Protein AF-A0AA36IXD2-F1 (afdb_monomer)

Radius of gyration: 31.6 Å; Cα contacts (8 Å, |Δi|>4): 764; chains: 1; bounding box: 90×102×98 Å

InterPro domains:
  IPR024983 CHAT domain [PF12770] (221-370)
  IPR027417 P-loop containing nucleoside triphosphate hydrolase [G3DSA:3.40.50.300] (402-506)
  IPR027417 P-loop containing nucleoside triphosphate hydrolase [SSF52540] (410-547)

pLDDT: mean 74.98, std 22.35, range [24.31, 97.75]

Structure (mmCIF, N/CA/C/O backbone):
data_AF-A0AA36IXD2-F1
#
_entry.id   AF-A0AA36IXD2-F1
#
loop_
_atom_site.group_PDB
_atom_site.id
_atom_site.type_symbol
_atom_site.label_atom_id
_atom_site.label_alt_id
_atom_site.label_comp_id
_atom_site.label_asym_id
_atom_site.label_entity_id
_atom_site.label_seq_id
_atom_site.pdbx_PDB_ins_code
_atom_site.Cartn_x
_atom_site.Cartn_y
_atom_site.Cartn_z
_atom_site.occupancy
_atom_site.B_iso_or_equiv
_atom_site.auth_seq_id
_atom_site.auth_comp_id
_atom_site.auth_asym_id
_atom_site.auth_atom_id
_atom_site.pdbx_PDB_model_num
ATOM 1 N N . MET A 1 1 ? -2.899 -55.875 -25.813 1.00 36.25 1 MET A N 1
ATOM 2 C CA . MET A 1 1 ? -3.224 -55.884 -24.371 1.00 36.25 1 MET A CA 1
ATOM 3 C C . MET A 1 1 ? -4.465 -55.033 -24.202 1.00 36.25 1 MET A C 1
ATOM 5 O O . MET A 1 1 ? -4.397 -53.828 -24.404 1.00 36.25 1 MET A O 1
ATOM 9 N N . GLU A 1 2 ? -5.605 -55.695 -24.032 1.00 32.06 2 GLU A N 1
ATOM 10 C CA . GLU A 1 2 ? -6.946 -55.115 -24.143 1.00 32.06 2 GLU A CA 1
ATOM 11 C C . GLU A 1 2 ? -7.338 -54.325 -22.887 1.00 32.06 2 GLU A C 1
ATOM 13 O O . GLU A 1 2 ? -7.226 -54.825 -21.771 1.00 32.06 2 GLU A O 1
ATOM 18 N N . TYR A 1 3 ? -7.830 -53.101 -23.094 1.00 37.22 3 TYR A N 1
ATOM 19 C CA . TYR A 1 3 ? -8.563 -52.299 -22.114 1.00 37.22 3 TYR A CA 1
ATOM 20 C C . TYR A 1 3 ? -10.015 -52.144 -22.596 1.00 37.22 3 TYR A C 1
ATOM 22 O O . TYR A 1 3 ? -10.258 -51.945 -23.786 1.00 37.22 3 TYR A O 1
ATOM 30 N N . GLY A 1 4 ? -10.960 -52.285 -21.661 1.00 32.59 4 GLY A N 1
ATOM 31 C CA . GLY A 1 4 ? -12.409 -52.379 -21.885 1.00 32.59 4 GLY A CA 1
ATOM 32 C C . GLY A 1 4 ? -13.127 -51.094 -22.347 1.00 32.59 4 GLY A C 1
ATOM 33 O O . GLY A 1 4 ? -12.505 -50.046 -22.516 1.00 32.59 4 GLY A O 1
ATOM 34 N N . PRO A 1 5 ? -14.455 -51.172 -22.582 1.00 44.56 5 PRO A N 1
ATOM 35 C CA . PRO A 1 5 ? -15.155 -50.259 -23.481 1.00 44.56 5 PRO A CA 1
ATOM 36 C C . PRO A 1 5 ? -15.707 -48.988 -22.818 1.00 44.56 5 PRO A C 1
ATOM 38 O O . PRO A 1 5 ? -16.236 -48.997 -21.707 1.00 44.56 5 PRO A O 1
ATOM 41 N N . LEU A 1 6 ? -15.645 -47.897 -23.589 1.00 36.53 6 LEU A N 1
ATOM 42 C CA . LEU A 1 6 ? -16.199 -46.570 -23.312 1.00 36.53 6 LEU A CA 1
ATOM 43 C C . LEU A 1 6 ? -17.704 -46.495 -23.624 1.00 36.53 6 LEU A C 1
ATOM 45 O O . LEU A 1 6 ? -18.149 -46.786 -24.736 1.00 36.53 6 LEU A O 1
ATOM 49 N N . VAL A 1 7 ? -18.476 -46.022 -22.644 1.00 35.44 7 VAL A N 1
ATOM 50 C CA . VAL A 1 7 ? -19.915 -45.730 -22.724 1.00 35.44 7 VAL A CA 1
ATOM 51 C C . VAL A 1 7 ? -20.133 -44.318 -23.289 1.00 35.44 7 VAL A C 1
ATOM 53 O O . VAL A 1 7 ? -19.580 -43.348 -22.776 1.00 35.44 7 VAL A O 1
ATOM 56 N N . ARG A 1 8 ? -20.970 -44.182 -24.329 1.00 34.19 8 ARG A N 1
ATOM 57 C CA . ARG A 1 8 ? -21.438 -42.890 -24.879 1.00 34.19 8 ARG A CA 1
ATOM 58 C C . ARG A 1 8 ? -22.770 -42.464 -24.241 1.00 34.19 8 ARG A C 1
ATOM 60 O O . ARG A 1 8 ? -23.653 -43.317 -24.130 1.00 34.19 8 ARG A O 1
ATOM 67 N N . PRO A 1 9 ? -23.007 -41.170 -23.950 1.00 33.62 9 PRO A N 1
ATOM 68 C CA . PRO A 1 9 ? -24.345 -40.669 -23.677 1.00 33.62 9 PRO A CA 1
ATOM 69 C C . PRO A 1 9 ? -25.034 -40.076 -24.916 1.00 33.62 9 PRO A C 1
ATOM 71 O O . PRO A 1 9 ? -24.415 -39.604 -25.869 1.00 33.62 9 PRO A O 1
ATOM 74 N N . LYS A 1 10 ? -26.362 -40.170 -24.852 1.00 29.61 10 LYS A N 1
ATOM 75 C CA . LYS A 1 10 ? -27.381 -39.997 -25.891 1.00 29.61 10 LYS A CA 1
ATOM 76 C C . LYS A 1 10 ? -27.657 -38.530 -26.241 1.00 29.61 10 LYS A C 1
ATOM 78 O O . LYS A 1 10 ? -27.748 -37.678 -25.361 1.00 29.61 10 LYS A O 1
ATOM 83 N N . SER A 1 11 ? -27.895 -38.281 -27.527 1.00 26.94 11 SER A N 1
ATOM 84 C CA . SER A 1 11 ? -28.436 -37.039 -28.076 1.00 26.94 11 SER A CA 1
ATOM 85 C C . SER A 1 11 ? -29.949 -36.940 -27.845 1.00 26.94 11 SER A C 1
ATOM 87 O O . SER A 1 11 ? -30.694 -37.892 -28.074 1.00 26.94 11 SER A O 1
ATOM 89 N N . TRP A 1 12 ? -30.408 -35.766 -27.411 1.00 27.48 12 TRP A N 1
ATOM 90 C CA . TRP A 1 12 ? -31.823 -35.401 -27.348 1.00 27.48 12 TRP A CA 1
ATOM 91 C C . TRP A 1 12 ? -32.150 -34.490 -28.531 1.00 27.48 12 TRP A C 1
ATOM 93 O O . TRP A 1 12 ? -31.476 -33.488 -28.756 1.00 27.48 12 TRP A O 1
ATOM 103 N N . THR A 1 13 ? -33.184 -34.843 -29.292 1.00 27.09 13 THR A N 1
ATOM 104 C CA . THR A 1 13 ? -33.752 -34.019 -30.365 1.00 27.09 13 THR A CA 1
ATOM 105 C C . THR A 1 13 ? -35.155 -33.589 -29.952 1.00 27.09 13 THR A C 1
ATOM 107 O O . THR A 1 13 ? -35.978 -34.425 -29.587 1.00 27.09 13 THR A O 1
ATOM 110 N N . PHE A 1 14 ? -35.439 -32.288 -30.014 1.00 25.61 14 PHE A N 1
ATOM 111 C CA . PHE A 1 14 ? -36.791 -31.752 -29.870 1.00 25.61 14 PHE A CA 1
ATOM 112 C C . PHE A 1 14 ? -37.275 -31.234 -31.227 1.00 25.61 14 PHE A C 1
ATOM 114 O O . PHE A 1 14 ? -36.654 -30.367 -31.840 1.00 25.61 14 PHE A O 1
ATOM 121 N N . ARG A 1 15 ? -38.390 -31.804 -31.697 1.00 24.61 15 ARG A N 1
ATOM 122 C CA . ARG A 1 15 ? -39.194 -31.317 -32.824 1.00 24.61 15 ARG A CA 1
ATOM 123 C C . ARG A 1 15 ? -40.158 -30.245 -32.324 1.00 24.61 15 ARG A C 1
ATOM 125 O O . ARG A 1 15 ? -40.891 -30.505 -31.378 1.00 24.61 15 ARG A O 1
ATOM 132 N N . CYS A 1 16 ? -40.282 -29.148 -33.065 1.00 24.31 16 CYS A N 1
ATOM 133 C CA . CYS A 1 16 ? -41.502 -28.342 -33.099 1.00 24.31 16 CYS A CA 1
ATOM 134 C C . CYS A 1 16 ? -41.946 -28.179 -34.557 1.00 24.31 16 CYS A C 1
ATOM 136 O O . CYS A 1 16 ? -41.153 -27.790 -35.413 1.00 24.31 16 CYS A O 1
ATOM 138 N N . ARG A 1 17 ? -43.212 -28.505 -34.838 1.00 27.31 17 ARG A N 1
ATOM 139 C CA . ARG A 1 17 ? -43.919 -28.142 -36.077 1.00 27.31 17 ARG A CA 1
ATOM 140 C C . ARG A 1 17 ? -44.805 -26.910 -35.820 1.00 27.31 17 ARG A C 1
ATOM 142 O O . ARG A 1 17 ? -45.169 -26.676 -34.670 1.00 27.31 17 ARG A O 1
ATOM 149 N N . PRO A 1 18 ? -45.139 -26.137 -36.867 1.00 32.78 18 PRO A N 1
ATOM 150 C CA . PRO A 1 18 ? -45.742 -24.815 -36.743 1.00 32.78 18 PRO A CA 1
ATOM 151 C C . PRO A 1 18 ? -47.276 -24.871 -36.725 1.00 32.78 18 PRO A C 1
ATOM 153 O O . PRO A 1 18 ? -47.877 -25.804 -37.255 1.00 32.78 18 PRO A O 1
ATOM 156 N N . SER A 1 19 ? -47.898 -23.824 -36.182 1.00 25.06 19 SER A N 1
ATOM 157 C CA . SER A 1 19 ? -49.325 -23.535 -36.349 1.00 25.06 19 SER A CA 1
ATOM 158 C C . SER A 1 19 ? -49.485 -22.125 -36.911 1.00 25.06 19 SER A C 1
ATOM 160 O O . SER A 1 19 ? -48.997 -21.160 -36.326 1.00 25.06 19 SER A O 1
ATOM 162 N N . VAL A 1 20 ? -50.157 -22.038 -38.058 1.00 32.25 20 VAL A N 1
ATOM 163 C CA . VAL A 1 20 ? -50.549 -20.820 -38.776 1.00 32.25 20 VAL A CA 1
ATOM 164 C C . VAL A 1 20 ? -52.065 -20.665 -38.648 1.00 32.25 20 VAL A C 1
ATOM 166 O O . VAL A 1 20 ? -52.774 -21.632 -38.920 1.00 32.25 20 VAL A O 1
ATOM 169 N N . ARG A 1 21 ? -52.509 -19.464 -38.244 1.00 29.17 21 ARG A N 1
ATOM 170 C CA . ARG A 1 21 ? -53.826 -18.774 -38.364 1.00 29.17 21 ARG A CA 1
ATOM 171 C C . ARG A 1 21 ? -53.816 -17.682 -37.273 1.00 29.17 21 ARG A C 1
ATOM 173 O O . ARG A 1 21 ? -53.347 -17.958 -36.179 1.00 29.17 21 ARG A O 1
ATOM 180 N N . ASP A 1 22 ? -54.203 -16.423 -37.441 1.00 27.98 22 ASP A N 1
ATOM 181 C CA . ASP A 1 22 ? -54.971 -15.716 -38.460 1.00 27.98 22 ASP A CA 1
ATOM 182 C C . ASP A 1 22 ? -54.483 -14.260 -38.561 1.00 27.98 22 ASP A C 1
ATOM 184 O O . ASP A 1 22 ? -54.043 -13.652 -37.582 1.00 27.98 22 ASP A O 1
ATOM 188 N N . VAL A 1 23 ? -54.593 -13.700 -39.766 1.00 36.12 23 VAL A N 1
ATOM 189 C CA . VAL A 1 23 ? -54.377 -12.288 -40.088 1.00 36.12 23 VAL A CA 1
ATOM 190 C C . VAL A 1 23 ? -55.741 -11.604 -40.120 1.00 36.12 23 VAL A C 1
ATOM 192 O O . VAL A 1 23 ? -56.478 -11.772 -41.083 1.00 36.12 23 VAL A O 1
ATOM 195 N N . SER A 1 24 ? -56.061 -10.793 -39.111 1.00 31.97 24 SER A N 1
ATOM 196 C CA . SER A 1 24 ? -56.989 -9.661 -39.263 1.00 31.97 24 SER A CA 1
ATOM 197 C C . SER A 1 24 ? -56.967 -8.765 -38.024 1.00 31.97 24 SER A C 1
ATOM 199 O O . SER A 1 24 ? -57.309 -9.208 -36.931 1.00 31.97 24 SER A O 1
ATOM 201 N N . GLY A 1 25 ? -56.618 -7.488 -38.210 1.00 38.00 25 GLY A N 1
ATOM 202 C CA . GLY A 1 25 ? -56.894 -6.425 -37.238 1.00 38.00 25 GLY A CA 1
ATOM 203 C C . GLY A 1 25 ? -55.660 -5.754 -36.637 1.00 38.00 25 GLY A C 1
ATOM 204 O O . GLY A 1 25 ? -55.347 -5.960 -35.470 1.00 38.00 25 GLY A O 1
ATOM 205 N N . PHE A 1 26 ? -54.986 -4.883 -37.397 1.00 30.36 26 PHE A N 1
ATOM 206 C CA . PHE A 1 26 ? -53.980 -3.983 -36.822 1.00 30.36 26 PHE A CA 1
ATOM 207 C C . PHE A 1 26 ? -54.012 -2.585 -37.452 1.00 30.36 26 PHE A C 1
ATOM 209 O O . PHE A 1 26 ? -53.162 -2.210 -38.248 1.00 30.36 26 PHE A O 1
ATOM 216 N N . LEU A 1 27 ? -54.975 -1.770 -37.020 1.00 35.66 27 LEU A N 1
ATOM 217 C CA . LEU A 1 27 ? -54.872 -0.308 -37.053 1.00 35.66 27 LEU A CA 1
ATOM 218 C C . LEU A 1 27 ? -55.320 0.235 -35.692 1.00 35.66 27 LEU A C 1
ATOM 220 O O . LEU A 1 27 ? -56.423 0.742 -35.517 1.00 35.66 27 LEU A O 1
ATOM 224 N N . THR A 1 28 ? -54.460 0.098 -34.680 1.00 51.34 28 THR A N 1
ATOM 225 C CA . THR A 1 28 ? -54.651 0.774 -33.391 1.00 51.34 28 THR A CA 1
ATOM 226 C C . THR A 1 28 ? -53.960 2.140 -33.405 1.00 51.34 28 THR A C 1
ATOM 228 O O . THR A 1 28 ? -52.841 2.284 -33.902 1.00 51.34 28 THR A O 1
ATOM 231 N N . ARG A 1 29 ? -54.599 3.151 -32.787 1.00 34.94 29 ARG A N 1
ATOM 232 C CA . ARG A 1 29 ? -54.101 4.542 -32.620 1.00 34.94 29 ARG A CA 1
ATOM 233 C C . ARG A 1 29 ? -52.650 4.645 -32.115 1.00 34.94 29 ARG A C 1
ATOM 235 O O . ARG A 1 29 ? -51.994 5.667 -32.303 1.00 34.94 29 ARG A O 1
ATOM 242 N N . ARG A 1 30 ? -52.136 3.586 -31.483 1.00 40.66 30 ARG A N 1
ATOM 243 C CA . ARG A 1 30 ? -50.767 3.485 -30.963 1.00 40.66 30 ARG A CA 1
ATOM 244 C C . ARG A 1 30 ? -49.713 3.346 -32.069 1.00 40.66 30 ARG A C 1
ATOM 246 O O . ARG A 1 30 ? -48.634 3.915 -31.930 1.00 40.66 30 ARG A O 1
ATOM 253 N N . ASN A 1 31 ? -50.038 2.671 -33.173 1.00 39.69 31 ASN A N 1
ATOM 254 C CA . ASN A 1 31 ? -49.144 2.568 -34.329 1.00 39.69 31 ASN A CA 1
ATOM 255 C C . ASN A 1 31 ? -49.155 3.850 -35.161 1.00 39.69 31 ASN A C 1
ATOM 257 O O . ASN A 1 31 ? -48.101 4.269 -35.619 1.00 39.69 31 ASN A O 1
ATOM 261 N N . LEU A 1 32 ? -50.290 4.555 -35.230 1.00 39.59 32 LEU A N 1
ATOM 262 C CA . LEU A 1 32 ? -50.362 5.853 -35.904 1.00 39.59 32 LEU A CA 1
ATOM 263 C C . LEU A 1 32 ? -49.489 6.913 -35.208 1.00 39.59 32 LEU A C 1
ATOM 265 O O . LEU A 1 32 ? -48.789 7.654 -35.882 1.00 39.59 32 LEU A O 1
ATOM 269 N N . ARG A 1 33 ? -49.436 6.936 -33.865 1.00 43.56 33 ARG A N 1
ATOM 270 C CA . ARG A 1 33 ? -48.518 7.822 -33.115 1.00 43.56 33 ARG A CA 1
ATOM 271 C C . ARG A 1 33 ? -47.043 7.457 -33.290 1.00 43.56 33 ARG A C 1
ATOM 273 O O . ARG A 1 33 ? -46.202 8.348 -33.293 1.00 43.56 33 ARG A O 1
ATOM 280 N N . ARG A 1 34 ? -46.721 6.169 -33.450 1.00 44.94 34 ARG A N 1
ATOM 281 C CA . ARG A 1 34 ? -45.346 5.718 -33.719 1.00 44.94 34 ARG A CA 1
ATOM 282 C C . ARG A 1 34 ? -44.913 6.041 -35.145 1.00 44.94 34 ARG A C 1
ATOM 284 O O . ARG A 1 34 ? -43.808 6.531 -35.322 1.00 44.94 34 ARG A O 1
ATOM 291 N N . CYS A 1 35 ? -45.791 5.851 -36.127 1.00 42.09 35 CYS A N 1
ATOM 292 C CA . CYS A 1 35 ? -45.540 6.242 -37.511 1.00 42.09 35 CYS A CA 1
ATOM 293 C C . CYS A 1 35 ? -45.444 7.764 -37.654 1.00 42.09 35 CYS A C 1
ATOM 295 O O . CYS A 1 35 ? -44.525 8.231 -38.308 1.00 42.09 35 CYS A O 1
ATOM 297 N N . LEU A 1 36 ? -46.305 8.539 -36.982 1.00 43.12 36 LEU A N 1
ATOM 298 C CA . LEU A 1 36 ? -46.237 10.006 -36.985 1.00 43.12 36 LEU A CA 1
ATOM 299 C C . LEU A 1 36 ? -44.967 10.520 -36.287 1.00 43.12 36 LEU A C 1
ATOM 301 O O . LEU A 1 36 ? -44.333 11.445 -36.778 1.00 43.12 36 LEU A O 1
ATOM 305 N N . GLY A 1 37 ? -44.554 9.880 -35.187 1.00 50.34 37 GLY A N 1
ATOM 306 C CA . GLY A 1 37 ? -43.290 10.176 -34.511 1.00 50.34 37 GLY A CA 1
ATOM 307 C C . GLY A 1 37 ? -42.071 9.879 -35.385 1.00 50.34 37 GLY A C 1
ATOM 308 O O . GLY A 1 37 ? -41.185 10.717 -35.479 1.00 50.34 37 GLY A O 1
ATOM 309 N N . LEU A 1 38 ? -42.058 8.738 -36.084 1.00 49.78 38 LEU A N 1
ATOM 310 C CA . LEU A 1 38 ? -41.020 8.395 -37.064 1.00 49.78 38 LEU A CA 1
ATOM 311 C C . LEU A 1 38 ? -41.017 9.353 -38.261 1.00 49.78 38 LEU A C 1
ATOM 313 O O . LEU A 1 38 ? -39.948 9.728 -38.721 1.00 49.78 38 LEU A O 1
ATOM 317 N N . PHE A 1 39 ? -42.184 9.793 -38.732 1.00 42.34 39 PHE A N 1
ATOM 318 C CA . PHE A 1 39 ? -42.299 10.708 -39.868 1.00 42.34 39 PHE A CA 1
ATOM 319 C C . PHE A 1 39 ? -41.821 12.126 -39.521 1.00 42.34 39 PHE A C 1
ATOM 321 O O . PHE A 1 39 ? -41.100 12.743 -40.300 1.00 42.34 39 PHE A O 1
ATOM 328 N N . ILE A 1 40 ? -42.148 12.619 -38.321 1.00 49.62 40 ILE A N 1
ATOM 329 C CA . ILE A 1 40 ? -41.637 13.897 -37.803 1.00 49.62 40 ILE A CA 1
ATOM 330 C C . ILE A 1 40 ? -40.126 13.808 -37.570 1.00 49.62 40 ILE A C 1
ATOM 332 O O . ILE A 1 40 ? -39.409 14.738 -37.932 1.00 49.62 40 ILE A O 1
ATOM 336 N N . LEU A 1 41 ? -39.626 12.679 -37.047 1.00 54.22 41 LEU A N 1
ATOM 337 C CA . LEU A 1 41 ? -38.187 12.451 -36.914 1.00 54.22 41 LEU A CA 1
ATOM 338 C C . LEU A 1 41 ? -37.509 12.506 -38.286 1.00 54.22 41 LEU A C 1
ATOM 340 O O . LEU A 1 41 ? -36.548 13.242 -38.449 1.00 54.22 41 LEU A O 1
ATOM 344 N N . VAL A 1 42 ? -38.040 11.803 -39.291 1.00 52.72 42 VAL A N 1
ATOM 345 C CA . VAL A 1 42 ? -37.479 11.797 -40.649 1.00 52.72 42 VAL A CA 1
ATOM 346 C C . VAL A 1 42 ? -37.481 13.203 -41.252 1.00 52.72 42 VAL A C 1
ATOM 348 O O . VAL A 1 42 ? -36.459 13.607 -41.786 1.00 52.72 42 VAL A O 1
ATOM 351 N N . ILE A 1 43 ? -38.542 14.003 -41.107 1.00 47.97 43 ILE A N 1
ATOM 352 C CA . ILE A 1 43 ? -38.580 15.385 -41.632 1.00 47.97 43 ILE A CA 1
ATOM 353 C C . ILE A 1 43 ? -37.556 16.294 -40.933 1.00 47.97 43 ILE A C 1
ATOM 355 O O . ILE A 1 43 ? -36.857 17.061 -41.599 1.00 47.97 43 ILE A O 1
ATOM 359 N N . VAL A 1 44 ? -37.431 16.193 -39.606 1.00 51.75 44 VAL A N 1
ATOM 360 C CA . VAL A 1 44 ? -36.445 16.964 -38.830 1.00 51.75 44 VAL A CA 1
ATOM 361 C C . VAL A 1 44 ? -35.020 16.540 -39.198 1.00 51.75 44 VAL A C 1
ATOM 363 O O . VAL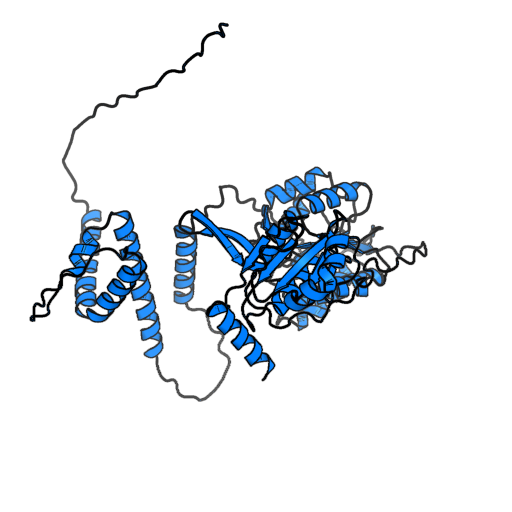 A 1 44 ? -34.178 17.397 -39.453 1.00 51.75 44 VAL A O 1
ATOM 366 N N . PHE A 1 45 ? -34.766 15.238 -39.341 1.00 53.03 45 PHE A N 1
ATOM 367 C CA . PHE A 1 45 ? -33.471 14.706 -39.766 1.00 53.03 45 PHE A CA 1
ATOM 368 C C . PHE A 1 45 ? -33.136 15.054 -41.218 1.00 53.03 45 PHE A C 1
ATOM 370 O O . PHE A 1 45 ? -31.991 15.382 -41.493 1.00 53.03 45 PHE A O 1
ATOM 377 N N . THR A 1 46 ? -34.112 15.068 -42.131 1.00 45.34 46 THR A N 1
ATOM 378 C CA . THR A 1 46 ? -33.877 15.457 -43.534 1.00 45.34 46 THR A CA 1
ATOM 379 C C . THR A 1 46 ? -33.512 16.941 -43.624 1.00 45.34 46 THR A C 1
ATOM 381 O O . THR A 1 46 ? -32.651 17.307 -44.415 1.00 45.34 46 THR A O 1
ATOM 384 N N . ARG A 1 47 ? -34.085 17.802 -42.767 1.00 41.53 47 ARG A N 1
ATOM 385 C CA . ARG A 1 47 ? -33.690 19.219 -42.680 1.00 41.53 47 ARG A CA 1
ATOM 386 C C . ARG A 1 47 ? -32.322 19.431 -42.029 1.00 41.53 47 ARG A C 1
ATOM 388 O O . ARG A 1 47 ? -31.562 20.249 -42.529 1.00 41.53 47 ARG A O 1
ATOM 395 N N . ILE A 1 48 ? -31.994 18.704 -40.960 1.00 48.59 48 ILE A N 1
ATOM 396 C CA . ILE A 1 48 ? -30.683 18.806 -40.290 1.00 48.59 48 ILE A CA 1
ATOM 397 C C . ILE A 1 48 ? -29.564 18.249 -41.187 1.00 48.59 48 ILE A C 1
ATOM 399 O O . ILE A 1 48 ? -28.510 18.869 -41.311 1.00 48.59 48 ILE A O 1
ATOM 403 N N . ALA A 1 49 ? -29.815 17.137 -41.884 1.00 47.75 49 ALA A N 1
ATOM 404 C CA . ALA A 1 49 ? -28.892 16.546 -42.853 1.00 47.75 49 ALA A CA 1
ATOM 405 C C . ALA A 1 49 ? -28.618 17.474 -44.048 1.00 47.75 49 ALA A C 1
ATOM 407 O O . ALA A 1 49 ? -27.485 17.545 -44.518 1.00 47.75 49 ALA A O 1
ATOM 408 N N . HIS A 1 50 ? -29.627 18.226 -44.502 1.00 43.50 50 HIS A N 1
ATOM 409 C CA . HIS A 1 50 ? -29.479 19.194 -45.592 1.00 43.50 50 HIS A CA 1
ATOM 410 C C . HIS A 1 50 ? -28.749 20.484 -45.162 1.00 43.50 50 HIS A C 1
ATOM 412 O O . HIS A 1 50 ? -28.195 21.182 -46.008 1.00 43.50 50 HIS A O 1
ATOM 418 N N . LEU A 1 51 ? -28.736 20.802 -43.861 1.00 45.06 51 LEU A N 1
ATOM 419 C CA . LEU A 1 51 ? -28.055 21.976 -43.296 1.00 45.06 51 LEU A CA 1
ATOM 420 C C . LEU A 1 51 ? -26.582 21.715 -42.938 1.00 45.06 51 LEU A C 1
ATOM 422 O O . LEU A 1 51 ? -25.789 22.651 -42.955 1.00 45.06 51 LEU A O 1
ATOM 426 N N . HIS A 1 52 ? -26.193 20.467 -42.657 1.00 53.78 52 HIS A N 1
ATOM 427 C CA . HIS A 1 52 ? -24.846 20.130 -42.166 1.00 53.78 52 HIS A CA 1
ATOM 428 C C . HIS A 1 52 ? -24.191 18.973 -42.930 1.00 53.78 52 HIS A C 1
ATOM 430 O O . HIS A 1 52 ? -23.613 18.053 -42.346 1.00 53.78 52 HIS A O 1
ATOM 436 N N . GLN A 1 53 ? -24.254 19.033 -44.258 1.00 45.25 53 GLN A N 1
ATOM 437 C CA . GLN A 1 53 ? -23.707 18.003 -45.145 1.00 45.25 53 GLN A CA 1
ATOM 438 C C . GLN A 1 53 ? -22.179 17.834 -44.994 1.00 45.25 53 GLN A C 1
ATOM 440 O O . GLN A 1 53 ? -21.665 16.721 -45.071 1.00 45.25 53 GLN A O 1
ATOM 445 N N . THR A 1 54 ? -21.449 18.907 -44.678 1.00 48.53 54 THR A N 1
ATOM 446 C CA . THR A 1 54 ? -19.985 18.897 -44.491 1.00 48.53 54 THR A CA 1
ATOM 447 C C . THR A 1 54 ? -19.537 18.288 -43.160 1.00 48.53 54 THR A C 1
ATOM 449 O O . THR A 1 54 ? -18.590 17.502 -43.137 1.00 48.53 54 THR A O 1
ATOM 452 N N . ALA A 1 55 ? -20.232 18.576 -42.054 1.00 52.16 55 ALA A N 1
ATOM 453 C CA . ALA A 1 55 ? -19.901 18.019 -40.737 1.00 52.16 55 ALA A CA 1
ATOM 454 C C . ALA A 1 55 ? -20.188 16.508 -40.658 1.00 52.16 55 ALA A C 1
ATOM 456 O O . ALA A 1 55 ? -19.433 15.754 -40.041 1.00 52.16 55 ALA A O 1
ATOM 457 N N . TYR A 1 56 ? -21.242 16.054 -41.343 1.00 48.75 56 TYR A N 1
ATOM 458 C CA . TYR A 1 56 ? -21.580 14.634 -41.442 1.00 48.75 56 TYR A CA 1
ATOM 459 C C . TYR A 1 56 ? -20.543 13.840 -42.241 1.00 48.75 56 TYR A C 1
ATOM 461 O O . TYR A 1 56 ? -20.122 12.772 -41.795 1.00 48.75 56 TYR A O 1
ATOM 469 N N . CYS A 1 57 ? -20.092 14.370 -43.384 1.00 50.72 57 CYS A N 1
ATOM 470 C CA . CYS A 1 57 ? -19.035 13.740 -44.176 1.00 50.72 57 CYS A CA 1
ATOM 471 C C . CYS A 1 57 ? -17.723 13.626 -43.384 1.00 50.72 57 CYS A C 1
ATOM 473 O O . CYS A 1 57 ? -17.097 12.569 -43.404 1.00 50.72 57 CYS A O 1
ATOM 475 N N . ALA A 1 58 ? -17.349 14.657 -42.616 1.00 52.12 58 ALA A N 1
ATOM 476 C CA . ALA A 1 58 ? -16.146 14.629 -41.783 1.00 52.12 58 ALA A CA 1
ATOM 477 C C . ALA A 1 58 ? -16.232 13.589 -40.646 1.00 52.12 58 ALA A C 1
ATOM 479 O O . ALA A 1 58 ? -15.295 12.817 -40.430 1.00 52.12 58 ALA A O 1
ATOM 480 N N . ALA A 1 59 ? -17.370 13.507 -39.947 1.00 51.94 59 ALA A N 1
ATOM 481 C CA . ALA A 1 59 ? -17.577 12.514 -38.890 1.00 51.94 59 ALA A CA 1
ATOM 482 C C . ALA A 1 59 ? -17.613 11.073 -39.435 1.00 51.94 59 ALA A C 1
ATOM 484 O O . ALA A 1 59 ? -17.055 10.164 -38.818 1.00 51.94 59 ALA A O 1
ATOM 485 N N . PHE A 1 60 ? -18.219 10.864 -40.609 1.00 49.66 60 PHE A N 1
ATOM 486 C CA . PHE A 1 60 ? -18.271 9.559 -41.269 1.00 49.66 60 PHE A CA 1
ATOM 487 C C . PHE A 1 60 ? -16.895 9.103 -41.770 1.00 49.66 60 PHE A C 1
ATOM 489 O O . PHE A 1 60 ? -16.528 7.950 -41.552 1.00 49.66 60 PHE A O 1
ATOM 496 N N . GLN A 1 61 ? -16.097 9.998 -42.364 1.00 55.69 61 GLN A N 1
ATOM 497 C CA . GLN A 1 61 ? -14.726 9.675 -42.775 1.00 55.69 61 GLN A CA 1
ATOM 498 C C . GLN A 1 61 ? -13.817 9.376 -41.578 1.00 55.69 61 GLN A C 1
ATOM 500 O O . GLN A 1 61 ? -13.046 8.420 -41.627 1.00 55.69 61 GLN A O 1
ATOM 505 N N . THR A 1 62 ? -13.964 10.115 -40.474 1.00 53.28 62 THR A N 1
ATOM 506 C CA . THR A 1 62 ? -13.207 9.857 -39.236 1.00 53.28 62 THR A CA 1
ATOM 507 C C . THR A 1 62 ? -13.553 8.486 -38.645 1.00 53.28 62 THR A C 1
ATOM 509 O O . THR A 1 62 ? -12.666 7.735 -38.246 1.00 53.28 62 THR A O 1
ATOM 512 N N . TRP A 1 63 ? -14.836 8.113 -38.647 1.00 58.31 63 TRP A N 1
ATOM 513 C CA . TRP A 1 63 ? -15.270 6.784 -38.215 1.00 58.31 63 TRP A CA 1
ATOM 514 C C . TRP A 1 63 ? -14.782 5.673 -39.163 1.00 58.31 63 TRP A C 1
ATOM 516 O O . TRP A 1 63 ? -14.297 4.641 -38.701 1.00 58.31 63 TRP A O 1
ATOM 526 N N . ARG A 1 64 ? -14.840 5.887 -40.485 1.00 50.84 64 ARG A N 1
ATOM 527 C CA . ARG A 1 64 ? -14.354 4.928 -41.496 1.00 50.84 64 ARG A CA 1
ATOM 528 C C . ARG A 1 64 ? -12.850 4.669 -41.347 1.00 50.84 64 ARG A C 1
ATOM 530 O O . ARG A 1 64 ? -12.448 3.511 -41.332 1.00 50.84 64 ARG A O 1
ATOM 537 N N . ALA A 1 65 ? -12.053 5.719 -41.145 1.00 55.56 65 ALA A N 1
ATOM 538 C CA . ALA A 1 65 ? -10.605 5.628 -40.935 1.00 55.56 65 ALA A CA 1
ATOM 539 C C . ALA A 1 65 ? -10.221 4.883 -39.645 1.00 55.56 65 ALA A C 1
ATOM 541 O O . ALA A 1 65 ? -9.152 4.285 -39.564 1.00 55.56 65 ALA A O 1
ATOM 542 N N . GLN A 1 66 ? -11.087 4.910 -38.631 1.00 49.56 66 GLN A N 1
ATOM 543 C CA . GLN A 1 66 ? -10.796 4.329 -37.324 1.00 49.56 66 GLN A CA 1
ATOM 544 C C . GLN A 1 66 ? -11.243 2.861 -37.193 1.00 49.56 66 GLN A C 1
ATOM 546 O O . GLN A 1 66 ? -10.758 2.161 -36.305 1.00 49.56 66 GLN A O 1
ATOM 551 N N . TYR A 1 67 ? -12.151 2.379 -38.057 1.00 48.69 67 TYR A N 1
ATOM 552 C CA . TYR A 1 67 ? -12.809 1.074 -37.876 1.00 48.69 67 TYR A CA 1
ATOM 553 C C . TYR A 1 67 ? -12.914 0.179 -39.129 1.00 48.69 67 TYR A C 1
ATOM 555 O O . TYR A 1 67 ? -13.461 -0.923 -39.017 1.00 48.69 67 TYR A O 1
ATOM 563 N N . ALA A 1 68 ? -12.406 0.586 -40.300 1.00 43.66 68 ALA A N 1
ATOM 564 C CA . ALA A 1 68 ? -12.329 -0.268 -41.495 1.00 43.66 68 ALA A CA 1
ATOM 565 C C . ALA A 1 68 ? -10.870 -0.640 -41.835 1.00 43.66 68 ALA A C 1
ATOM 567 O O . ALA A 1 68 ? -9.977 0.195 -41.739 1.00 43.66 68 ALA A O 1
ATOM 568 N N . PHE A 1 69 ? -10.633 -1.910 -42.195 1.00 40.22 69 PHE A N 1
ATOM 569 C CA . PHE A 1 69 ? -9.312 -2.462 -42.541 1.00 40.22 69 PHE A CA 1
ATOM 570 C C . PHE A 1 69 ? -8.692 -1.750 -43.767 1.00 40.22 69 PHE A C 1
ATOM 572 O O . PHE A 1 69 ? -9.441 -1.443 -44.693 1.00 40.22 69 PHE A O 1
ATOM 579 N N . PRO A 1 70 ? -7.361 -1.521 -43.811 1.00 40.09 70 PRO A N 1
ATOM 580 C CA . PRO A 1 70 ? -6.715 -0.672 -44.821 1.00 40.09 70 PRO A CA 1
ATOM 581 C C . PRO A 1 70 ? -6.410 -1.351 -46.171 1.00 40.09 70 PRO A C 1
ATOM 583 O O . PRO A 1 70 ? -5.848 -0.702 -47.045 1.00 40.09 70 PRO A O 1
ATOM 586 N N . ASP A 1 71 ? -6.784 -2.615 -46.382 1.00 38.66 71 ASP A N 1
ATOM 587 C CA . ASP A 1 71 ? -6.392 -3.355 -47.589 1.00 38.66 71 ASP A CA 1
ATOM 588 C C . ASP A 1 71 ? -7.533 -3.427 -48.613 1.00 38.66 71 ASP A C 1
ATOM 590 O O . ASP A 1 71 ? -8.246 -4.427 -48.695 1.00 38.66 71 ASP A O 1
ATOM 594 N N . LEU A 1 72 ? -7.709 -2.360 -49.392 1.00 31.80 72 LEU A N 1
ATOM 595 C CA . LEU A 1 72 ? -8.352 -2.377 -50.711 1.00 31.80 72 LEU A CA 1
ATOM 596 C C . LEU A 1 72 ? -7.694 -1.272 -51.547 1.00 31.80 72 LEU A C 1
ATOM 598 O O . LEU A 1 72 ? -7.798 -0.097 -51.205 1.00 31.80 72 LEU A O 1
ATOM 602 N N . GLU A 1 73 ? -6.972 -1.678 -52.593 1.00 36.41 73 GLU A N 1
ATOM 603 C CA . GLU A 1 73 ? -6.262 -0.800 -53.527 1.00 36.41 73 GLU A CA 1
ATOM 604 C C . GLU A 1 73 ? -7.211 0.233 -54.162 1.00 36.41 73 GLU A C 1
ATOM 606 O O . GLU A 1 73 ? -8.305 -0.101 -54.625 1.00 36.41 73 GLU A O 1
ATOM 611 N N . GLU A 1 74 ? -6.781 1.496 -54.158 1.00 35.19 74 GLU A N 1
ATOM 612 C CA . GLU A 1 74 ? -7.431 2.608 -54.851 1.00 35.19 74 GLU A CA 1
ATOM 613 C C . GLU A 1 74 ? -7.137 2.529 -56.357 1.00 35.19 74 GLU A C 1
ATOM 615 O O . GLU A 1 74 ? -6.042 2.875 -56.790 1.00 35.19 74 GLU A O 1
ATOM 620 N N . ASP A 1 75 ? -8.131 2.141 -57.158 1.00 31.41 75 ASP A N 1
ATOM 621 C CA . ASP A 1 75 ? -8.219 2.546 -58.566 1.00 31.41 75 ASP A CA 1
ATOM 622 C C . ASP A 1 75 ? -9.198 3.725 -58.648 1.00 31.41 75 ASP A C 1
ATOM 624 O O . ASP A 1 75 ? -10.421 3.565 -58.576 1.00 31.41 75 ASP A O 1
ATOM 628 N N . THR A 1 76 ? -8.662 4.940 -58.755 1.00 35.59 76 THR A N 1
ATOM 629 C CA . THR A 1 76 ? -9.436 6.171 -58.934 1.00 35.59 76 THR A CA 1
ATOM 630 C C . THR A 1 76 ? -9.584 6.494 -60.422 1.00 35.59 76 THR A C 1
ATOM 632 O O . THR A 1 76 ? -8.643 6.907 -61.094 1.00 35.59 76 THR A O 1
ATOM 635 N N . CYS A 1 77 ? -10.803 6.344 -60.945 1.00 30.09 77 CYS A N 1
ATOM 636 C CA . CYS A 1 77 ? -11.268 7.145 -62.076 1.00 30.09 77 CYS A CA 1
ATOM 637 C C . CYS A 1 77 ? -11.896 8.422 -61.504 1.00 30.09 77 CYS A C 1
ATOM 639 O O . CYS A 1 77 ? -12.854 8.352 -60.735 1.00 30.09 77 CYS A O 1
ATOM 641 N N . GLU A 1 78 ? -11.323 9.574 -61.844 1.00 34.38 78 GLU A N 1
ATOM 642 C CA . GLU A 1 78 ? -11.867 10.890 -61.510 1.00 34.38 78 GLU A CA 1
ATOM 643 C C . GLU A 1 78 ? -13.144 11.151 -62.323 1.00 34.38 78 GLU A C 1
ATOM 645 O O . GLU A 1 78 ? -13.123 11.075 -63.552 1.00 34.38 78 GLU A O 1
ATOM 650 N N . ASP A 1 79 ? -14.237 11.492 -61.638 1.00 36.22 79 ASP A N 1
ATOM 651 C CA . ASP A 1 79 ? -15.456 12.033 -62.246 1.00 36.22 79 ASP A CA 1
ATOM 652 C C . ASP A 1 79 ? -15.603 13.504 -61.790 1.00 36.22 79 ASP A C 1
ATOM 654 O O . ASP A 1 79 ? -15.552 13.753 -60.578 1.00 36.22 79 ASP A O 1
ATOM 658 N N . PRO A 1 80 ? -15.735 14.507 -62.687 1.00 41.75 80 PRO A N 1
ATOM 659 C CA . PRO A 1 80 ? -15.597 15.918 -62.303 1.00 41.75 80 PRO A CA 1
ATOM 660 C C . PRO A 1 80 ? -16.864 16.561 -61.723 1.00 41.75 80 PRO A C 1
ATOM 662 O O . PRO A 1 80 ? -16.787 17.671 -61.197 1.00 41.75 80 PRO A O 1
ATOM 665 N N . ASP A 1 81 ? -18.021 15.904 -61.781 1.00 43.00 81 ASP A N 1
ATOM 666 C CA . ASP A 1 81 ? -19.285 16.505 -61.343 1.00 43.00 81 ASP A CA 1
ATOM 667 C C . ASP A 1 81 ? -19.678 16.011 -59.945 1.00 43.00 81 ASP A C 1
ATOM 669 O O . ASP A 1 81 ? -20.475 15.094 -59.737 1.00 43.00 81 ASP A O 1
ATOM 673 N N . GLY A 1 82 ? -19.073 16.654 -58.945 1.00 49.62 82 GLY A N 1
ATOM 674 C CA . GLY A 1 82 ? -19.264 16.370 -57.529 1.00 49.62 82 GLY A CA 1
ATOM 675 C C . GLY A 1 82 ? -20.710 16.521 -57.055 1.00 49.62 82 GLY A C 1
ATOM 676 O O . GLY A 1 82 ? -21.138 17.609 -56.687 1.00 49.62 82 GLY A O 1
ATOM 677 N N . THR A 1 83 ? -21.425 15.400 -56.947 1.00 46.19 83 THR A N 1
ATOM 678 C CA . THR A 1 83 ? -22.531 15.196 -55.993 1.00 46.19 83 THR A CA 1
ATOM 679 C C . THR A 1 83 ? -22.656 13.709 -55.624 1.00 46.19 83 THR A C 1
ATOM 681 O O . THR A 1 83 ? -23.542 13.002 -56.092 1.00 46.19 83 THR A O 1
ATOM 684 N N . SER A 1 84 ? -21.782 13.205 -54.743 1.00 39.59 84 SER A N 1
ATOM 685 C CA . SER A 1 84 ? -21.965 11.864 -54.160 1.00 39.59 84 SER A CA 1
ATOM 686 C C . SER A 1 84 ? -22.969 11.923 -53.003 1.00 39.59 84 SER A C 1
ATOM 688 O O . SER A 1 84 ? -22.716 12.534 -51.963 1.00 39.59 84 SER A O 1
ATOM 690 N N . SER A 1 85 ? -24.126 11.286 -53.192 1.00 41.75 85 SER A N 1
ATOM 691 C CA . SER A 1 85 ? -25.151 11.070 -52.158 1.00 41.75 85 SER A CA 1
ATOM 692 C C . SER A 1 85 ? -25.071 9.669 -51.517 1.00 41.75 85 SER A C 1
ATOM 694 O O . SER A 1 85 ? -25.927 9.301 -50.710 1.00 41.75 85 SER A O 1
ATOM 696 N N . ASP A 1 86 ? -24.010 8.904 -51.803 1.00 47.41 86 ASP A N 1
ATOM 697 C CA . ASP A 1 86 ? -23.951 7.458 -51.531 1.00 47.41 86 ASP A CA 1
ATOM 698 C C . ASP A 1 86 ? -23.585 7.065 -50.091 1.00 47.41 86 ASP A C 1
ATOM 700 O O . ASP A 1 86 ? -23.874 5.945 -49.661 1.00 47.41 86 ASP A O 1
ATOM 704 N N . GLY A 1 87 ? -23.047 7.982 -49.280 1.00 54.94 87 GLY A N 1
ATOM 705 C CA . GLY A 1 87 ? -22.682 7.682 -47.885 1.00 54.94 87 GLY A CA 1
ATOM 706 C C . GLY A 1 87 ? -23.869 7.252 -47.003 1.00 54.94 87 GLY A C 1
ATOM 707 O O . GLY A 1 87 ? -23.707 6.486 -46.051 1.00 54.94 87 GLY A O 1
ATOM 708 N N . TYR A 1 88 ? -25.088 7.688 -47.340 1.00 46.44 88 TYR A N 1
ATOM 709 C CA . TYR A 1 88 ? -26.304 7.315 -46.607 1.00 46.44 88 TYR A CA 1
ATOM 710 C C . TYR A 1 88 ? -26.764 5.877 -46.895 1.00 46.44 88 TYR A C 1
ATOM 712 O O . TYR A 1 88 ? -27.342 5.230 -46.015 1.00 46.44 88 TYR A O 1
ATOM 720 N N . LEU A 1 89 ? -26.495 5.360 -48.098 1.00 48.62 89 LEU A N 1
ATOM 721 C CA . LEU A 1 89 ? -26.882 4.006 -48.503 1.00 48.62 89 LEU A CA 1
ATOM 722 C C . LEU A 1 89 ? -25.951 2.943 -47.898 1.00 48.62 89 LEU A C 1
ATOM 724 O O . LEU A 1 89 ? -26.437 1.894 -47.473 1.00 48.62 89 LEU A O 1
ATOM 728 N N . GLU A 1 90 ? -24.654 3.232 -47.732 1.00 54.44 90 GLU A N 1
ATOM 729 C CA . GLU A 1 90 ? -23.709 2.312 -47.074 1.00 54.44 90 GLU A CA 1
ATOM 730 C C . GLU A 1 90 ? -24.038 2.086 -45.584 1.00 54.44 90 GLU A C 1
ATOM 732 O O . GLU A 1 90 ? -24.010 0.952 -45.096 1.00 54.44 90 GLU A O 1
ATOM 737 N N . ALA A 1 91 ? -24.443 3.129 -44.848 1.00 52.47 91 ALA A N 1
ATOM 738 C CA . ALA A 1 91 ? -24.824 3.003 -43.434 1.00 52.47 91 ALA A CA 1
ATOM 739 C C . ALA A 1 91 ? -26.095 2.148 -43.231 1.00 52.47 91 ALA A C 1
ATOM 741 O O . ALA A 1 91 ? -26.230 1.428 -42.233 1.00 52.47 91 ALA A O 1
ATOM 742 N N . LEU A 1 92 ? -27.011 2.164 -44.207 1.00 50.19 92 LEU A N 1
ATOM 743 C CA . LEU A 1 92 ? -28.214 1.326 -44.241 1.00 50.19 92 LEU A CA 1
ATOM 744 C C . LEU A 1 92 ? -27.930 -0.141 -44.592 1.00 50.19 92 LEU A C 1
ATOM 746 O O . LEU A 1 92 ? -28.841 -0.959 -44.470 1.00 50.19 92 LEU A O 1
ATOM 750 N N . MET A 1 93 ? -26.698 -0.501 -44.957 1.00 57.34 93 MET A N 1
ATOM 751 C CA . MET A 1 93 ? -26.286 -1.882 -45.244 1.00 57.34 93 MET A CA 1
ATOM 752 C C . MET A 1 93 ? -25.560 -2.555 -44.066 1.00 57.34 93 MET A C 1
ATOM 754 O O . MET A 1 93 ? -25.352 -3.767 -44.082 1.00 57.34 93 MET A O 1
ATOM 758 N N . LEU A 1 94 ? -25.264 -1.824 -42.981 1.00 64.94 94 LEU A N 1
ATOM 759 C CA . LEU A 1 94 ? -24.637 -2.386 -41.775 1.00 64.94 94 LEU A CA 1
ATOM 760 C C . LEU A 1 94 ? -25.516 -3.473 -41.112 1.00 64.94 94 LEU A C 1
ATOM 762 O O . LEU A 1 94 ? -26.742 -3.423 -41.208 1.00 64.94 94 LEU A O 1
ATOM 766 N N . PRO A 1 95 ? -24.951 -4.447 -40.377 1.00 67.00 95 PRO A N 1
ATOM 767 C CA . PRO A 1 95 ? -25.742 -5.372 -39.565 1.00 67.00 95 PRO A CA 1
ATOM 768 C C . PRO A 1 95 ? -26.616 -4.624 -38.534 1.00 67.00 95 PRO A C 1
ATOM 770 O O . PRO A 1 95 ? -26.178 -3.593 -38.016 1.00 67.00 95 PRO A O 1
ATOM 773 N N . PRO A 1 96 ? -27.807 -5.132 -38.149 1.00 61.31 96 PRO A N 1
ATOM 774 C CA . PRO A 1 96 ? -28.772 -4.397 -37.315 1.00 61.31 96 PRO A CA 1
ATOM 775 C C . PRO A 1 96 ? -28.216 -3.843 -35.995 1.00 61.31 96 PRO A C 1
ATOM 777 O O . PRO A 1 96 ? -28.626 -2.771 -35.560 1.00 61.31 96 PRO A O 1
ATOM 780 N N . ARG A 1 97 ? -27.259 -4.545 -35.368 1.00 55.62 97 ARG A N 1
ATOM 781 C CA . ARG A 1 97 ? -26.575 -4.063 -34.155 1.00 55.62 97 ARG A CA 1
ATOM 782 C C . ARG A 1 97 ? -25.684 -2.851 -34.438 1.00 55.62 97 ARG A C 1
ATOM 784 O O . ARG A 1 97 ? -25.833 -1.835 -33.774 1.00 55.62 97 ARG A O 1
ATOM 791 N N . LYS A 1 98 ? -24.868 -2.911 -35.495 1.00 60.31 98 LYS A N 1
ATOM 792 C CA . LYS A 1 98 ? -23.969 -1.816 -35.884 1.00 60.31 98 LYS A CA 1
ATOM 793 C C . LYS A 1 98 ? -24.722 -0.568 -36.363 1.00 60.31 98 LYS A C 1
ATOM 795 O O . LYS A 1 98 ? -24.231 0.536 -36.168 1.00 60.31 98 LYS A O 1
ATOM 800 N N . ARG A 1 99 ? -25.935 -0.717 -36.920 1.00 72.00 99 ARG A N 1
ATOM 801 C CA . ARG A 1 99 ? -26.810 0.431 -37.245 1.00 72.00 99 ARG A CA 1
ATOM 802 C C . ARG A 1 99 ? -27.236 1.205 -36.003 1.00 72.00 99 ARG A C 1
ATOM 804 O O . ARG A 1 99 ? -27.275 2.429 -36.043 1.00 72.00 99 ARG A O 1
ATOM 811 N N . MET A 1 100 ? -27.559 0.503 -34.916 1.00 65.94 100 MET A N 1
ATOM 812 C CA . MET A 1 100 ? -27.942 1.155 -33.661 1.00 65.94 100 MET A CA 1
ATOM 813 C C . MET A 1 100 ? -26.748 1.845 -33.010 1.00 65.94 100 MET A C 1
ATOM 815 O O . MET A 1 100 ? -26.894 2.976 -32.561 1.00 65.94 100 MET A O 1
ATOM 819 N N . ASP A 1 101 ? -25.572 1.218 -33.027 1.00 59.53 101 ASP A N 1
ATOM 820 C CA . ASP A 1 101 ? -24.351 1.827 -32.489 1.00 59.53 101 ASP A CA 1
ATOM 821 C C . ASP A 1 101 ? -23.970 3.097 -33.271 1.00 59.53 101 ASP A C 1
ATOM 823 O O . ASP A 1 101 ? -23.689 4.135 -32.673 1.00 59.53 101 ASP A O 1
ATOM 827 N N . PHE A 1 102 ? -24.069 3.058 -34.606 1.00 71.94 102 PHE A N 1
ATOM 828 C CA . PHE A 1 102 ? -23.855 4.223 -35.468 1.00 71.94 102 PHE A CA 1
ATOM 829 C C . PHE A 1 102 ? -24.883 5.337 -35.212 1.00 71.94 102 PHE A C 1
ATOM 831 O O . PHE A 1 102 ? -24.516 6.502 -35.072 1.00 71.94 102 PHE A O 1
ATOM 838 N N . LEU A 1 103 ? -26.170 4.993 -35.079 1.00 73.00 103 LEU A N 1
ATOM 839 C CA . LEU A 1 103 ? -27.229 5.964 -34.787 1.00 73.00 103 LEU A CA 1
ATOM 840 C C . LEU A 1 103 ? -27.020 6.644 -33.422 1.00 73.00 103 LEU A C 1
ATOM 842 O O . LEU A 1 103 ? -27.213 7.851 -33.296 1.00 73.00 103 LEU A O 1
ATOM 846 N N . ILE A 1 104 ? -26.608 5.884 -32.404 1.00 70.44 104 ILE A N 1
ATOM 847 C CA . ILE A 1 104 ? -26.338 6.405 -31.057 1.00 70.44 104 ILE A CA 1
ATOM 848 C C . ILE A 1 104 ? -25.121 7.331 -31.070 1.00 70.44 104 ILE A C 1
ATOM 850 O O . ILE A 1 104 ? -25.187 8.412 -30.485 1.00 70.44 104 ILE A O 1
ATOM 854 N N . PHE A 1 105 ? -24.046 6.948 -31.766 1.00 72.75 105 PHE A N 1
ATOM 855 C CA . PHE A 1 105 ? -22.863 7.791 -31.943 1.00 72.75 105 PHE A CA 1
ATOM 856 C C . PHE A 1 105 ? -23.233 9.140 -32.570 1.00 72.75 105 PHE A C 1
ATOM 858 O O . PHE A 1 105 ? -22.940 10.187 -32.002 1.00 72.75 105 PHE A O 1
ATOM 865 N N . VAL A 1 106 ? -23.983 9.117 -33.672 1.00 77.50 106 VAL A N 1
ATOM 866 C CA . VAL A 1 106 ? -24.454 10.317 -34.374 1.00 77.50 106 VAL A CA 1
ATOM 867 C C . VAL A 1 106 ? -25.315 11.217 -33.479 1.00 77.50 106 VAL A C 1
ATOM 869 O O . VAL A 1 106 ? -25.108 12.430 -33.449 1.00 77.50 106 VAL A O 1
ATOM 872 N N . ILE A 1 107 ? -26.252 10.645 -32.712 1.00 79.00 107 ILE A N 1
ATOM 873 C CA . ILE A 1 107 ? -27.094 11.411 -31.776 1.00 79.00 107 ILE A CA 1
ATOM 874 C C . ILE A 1 107 ? -26.232 12.067 -30.692 1.00 79.00 107 ILE A C 1
ATOM 876 O O . ILE A 1 107 ? -26.470 13.220 -30.332 1.00 79.00 107 ILE A O 1
ATOM 880 N N . MET A 1 108 ? -25.224 11.363 -30.176 1.00 70.19 108 MET A N 1
ATOM 881 C CA . MET A 1 108 ? -24.353 11.883 -29.124 1.00 70.19 108 MET A CA 1
ATOM 882 C C . MET A 1 108 ? -23.411 12.970 -29.622 1.00 70.19 108 MET A C 1
ATOM 884 O O . MET A 1 108 ? -23.324 14.016 -28.983 1.00 70.19 108 MET A O 1
ATOM 888 N N . SER A 1 109 ? -22.791 12.781 -30.784 1.00 73.19 109 SER A N 1
ATOM 889 C CA . SER A 1 109 ? -21.961 13.802 -31.424 1.00 73.19 109 SER A CA 1
ATOM 890 C C . SER A 1 109 ? -22.773 15.051 -31.764 1.00 73.19 109 SER A C 1
ATOM 892 O O . SER A 1 109 ? -22.344 16.154 -31.439 1.00 73.19 109 SER A O 1
ATOM 894 N N . GLY A 1 110 ? -23.980 14.894 -32.321 1.00 81.25 110 GLY A N 1
ATOM 895 C CA . GLY A 1 110 ? -24.880 16.019 -32.593 1.00 81.25 110 GLY A CA 1
ATOM 896 C C . GLY A 1 110 ? -25.311 16.760 -31.322 1.00 81.25 110 GLY A C 1
ATOM 897 O O . GLY A 1 110 ? -25.325 17.987 -31.301 1.00 81.25 110 GLY A O 1
ATOM 898 N N . SER A 1 111 ? -25.589 16.030 -30.237 1.00 73.00 111 SER A N 1
ATOM 899 C CA . SER A 1 111 ? -25.958 16.628 -28.943 1.00 73.00 111 SER A CA 1
ATOM 900 C C . SER A 1 111 ? -24.793 17.395 -28.305 1.00 73.00 111 SER A C 1
ATOM 902 O O . SER A 1 111 ? -25.003 18.450 -27.715 1.00 73.00 111 SER A O 1
ATOM 904 N N . LEU A 1 112 ? -23.563 16.887 -28.434 1.00 60.72 112 LEU A N 1
ATOM 905 C CA . LEU A 1 112 ? -22.346 17.546 -27.950 1.00 60.72 112 LEU A CA 1
ATOM 906 C C . LEU A 1 112 ? -22.025 18.815 -28.745 1.00 60.72 112 LEU A C 1
ATOM 908 O O . LEU A 1 112 ? -21.750 19.843 -28.136 1.00 60.72 112 LEU A O 1
ATOM 912 N N . ILE A 1 113 ? -22.107 18.762 -30.079 1.00 69.00 113 ILE A N 1
ATOM 913 C CA . ILE A 1 113 ? -21.884 19.932 -30.944 1.00 69.00 113 ILE A CA 1
ATOM 914 C C . ILE A 1 113 ? -22.916 21.021 -30.634 1.00 69.00 113 ILE A C 1
ATOM 916 O O . ILE A 1 113 ? -22.544 22.169 -30.412 1.00 69.00 113 ILE A O 1
ATOM 920 N N . TYR A 1 114 ? -24.193 20.646 -30.507 1.00 69.25 114 TYR A N 1
ATOM 921 C CA . TYR A 1 114 ? -25.262 21.573 -30.132 1.00 69.25 114 TYR A CA 1
ATOM 922 C C . TYR A 1 114 ? -25.016 22.242 -28.771 1.00 69.25 114 TYR A C 1
ATOM 924 O O . TYR A 1 114 ? -25.245 23.438 -28.621 1.00 69.25 114 TYR A O 1
ATOM 932 N N . LEU A 1 115 ? -24.518 21.498 -27.777 1.00 60.84 115 LEU A N 1
ATOM 933 C CA . LEU A 1 115 ? -24.197 22.051 -26.456 1.00 60.84 115 LEU A CA 1
ATOM 934 C C . LEU A 1 115 ? -23.008 23.022 -26.489 1.00 60.84 115 LEU A C 1
ATOM 936 O O . LEU A 1 115 ? -23.023 24.012 -25.759 1.00 60.84 115 LEU A O 1
ATOM 940 N N . VAL A 1 116 ? -22.002 22.756 -27.327 1.00 61.50 116 VAL A N 1
ATOM 941 C CA . VAL A 1 116 ? -20.829 23.629 -27.489 1.00 61.50 116 VAL A CA 1
ATOM 942 C C . VAL A 1 116 ? -21.210 24.926 -28.210 1.00 61.50 116 VAL A C 1
ATOM 944 O O . VAL A 1 116 ? -20.885 26.005 -27.721 1.00 61.50 116 VAL A O 1
ATOM 947 N N . GLU A 1 117 ? -21.973 24.856 -29.305 1.00 57.25 117 GLU A N 1
ATOM 948 C CA . GLU A 1 117 ? -22.420 26.054 -30.038 1.00 57.25 117 GLU A CA 1
ATOM 949 C C . GLU A 1 117 ? -23.458 26.885 -29.259 1.00 57.25 117 GLU A C 1
ATOM 951 O O . GLU A 1 117 ? -23.505 28.114 -29.374 1.00 57.25 117 GLU A O 1
ATOM 956 N N . TRP A 1 118 ? -24.275 26.249 -28.411 1.00 57.38 118 TRP A N 1
ATOM 957 C CA . TRP A 1 118 ? -25.218 26.969 -27.549 1.00 57.38 118 TRP A CA 1
ATOM 958 C C . TRP A 1 118 ? -24.503 27.773 -26.453 1.00 57.38 118 TRP A C 1
ATOM 960 O O . TRP A 1 118 ? -24.940 28.874 -26.113 1.00 57.38 118 TRP A O 1
ATOM 970 N N . GLN A 1 119 ? -23.386 27.272 -25.911 1.00 48.84 119 GLN A N 1
ATOM 971 C CA . GLN A 1 119 ? -22.592 28.028 -24.934 1.00 48.84 119 GLN A CA 1
ATOM 972 C C . GLN A 1 119 ? -21.959 29.289 -25.537 1.00 48.84 119 GLN A C 1
ATOM 974 O O . GLN A 1 119 ? -21.840 30.292 -24.834 1.00 48.84 119 GLN A O 1
ATOM 979 N N . ASP A 1 120 ? -21.632 29.278 -26.830 1.00 45.50 120 ASP A N 1
ATOM 980 C CA . ASP A 1 120 ? -21.046 30.436 -27.518 1.00 45.50 120 ASP A CA 1
ATOM 981 C C . ASP A 1 120 ? -22.074 31.523 -27.881 1.00 45.50 120 ASP A C 1
ATOM 983 O O . ASP A 1 120 ? -21.720 32.683 -28.103 1.00 45.50 120 ASP A O 1
ATOM 987 N N . THR A 1 121 ? -23.369 31.191 -27.902 1.00 42.41 121 THR A N 1
ATOM 988 C CA . THR A 1 121 ? -24.436 32.131 -28.292 1.00 42.41 121 THR A CA 1
ATOM 989 C C . THR A 1 121 ? -25.153 32.798 -27.111 1.00 42.41 121 THR A C 1
ATOM 991 O O . THR A 1 121 ? -25.915 33.750 -27.312 1.00 42.41 121 THR A O 1
ATOM 994 N N . SER A 1 122 ? -24.882 32.405 -25.859 1.00 38.28 122 SER A N 1
ATOM 995 C CA . SER A 1 122 ? -25.519 33.018 -24.686 1.00 38.28 122 SER A CA 1
ATOM 996 C C . SER A 1 122 ? -24.779 34.258 -24.148 1.00 38.28 122 SER A C 1
ATOM 998 O O . SER A 1 122 ? -23.863 34.157 -23.342 1.00 38.28 122 SER A O 1
ATOM 1000 N N . VAL A 1 123 ? -25.259 35.432 -24.580 1.00 39.38 123 VAL A N 1
ATOM 1001 C CA . VAL A 1 123 ? -25.363 36.732 -23.868 1.00 39.38 123 VAL A CA 1
ATOM 1002 C C . VAL A 1 123 ? -24.114 37.278 -23.141 1.00 39.38 123 VAL A C 1
ATOM 1004 O O . VAL A 1 123 ? -23.771 36.888 -22.027 1.00 39.38 123 VAL A O 1
ATOM 1007 N N . LYS A 1 124 ? -23.540 38.356 -23.701 1.00 41.59 124 LYS A N 1
ATOM 1008 C CA . LYS A 1 124 ? -22.651 39.297 -22.993 1.00 41.59 124 LYS A CA 1
ATOM 1009 C C . LYS A 1 124 ? -23.423 40.020 -21.877 1.00 41.59 124 LYS A C 1
ATOM 1011 O O . LYS A 1 124 ? -24.228 40.902 -22.164 1.00 41.59 124 LYS A O 1
ATOM 1016 N N . VAL A 1 125 ? -23.153 39.688 -20.615 1.00 38.94 125 VAL A N 1
ATOM 1017 C CA . VAL A 1 125 ? -23.643 40.445 -19.445 1.00 38.94 125 VAL A CA 1
ATOM 1018 C C . VAL A 1 125 ? -22.627 41.544 -19.078 1.00 38.94 125 VAL A C 1
ATOM 1020 O O . VAL A 1 125 ? -21.426 41.257 -19.047 1.00 38.94 125 VAL A O 1
ATOM 1023 N N . PRO A 1 126 ? -23.041 42.801 -18.803 1.00 36.47 126 PRO A N 1
ATOM 1024 C CA . PRO A 1 126 ? -22.118 43.866 -18.416 1.00 36.47 126 PRO A CA 1
ATOM 1025 C C . PRO A 1 126 ? -21.538 43.625 -17.019 1.00 36.47 126 PRO A C 1
ATOM 1027 O O . PRO A 1 126 ? -22.251 43.280 -16.078 1.00 36.47 126 PRO A O 1
ATOM 1030 N N . LYS A 1 127 ? -20.232 43.864 -16.874 1.00 39.84 127 LYS A N 1
ATOM 1031 C CA . LYS A 1 127 ? -19.520 43.807 -15.595 1.00 39.84 127 LYS A CA 1
ATOM 1032 C C . LYS A 1 127 ? -19.888 45.009 -14.719 1.00 39.84 127 LYS A C 1
ATOM 1034 O O . LYS A 1 127 ? -19.246 46.049 -14.820 1.00 39.84 127 LYS A O 1
ATOM 1039 N N . SER A 1 128 ? -20.853 44.852 -13.818 1.00 37.84 128 SER A N 1
ATOM 1040 C CA . SER A 1 128 ? -20.906 45.645 -12.582 1.00 37.84 128 SER A CA 1
ATOM 1041 C C . SER A 1 128 ? -21.798 44.989 -11.527 1.00 37.84 128 SER A C 1
ATOM 1043 O O . SER A 1 128 ? -22.944 44.656 -11.809 1.00 37.84 128 SER A O 1
ATOM 1045 N N . SER A 1 129 ? -21.269 44.915 -10.304 1.00 35.34 129 SER A N 1
ATOM 1046 C CA . SER A 1 129 ? -21.848 44.406 -9.048 1.00 35.34 129 SER A CA 1
ATOM 1047 C C . SER A 1 129 ? -21.789 42.885 -8.836 1.00 35.34 129 SER A C 1
ATOM 1049 O O . SER A 1 129 ? -22.574 42.104 -9.358 1.00 35.34 129 SER A O 1
ATOM 1051 N N . ALA A 1 130 ? -20.811 42.482 -8.022 1.00 38.72 130 ALA A N 1
ATOM 1052 C CA . ALA A 1 130 ? -20.723 41.165 -7.416 1.00 38.72 130 ALA A CA 1
ATOM 1053 C C . ALA A 1 130 ? -21.531 41.178 -6.112 1.00 38.72 130 ALA A C 1
ATOM 1055 O O . ALA A 1 130 ? -21.162 41.857 -5.157 1.00 38.72 130 ALA A O 1
ATOM 1056 N N . THR A 1 131 ? -22.626 40.427 -6.078 1.00 34.94 131 THR A N 1
ATOM 1057 C CA . THR A 1 131 ? -23.214 39.909 -4.837 1.00 34.94 131 THR A CA 1
ATOM 1058 C C . THR A 1 131 ? -23.580 38.447 -5.055 1.00 34.94 131 THR A C 1
ATOM 1060 O O . THR A 1 131 ? -23.937 38.045 -6.161 1.00 34.94 131 THR A O 1
ATOM 1063 N N . ALA A 1 132 ? -23.361 37.656 -4.006 1.00 42.31 132 ALA A N 1
ATOM 1064 C CA . ALA A 1 132 ? -23.421 36.203 -3.994 1.00 42.31 132 ALA A CA 1
ATOM 1065 C C . ALA A 1 132 ? -24.748 35.665 -4.549 1.00 42.31 132 ALA A C 1
ATOM 1067 O O . ALA A 1 132 ? -25.823 36.049 -4.095 1.00 42.31 132 ALA A O 1
ATOM 1068 N N . LEU A 1 133 ? -24.643 34.749 -5.510 1.00 32.00 133 LEU A N 1
ATOM 1069 C CA . LEU A 1 133 ? -25.750 33.975 -6.054 1.00 32.00 133 LEU A CA 1
ATOM 1070 C C . LEU A 1 133 ? -25.365 32.502 -5.944 1.00 32.00 133 LEU A C 1
ATOM 1072 O O . LEU A 1 133 ? -24.444 32.036 -6.618 1.00 32.00 133 LEU A O 1
ATOM 1076 N N . GLU A 1 134 ? -26.054 31.796 -5.051 1.00 36.59 134 GLU A N 1
ATOM 1077 C CA . GLU A 1 134 ? -26.076 30.339 -4.999 1.00 36.59 134 GLU A CA 1
ATOM 1078 C C . GLU A 1 134 ? -26.553 29.825 -6.364 1.00 36.59 134 GLU A C 1
ATOM 1080 O O . GLU A 1 134 ? -27.678 30.076 -6.796 1.00 36.59 134 GLU A O 1
ATOM 1085 N N . LEU A 1 135 ? -25.656 29.162 -7.092 1.00 36.88 135 LEU A N 1
ATOM 1086 C CA . LEU A 1 135 ? -25.959 28.553 -8.381 1.00 36.88 135 LEU A CA 1
ATOM 1087 C C . LEU A 1 135 ? -26.787 27.287 -8.143 1.00 36.88 135 LEU A C 1
ATOM 1089 O O . LEU A 1 135 ? -26.240 26.201 -7.951 1.00 36.88 135 LEU A O 1
ATOM 1093 N N . GLU A 1 136 ? -28.112 27.433 -8.172 1.00 39.91 136 GLU A N 1
ATOM 1094 C CA . GLU A 1 136 ? -29.022 26.302 -8.340 1.00 39.91 136 GLU A CA 1
ATOM 1095 C C . GLU A 1 136 ? -28.638 25.532 -9.609 1.00 39.91 136 GLU A C 1
ATOM 1097 O O . GLU A 1 136 ? -28.654 26.039 -10.736 1.00 39.91 136 GLU A O 1
ATOM 1102 N N . GLU A 1 137 ? -28.254 24.276 -9.410 1.00 41.34 137 GLU A N 1
ATOM 1103 C CA . GLU A 1 137 ? -27.912 23.354 -10.479 1.00 41.34 137 GLU A CA 1
ATOM 1104 C C . GLU A 1 137 ? -29.153 23.108 -11.354 1.00 41.34 137 GLU A C 1
ATOM 1106 O O . GLU A 1 137 ? -30.099 22.439 -10.933 1.00 41.34 137 GLU A O 1
ATOM 1111 N N . ARG A 1 138 ? -29.161 23.659 -12.578 1.00 54.22 138 ARG A N 1
ATOM 1112 C CA . ARG A 1 138 ? -30.286 23.519 -13.518 1.00 54.22 138 ARG A CA 1
ATOM 1113 C C . ARG A 1 138 ? -30.590 22.045 -13.805 1.00 54.22 138 ARG A C 1
ATOM 1115 O O . ARG A 1 138 ? -29.682 21.237 -14.011 1.00 54.22 138 ARG A O 1
ATOM 1122 N N . GLU A 1 139 ? -31.879 21.712 -13.888 1.00 47.19 139 GLU A N 1
ATOM 1123 C CA . GLU A 1 139 ? -32.385 20.349 -14.128 1.00 47.19 139 GLU A CA 1
ATOM 1124 C C . GLU A 1 139 ? -31.783 19.678 -15.376 1.00 47.19 139 GLU A C 1
ATOM 1126 O O . GLU A 1 139 ? -31.596 18.461 -15.410 1.00 47.19 139 GLU A O 1
ATOM 1131 N N . GLU A 1 140 ? -31.400 20.472 -16.373 1.00 47.47 140 GLU A N 1
ATOM 1132 C CA . GLU A 1 140 ? -30.772 20.020 -17.615 1.00 47.47 140 GLU A CA 1
ATOM 1133 C C . GLU A 1 140 ? -29.383 19.399 -17.374 1.00 47.47 140 GLU A C 1
ATOM 1135 O O . GLU A 1 140 ? -29.083 18.330 -17.910 1.00 47.47 140 GLU A O 1
ATOM 1140 N N . SER A 1 141 ? -28.572 19.969 -16.474 1.00 52.34 141 SER A N 1
ATOM 1141 C CA . SER A 1 141 ? -27.280 19.387 -16.069 1.00 52.34 141 SER A CA 1
ATOM 1142 C C . SER A 1 141 ? -27.456 18.061 -15.323 1.00 52.34 141 SER A C 1
ATOM 1144 O O . SER A 1 141 ? -26.659 17.133 -15.502 1.00 52.34 141 SER A O 1
ATOM 1146 N N . ARG A 1 142 ? -28.533 17.913 -14.535 1.00 52.53 142 ARG A N 1
ATOM 1147 C CA . ARG A 1 142 ? -28.884 16.622 -13.913 1.00 52.53 142 ARG A CA 1
ATOM 1148 C C . ARG A 1 142 ? -29.321 15.597 -14.949 1.00 52.53 142 ARG A C 1
ATOM 1150 O O . ARG A 1 142 ? -28.926 14.437 -14.843 1.00 52.53 142 ARG A O 1
ATOM 1157 N N . ALA A 1 143 ? -30.105 15.999 -15.949 1.00 52.53 143 ALA A N 1
ATOM 1158 C CA . ALA A 1 143 ? -30.549 15.110 -17.019 1.00 52.53 143 ALA A CA 1
ATOM 1159 C C . ALA A 1 143 ? -29.364 14.578 -17.842 1.00 52.53 143 ALA A C 1
ATOM 1161 O O . ALA A 1 143 ? -29.310 13.379 -18.121 1.00 52.53 143 ALA A O 1
ATOM 11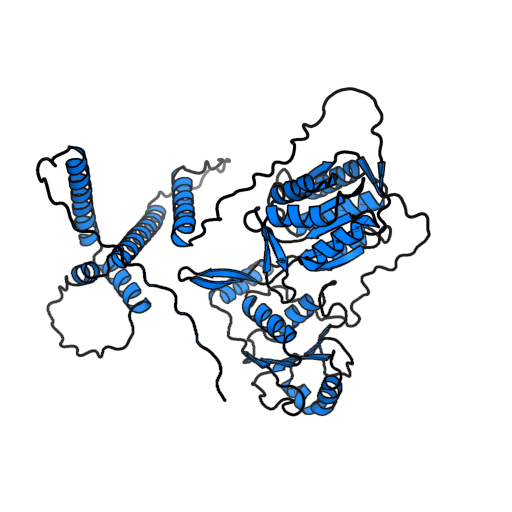62 N N . VAL A 1 144 ? -28.376 15.429 -18.142 1.00 51.19 144 VAL A N 1
ATOM 1163 C CA . VAL A 1 144 ? -27.149 15.041 -18.856 1.00 51.19 144 VAL A CA 1
ATOM 1164 C C . VAL A 1 144 ? -26.301 14.073 -18.032 1.00 51.19 144 VAL A C 1
ATOM 1166 O O . VAL A 1 144 ? -25.932 13.017 -18.543 1.00 51.19 144 VAL A O 1
ATOM 1169 N N . ARG A 1 145 ? -26.063 14.345 -16.740 1.00 56.91 145 ARG A N 1
ATOM 1170 C CA . ARG A 1 145 ? -25.341 13.396 -15.870 1.00 56.91 145 ARG A CA 1
ATOM 1171 C C . ARG A 1 145 ? -26.083 12.070 -15.716 1.00 56.91 145 ARG A C 1
ATOM 1173 O O . ARG A 1 145 ? -25.455 11.017 -15.683 1.00 56.91 145 ARG A O 1
ATOM 1180 N N . LYS A 1 146 ? -27.417 12.099 -15.665 1.00 54.91 146 LYS A N 1
ATOM 1181 C CA . LYS A 1 146 ? -28.251 10.891 -15.599 1.00 54.91 146 LYS A CA 1
ATOM 1182 C C . LYS A 1 146 ? -28.172 10.078 -16.893 1.00 54.91 146 LYS A C 1
ATOM 1184 O O . LYS A 1 146 ? -28.066 8.859 -16.825 1.00 54.91 146 LYS A O 1
ATOM 1189 N N . LEU A 1 147 ? -28.154 10.733 -18.054 1.00 50.50 147 LEU A N 1
ATOM 1190 C CA . LEU A 1 147 ? -27.939 10.092 -19.356 1.00 50.50 147 LEU A CA 1
ATOM 1191 C C . LEU A 1 147 ? -26.527 9.511 -19.490 1.00 50.50 147 LEU A C 1
ATOM 1193 O O . LEU A 1 147 ? -26.390 8.379 -19.944 1.00 50.50 147 LEU A O 1
ATOM 1197 N N . GLN A 1 148 ? -25.497 10.229 -19.034 1.00 49.72 148 GLN A N 1
ATOM 1198 C CA . GLN A 1 148 ? -24.118 9.731 -18.988 1.00 49.72 148 GLN A CA 1
ATOM 1199 C C . GLN A 1 148 ? -24.000 8.508 -18.070 1.00 49.72 148 GLN A C 1
ATOM 1201 O O . GLN A 1 148 ? -23.457 7.488 -18.482 1.00 49.72 148 GLN A O 1
ATOM 1206 N N . ALA A 1 149 ? -24.581 8.562 -16.869 1.00 49.09 149 ALA A N 1
ATOM 1207 C CA . ALA A 1 149 ? -24.609 7.431 -15.944 1.00 49.09 149 ALA A CA 1
ATOM 1208 C C . ALA A 1 149 ? -25.357 6.223 -16.534 1.00 49.09 149 ALA A C 1
ATOM 1210 O O . ALA A 1 149 ? -24.854 5.107 -16.470 1.00 49.09 149 ALA A O 1
ATOM 1211 N N . MET A 1 150 ? -26.512 6.435 -17.176 1.00 50.09 150 MET A N 1
ATOM 1212 C CA . MET A 1 150 ? -27.266 5.370 -17.854 1.00 50.09 150 MET A CA 1
ATOM 1213 C C . MET A 1 150 ? -26.519 4.780 -19.057 1.00 50.09 150 MET A C 1
ATOM 1215 O O . MET A 1 150 ? -26.657 3.591 -19.339 1.00 50.09 150 MET A O 1
ATOM 1219 N N . TYR A 1 151 ? -25.746 5.594 -19.778 1.00 50.69 151 TYR A N 1
ATOM 1220 C CA . TYR A 1 151 ? -24.902 5.142 -20.880 1.00 50.69 151 TYR A CA 1
ATOM 1221 C C . TYR A 1 151 ? -23.756 4.260 -20.371 1.00 50.69 151 TYR A C 1
ATOM 1223 O O . TYR A 1 151 ? -23.583 3.150 -20.874 1.00 50.69 151 TYR A O 1
ATOM 1231 N N . PHE A 1 152 ? -23.048 4.703 -19.326 1.00 48.28 152 PHE A N 1
ATOM 1232 C CA . PHE A 1 152 ? -22.015 3.908 -18.657 1.00 48.28 152 PHE A CA 1
ATOM 1233 C C . PHE A 1 152 ? -22.580 2.587 -18.118 1.00 48.28 152 PHE A C 1
ATOM 1235 O O . PHE A 1 152 ? -22.015 1.528 -18.368 1.00 48.28 152 PHE A O 1
ATOM 1242 N N . ASP A 1 153 ? -23.744 2.620 -17.471 1.00 47.25 153 ASP A N 1
ATOM 1243 C CA . ASP A 1 153 ? -24.397 1.430 -16.915 1.00 47.25 153 ASP A CA 1
ATOM 1244 C C . ASP A 1 153 ? -24.827 0.428 -18.009 1.00 47.25 153 ASP A C 1
ATOM 1246 O O . ASP A 1 153 ? -24.668 -0.787 -17.878 1.00 47.25 153 ASP A O 1
ATOM 1250 N N . ARG A 1 154 ? -25.322 0.929 -19.150 1.00 43.47 154 ARG A N 1
ATOM 1251 C CA . ARG A 1 154 ? -25.856 0.094 -20.237 1.00 43.47 154 ARG A CA 1
ATOM 1252 C C . ARG A 1 154 ? -24.793 -0.466 -21.184 1.00 43.47 154 ARG A C 1
ATOM 1254 O O . ARG A 1 154 ? -24.985 -1.575 -21.682 1.00 43.47 154 ARG A O 1
ATOM 1261 N N . PHE A 1 155 ? -23.717 0.272 -21.455 1.00 42.00 155 PHE A N 1
ATOM 1262 C CA . PHE A 1 155 ? -22.681 -0.135 -22.414 1.00 42.00 155 PHE A CA 1
ATOM 1263 C C . PHE A 1 155 ? -21.453 -0.775 -21.763 1.00 42.00 155 PHE A C 1
ATOM 1265 O O . PHE A 1 155 ? -20.824 -1.617 -22.397 1.00 42.00 155 PHE A O 1
ATOM 1272 N N . CYS A 1 156 ? -21.144 -0.479 -20.495 1.00 46.47 156 CYS A N 1
ATOM 1273 C CA . CYS A 1 156 ? -20.032 -1.135 -19.794 1.00 46.47 156 CYS A CA 1
ATOM 1274 C C . CYS A 1 156 ? -20.395 -2.517 -19.224 1.00 46.47 156 CYS A C 1
ATOM 1276 O O . CYS A 1 156 ? -19.573 -3.135 -18.555 1.00 46.47 156 CYS A O 1
ATOM 1278 N N . GLY A 1 157 ? -21.612 -3.024 -19.462 1.00 37.75 157 GLY A N 1
ATOM 1279 C CA . GLY A 1 157 ? -21.995 -4.392 -19.092 1.00 37.75 157 GLY A CA 1
ATOM 1280 C C . GLY A 1 157 ? -21.935 -4.696 -17.589 1.00 37.75 157 GLY A C 1
ATOM 1281 O O . GLY A 1 157 ? -21.954 -5.867 -17.204 1.00 37.75 157 GLY A O 1
ATOM 1282 N N . MET A 1 158 ? -21.888 -3.674 -16.731 1.00 37.91 158 MET A N 1
ATOM 1283 C CA . MET A 1 158 ? -21.847 -3.834 -15.282 1.00 37.91 158 MET A CA 1
ATOM 1284 C C . MET A 1 158 ? -23.255 -4.095 -14.746 1.00 37.91 158 MET A C 1
ATOM 1286 O O . MET A 1 158 ? -23.893 -3.228 -14.169 1.00 37.91 158 MET A O 1
ATOM 1290 N N . ARG A 1 159 ? -23.755 -5.326 -14.895 1.00 33.84 159 ARG A N 1
ATOM 1291 C CA . ARG A 1 159 ? -24.711 -5.836 -13.904 1.00 33.84 159 ARG A CA 1
ATOM 1292 C C . ARG A 1 159 ? -23.900 -6.291 -12.691 1.00 33.84 159 ARG A C 1
ATOM 1294 O O . ARG A 1 159 ? -23.213 -7.307 -12.813 1.00 33.84 159 ARG A O 1
ATOM 1301 N N . PRO A 1 160 ? -24.012 -5.655 -11.512 1.00 39.16 160 PRO A N 1
ATOM 1302 C CA . PRO A 1 160 ? -23.761 -6.396 -10.293 1.00 39.16 160 PRO A CA 1
ATOM 1303 C C . PRO A 1 160 ? -24.772 -7.545 -10.278 1.00 39.16 160 PRO A C 1
ATOM 1305 O O . PRO A 1 160 ? -25.982 -7.329 -10.398 1.00 39.16 160 PRO A O 1
ATOM 1308 N N . GLY A 1 161 ? -24.277 -8.780 -10.207 1.00 39.09 161 GLY A N 1
ATOM 1309 C CA . GLY A 1 161 ? -25.119 -9.935 -9.926 1.00 39.09 161 GLY A CA 1
ATOM 1310 C C . GLY A 1 161 ? -25.996 -9.640 -8.708 1.00 39.09 161 GLY A C 1
ATOM 1311 O O . GLY A 1 161 ? -25.551 -9.050 -7.726 1.00 39.09 161 GLY A O 1
ATOM 1312 N N . ALA A 1 162 ? -27.271 -9.979 -8.836 1.00 41.06 162 ALA A N 1
ATOM 1313 C CA . ALA A 1 162 ? -28.340 -9.622 -7.926 1.00 41.06 162 ALA A CA 1
ATOM 1314 C C . ALA A 1 162 ? -28.129 -10.178 -6.507 1.00 41.06 162 ALA A C 1
ATOM 1316 O O . ALA A 1 162 ? -28.418 -11.339 -6.252 1.00 41.06 162 ALA A O 1
ATOM 1317 N N . SER A 1 163 ? -27.675 -9.312 -5.601 1.00 42.59 163 SER A N 1
ATOM 1318 C CA . SER A 1 163 ? -28.059 -9.232 -4.183 1.00 42.59 163 SER A CA 1
ATOM 1319 C C . SER A 1 163 ? -27.268 -8.079 -3.564 1.00 42.59 163 SER A C 1
ATOM 1321 O O . SER A 1 163 ? -26.150 -8.258 -3.080 1.00 42.59 163 SER A O 1
ATOM 1323 N N . ARG A 1 164 ? -27.807 -6.857 -3.641 1.00 57.06 164 ARG A N 1
ATOM 1324 C CA . ARG A 1 164 ? -27.212 -5.708 -2.955 1.00 57.06 164 ARG A CA 1
ATOM 1325 C C . ARG A 1 164 ? -27.482 -5.909 -1.466 1.00 57.06 164 ARG A C 1
ATOM 1327 O O . ARG A 1 164 ? -28.611 -5.749 -1.021 1.00 57.06 164 ARG A O 1
ATOM 1334 N N . LEU A 1 165 ? -26.475 -6.368 -0.728 1.00 65.75 165 LEU A N 1
ATOM 1335 C CA . LEU A 1 165 ? -26.553 -6.460 0.723 1.00 65.75 165 LEU A CA 1
ATOM 1336 C C . LEU A 1 165 ? -26.561 -5.023 1.264 1.00 65.75 165 LEU A C 1
ATOM 1338 O O . LEU A 1 165 ? -25.509 -4.395 1.368 1.00 65.75 165 LEU A O 1
ATOM 1342 N N . GLU A 1 166 ? -27.748 -4.481 1.528 1.00 74.62 166 GLU A N 1
ATOM 1343 C CA . GLU A 1 166 ? -27.904 -3.200 2.216 1.00 74.62 166 GLU A CA 1
ATOM 1344 C C . GLU A 1 166 ? -27.588 -3.424 3.694 1.00 74.62 166 GLU A C 1
ATOM 1346 O O . GLU A 1 166 ? -28.381 -3.964 4.461 1.00 74.62 166 GLU A O 1
ATOM 1351 N N . LEU A 1 167 ? -26.350 -3.103 4.065 1.00 82.69 167 LEU A N 1
ATOM 1352 C CA . LEU A 1 167 ? -25.916 -3.081 5.451 1.00 82.69 167 LEU A CA 1
ATOM 1353 C C . LEU A 1 167 ? -26.091 -1.659 5.967 1.00 82.69 167 LEU A C 1
ATOM 1355 O O . LEU A 1 167 ? -25.377 -0.751 5.543 1.00 82.69 167 LEU A O 1
ATOM 1359 N N . GLU A 1 168 ? -27.023 -1.478 6.891 1.00 84.50 168 GLU A N 1
ATOM 1360 C CA . GLU A 1 168 ? -27.217 -0.204 7.569 1.00 84.50 168 GLU A CA 1
ATOM 1361 C C . GLU A 1 168 ? -26.440 -0.184 8.885 1.00 84.50 168 GLU A C 1
ATOM 1363 O O . GLU A 1 168 ? -26.379 -1.169 9.627 1.00 84.50 168 GLU A O 1
ATOM 1368 N N . LEU A 1 169 ? -25.810 0.956 9.162 1.00 87.62 169 LEU A N 1
ATOM 1369 C CA . LEU A 1 169 ? -25.313 1.240 10.498 1.00 87.62 169 LEU A CA 1
ATOM 1370 C C . LEU A 1 169 ? -26.492 1.688 11.357 1.00 87.62 169 LEU A C 1
ATOM 1372 O O . LEU A 1 169 ? -27.302 2.475 10.872 1.00 87.62 169 LEU A O 1
ATOM 1376 N N . PRO A 1 170 ? -26.570 1.261 12.626 1.00 85.00 170 PRO A N 1
ATOM 1377 C CA . PRO A 1 170 ? -27.541 1.843 13.534 1.00 85.00 170 PRO A CA 1
ATOM 1378 C C . PRO A 1 170 ? -27.268 3.345 13.647 1.00 85.00 170 PRO A C 1
ATOM 1380 O O . PRO A 1 170 ? -26.134 3.764 13.909 1.00 85.00 170 PRO A O 1
ATOM 1383 N N . GLU A 1 171 ? -28.303 4.156 13.452 1.00 70.94 171 GLU A N 1
ATOM 1384 C CA . GLU A 1 171 ? -28.261 5.561 13.828 1.00 70.94 171 GLU A CA 1
ATOM 1385 C C . GLU A 1 171 ? -28.242 5.609 15.356 1.00 70.94 171 GLU A C 1
ATOM 1387 O O . GLU A 1 171 ? -29.260 5.444 16.023 1.00 70.94 171 GLU A O 1
ATOM 1392 N N . LEU A 1 172 ? -27.049 5.751 15.935 1.00 60.12 172 LEU A N 1
ATOM 1393 C CA . LEU A 1 172 ? -26.932 6.152 17.331 1.00 60.12 172 LEU A CA 1
ATOM 1394 C C . LEU A 1 172 ? -27.381 7.613 17.389 1.00 60.12 172 LEU A C 1
ATOM 1396 O O . LEU A 1 172 ? -26.566 8.521 17.212 1.00 60.12 172 LEU A O 1
ATOM 1400 N N . GLU A 1 173 ? -28.686 7.827 17.552 1.00 43.72 173 GLU A N 1
ATOM 1401 C CA . GLU A 1 173 ? -29.234 9.136 17.885 1.00 43.72 173 GLU A CA 1
ATOM 1402 C C . GLU A 1 173 ? -28.455 9.669 19.089 1.00 43.72 173 GLU A C 1
ATOM 1404 O O . GLU A 1 173 ? -28.277 8.977 20.096 1.00 43.72 173 GLU A O 1
ATOM 1409 N N . GLY A 1 174 ? -27.896 10.873 18.949 1.00 44.25 174 GLY A N 1
ATOM 1410 C CA . GLY A 1 174 ? -27.178 11.519 20.035 1.00 44.25 174 GLY A CA 1
ATOM 1411 C C . GLY A 1 174 ? -28.110 11.610 21.232 1.00 44.25 174 GLY A C 1
ATOM 1412 O O . GLY A 1 174 ? -29.096 12.336 21.176 1.00 44.25 174 GLY A O 1
ATOM 1413 N N . SER A 1 175 ? -27.815 10.863 22.296 1.00 38.88 175 SER A N 1
ATOM 1414 C CA . SER A 1 175 ? -28.562 10.919 23.545 1.00 38.88 175 SER A CA 1
ATOM 1415 C C . SER A 1 175 ? -28.333 12.281 24.206 1.00 38.88 175 SER A C 1
ATOM 1417 O O . SER A 1 175 ? -27.491 12.443 25.087 1.00 38.88 175 SER A O 1
ATOM 1419 N N . THR A 1 176 ? -29.064 13.291 23.750 1.00 38.53 176 THR A N 1
ATOM 1420 C CA . THR A 1 176 ? -29.443 14.446 24.557 1.00 38.53 176 THR A CA 1
ATOM 1421 C C . THR A 1 176 ? -30.588 13.982 25.451 1.00 38.53 176 THR A C 1
ATOM 1423 O O . THR A 1 176 ? -31.752 14.077 25.073 1.00 38.53 176 THR A O 1
ATOM 1426 N N . GLY A 1 177 ? -30.264 13.373 26.588 1.00 39.53 177 GLY A N 1
ATOM 1427 C CA . GLY A 1 177 ? -31.264 12.843 27.509 1.00 39.53 177 GLY A CA 1
ATOM 1428 C C . GLY A 1 177 ? -30.647 12.501 28.855 1.00 39.53 177 GLY A C 1
ATOM 1429 O O . GLY A 1 177 ? -29.869 11.558 28.955 1.00 39.53 177 GLY A O 1
ATOM 1430 N N . ASP A 1 178 ? -30.981 13.334 29.833 1.00 43.88 178 ASP A N 1
ATOM 1431 C CA . ASP A 1 178 ? -30.724 13.242 31.265 1.00 43.88 178 ASP A CA 1
ATOM 1432 C C . ASP A 1 178 ? -30.638 11.813 31.826 1.00 43.88 178 ASP A C 1
ATOM 1434 O O . ASP A 1 178 ? -31.607 11.066 31.778 1.00 43.88 178 ASP A O 1
ATOM 1438 N N . GLU A 1 179 ? -29.489 11.469 32.414 1.00 41.47 179 GLU A N 1
ATOM 1439 C CA . GLU A 1 179 ? -29.374 10.912 33.771 1.00 41.47 179 GLU A CA 1
ATOM 1440 C C . GLU A 1 179 ? -27.886 10.781 34.143 1.00 41.47 179 GLU A C 1
ATOM 1442 O O . GLU A 1 179 ? -27.063 10.246 33.401 1.00 41.47 179 GLU A O 1
ATOM 1447 N N . ALA A 1 180 ? -27.522 11.321 35.307 1.00 43.00 180 ALA A N 1
ATOM 1448 C CA . ALA A 1 180 ? -26.157 11.463 35.809 1.00 43.00 180 ALA A CA 1
ATOM 1449 C C . ALA A 1 180 ? -25.535 10.136 36.299 1.00 43.00 180 ALA A C 1
ATOM 1451 O O . ALA A 1 180 ? -25.000 10.060 37.404 1.00 43.00 180 ALA A O 1
ATOM 1452 N N . SER A 1 181 ? -25.575 9.077 35.488 1.00 51.91 181 SER A N 1
ATOM 1453 C CA . SER A 1 181 ? -24.681 7.934 35.669 1.00 51.91 181 SER A CA 1
ATOM 1454 C C . SER A 1 181 ? -23.347 8.266 35.010 1.00 51.91 181 SER A C 1
ATOM 1456 O O . SER A 1 181 ? -23.288 8.483 33.799 1.00 51.91 181 SER A O 1
ATOM 1458 N N . THR A 1 182 ? -22.271 8.340 35.794 1.00 54.75 182 THR A N 1
ATOM 1459 C CA . THR A 1 182 ? -20.916 8.540 35.269 1.00 54.75 182 THR A CA 1
ATOM 1460 C C . THR A 1 182 ? -20.659 7.484 34.185 1.00 54.75 182 THR A C 1
ATOM 1462 O O . THR A 1 182 ? -20.801 6.295 34.487 1.00 54.75 182 THR A O 1
ATOM 1465 N N . PRO A 1 183 ? -20.339 7.863 32.932 1.00 60.94 183 PRO A N 1
ATOM 1466 C CA . PRO A 1 183 ? -20.146 6.890 31.865 1.00 60.94 183 PRO A CA 1
ATOM 1467 C C . PRO A 1 183 ? -19.042 5.918 32.284 1.00 60.94 183 PRO A C 1
ATOM 1469 O O . PRO A 1 183 ? -17.918 6.336 32.566 1.00 60.94 183 PRO A O 1
ATOM 1472 N N . GLN A 1 184 ? -19.370 4.626 32.379 1.00 70.00 184 GLN A N 1
ATOM 1473 C CA . GLN A 1 184 ? -18.371 3.601 32.663 1.00 70.00 184 GLN A CA 1
ATOM 1474 C C . GLN A 1 184 ? -17.396 3.552 31.488 1.00 70.00 184 GLN A C 1
ATOM 1476 O O . GLN A 1 184 ? -17.727 3.085 30.400 1.00 70.00 184 GLN A O 1
ATOM 1481 N N . VAL A 1 185 ? -16.196 4.081 31.710 1.00 78.25 185 VAL A N 1
ATOM 1482 C CA . VAL A 1 185 ? -15.097 3.985 30.757 1.00 78.25 185 VAL A CA 1
ATOM 1483 C C . VAL A 1 185 ? -14.438 2.629 30.948 1.00 78.25 185 VAL A C 1
ATOM 1485 O O . VAL A 1 185 ? -13.872 2.344 32.004 1.00 78.25 185 VAL A O 1
ATOM 1488 N N . SER A 1 186 ? -14.531 1.786 29.928 1.00 81.06 186 SER A N 1
ATOM 1489 C CA . SER A 1 186 ? -13.843 0.500 29.901 1.00 81.06 186 SER A CA 1
ATOM 1490 C C . SER A 1 186 ? -12.358 0.700 29.565 1.00 81.06 186 SER A C 1
ATOM 1492 O O . SER A 1 186 ? -11.991 1.523 28.723 1.00 81.06 186 SER A O 1
ATOM 1494 N N . GLU A 1 187 ? -11.472 -0.039 30.230 1.00 77.69 187 GLU A N 1
ATOM 1495 C CA . GLU A 1 187 ? -10.058 -0.089 29.850 1.00 77.69 187 GLU A CA 1
ATOM 1496 C C . GLU A 1 187 ? -9.844 -1.187 28.805 1.00 77.69 187 GLU A C 1
ATOM 1498 O O . GLU A 1 187 ? -10.077 -2.362 29.090 1.00 77.69 187 GLU A O 1
ATOM 1503 N N . ALA A 1 188 ? -9.347 -0.826 27.620 1.00 76.75 188 ALA A N 1
ATOM 1504 C CA . ALA A 1 188 ? -8.802 -1.797 26.677 1.00 76.75 188 ALA A CA 1
ATOM 1505 C C . ALA A 1 188 ? -7.289 -1.933 26.886 1.00 76.75 188 ALA A C 1
ATOM 1507 O O . ALA A 1 188 ? -6.590 -0.947 27.144 1.00 76.75 188 ALA A O 1
ATOM 1508 N N . GLN A 1 189 ? -6.768 -3.153 26.737 1.00 76.94 189 GLN A N 1
ATOM 1509 C CA . GLN A 1 189 ? -5.334 -3.439 26.838 1.00 76.94 189 GLN A CA 1
ATOM 1510 C C . GLN A 1 189 ? -4.787 -4.005 25.522 1.00 76.94 189 GLN A C 1
ATOM 1512 O O . GLN A 1 189 ? -4.239 -5.116 25.501 1.00 76.94 189 GLN A O 1
ATOM 1517 N N . PRO A 1 190 ? -4.893 -3.261 24.404 1.00 80.06 190 PRO A N 1
ATOM 1518 C CA . PRO A 1 190 ? -4.309 -3.710 23.156 1.00 80.06 190 PRO A CA 1
ATOM 1519 C C . PRO A 1 190 ? -2.800 -3.852 23.318 1.00 80.06 190 PRO A C 1
ATOM 1521 O O . PRO A 1 190 ? -2.095 -2.941 23.748 1.00 80.06 190 PRO A O 1
ATOM 1524 N N . LYS A 1 191 ? -2.281 -5.017 22.934 1.00 79.81 191 LYS A N 1
ATOM 1525 C CA . LYS A 1 191 ? -0.831 -5.247 22.899 1.00 79.81 191 LYS A CA 1
ATOM 1526 C C . LYS A 1 191 ? -0.174 -4.540 21.713 1.00 79.81 191 LYS A C 1
ATOM 1528 O O . LYS A 1 191 ? 1.028 -4.287 21.739 1.00 79.81 191 LYS A O 1
ATOM 1533 N N . ARG A 1 192 ? -0.946 -4.271 20.654 1.00 87.00 192 ARG A N 1
ATOM 1534 C CA . ARG A 1 192 ? -0.481 -3.650 19.410 1.00 87.00 192 ARG A CA 1
ATOM 1535 C C . ARG A 1 192 ? -1.618 -3.014 18.610 1.00 87.00 192 ARG A C 1
ATOM 1537 O O . ARG A 1 192 ? -2.757 -3.463 18.690 1.00 87.00 192 ARG A O 1
ATOM 1544 N N . LEU A 1 193 ? -1.258 -2.044 17.777 1.00 91.75 193 LEU A N 1
ATOM 1545 C CA . LEU A 1 193 ? -2.025 -1.571 16.631 1.00 91.75 193 LEU A CA 1
ATOM 1546 C C . LEU A 1 193 ? -1.513 -2.292 15.382 1.00 91.75 193 LEU A C 1
ATOM 1548 O O . LEU A 1 193 ? -0.324 -2.227 15.077 1.00 91.75 193 LEU A O 1
ATOM 1552 N N . LEU A 1 194 ? -2.396 -2.964 14.652 1.00 93.56 194 LEU A N 1
ATOM 1553 C CA . LEU A 1 194 ? -2.096 -3.476 13.322 1.00 93.56 194 LEU A CA 1
ATOM 1554 C C . LEU A 1 194 ? -2.535 -2.445 12.278 1.00 93.56 194 LEU A C 1
ATOM 1556 O O . LEU A 1 194 ? -3.725 -2.168 12.163 1.00 93.56 194 LEU A O 1
ATOM 1560 N N . LEU A 1 195 ? -1.594 -1.909 11.508 1.00 95.38 195 LEU A N 1
ATOM 1561 C CA . LEU A 1 195 ? -1.852 -1.031 10.372 1.00 95.38 195 LEU A CA 1
ATOM 1562 C C . LEU A 1 195 ? -1.762 -1.841 9.076 1.00 95.38 195 LEU A C 1
ATOM 1564 O O . LEU A 1 195 ? -0.690 -2.305 8.689 1.00 95.38 195 LEU A O 1
ATOM 1568 N N . LEU A 1 196 ? -2.903 -2.027 8.420 1.00 96.06 196 LEU A N 1
ATOM 1569 C CA . LEU A 1 196 ? -3.012 -2.657 7.111 1.00 96.06 196 LEU A CA 1
ATOM 1570 C C . LEU A 1 196 ? -3.190 -1.584 6.040 1.00 96.06 196 LEU A C 1
ATOM 1572 O O . LEU A 1 196 ? -4.101 -0.764 6.142 1.00 96.06 196 LEU A O 1
ATOM 1576 N N . HIS A 1 197 ? -2.366 -1.616 4.994 1.00 95.81 197 HIS A N 1
ATOM 1577 C CA . HIS A 1 197 ? -2.470 -0.666 3.880 1.00 95.81 197 HIS A CA 1
ATOM 1578 C C . HIS A 1 197 ? -2.558 -1.348 2.514 1.00 95.81 197 HIS A C 1
ATOM 1580 O O . HIS A 1 197 ? -1.875 -2.339 2.269 1.00 95.81 197 HIS A O 1
ATOM 1586 N N . ALA A 1 198 ? -3.380 -0.816 1.613 1.00 95.31 198 ALA A N 1
ATOM 1587 C CA . ALA A 1 198 ? -3.416 -1.206 0.206 1.00 95.31 198 ALA A CA 1
ATOM 1588 C C . ALA A 1 198 ? -3.366 0.036 -0.685 1.00 95.31 198 ALA A C 1
ATOM 1590 O O . ALA A 1 198 ? -4.281 0.857 -0.683 1.00 95.31 198 ALA A O 1
ATOM 1591 N N . SER A 1 199 ? -2.313 0.138 -1.493 1.00 94.31 199 SER A N 1
ATOM 1592 C CA . SER A 1 199 ? -2.156 1.153 -2.536 1.00 94.31 199 SER A CA 1
ATOM 1593 C C . SER A 1 199 ? -1.714 0.493 -3.851 1.00 94.31 199 SER A C 1
ATOM 1595 O O . SER A 1 199 ? -0.607 0.764 -4.325 1.00 94.31 199 SER A O 1
ATOM 1597 N N . PRO A 1 200 ? -2.538 -0.391 -4.443 1.00 93.75 200 PRO A N 1
ATOM 1598 C CA . PRO A 1 200 ? -2.235 -1.014 -5.729 1.00 93.75 200 PRO A CA 1
ATOM 1599 C C . PRO A 1 200 ? -2.156 0.028 -6.852 1.00 93.75 200 PRO A C 1
ATOM 1601 O O . PRO A 1 200 ? -2.762 1.096 -6.766 1.00 93.75 200 PRO A O 1
ATOM 1604 N N . PHE A 1 201 ? -1.408 -0.282 -7.911 1.00 92.50 201 PHE A N 1
ATOM 1605 C CA . PHE A 1 201 ? -1.192 0.634 -9.034 1.00 92.50 201 PHE A CA 1
ATOM 1606 C C . PHE A 1 201 ? -2.349 0.653 -10.018 1.00 92.50 201 PHE A C 1
ATOM 1608 O O . PHE A 1 201 ? -2.690 1.707 -10.544 1.00 92.50 201 PHE A O 1
ATOM 1615 N N . CYS A 1 202 ? -2.940 -0.509 -10.281 1.00 91.00 202 CYS A N 1
ATOM 1616 C CA . CYS A 1 202 ? -3.990 -0.661 -11.274 1.00 91.00 202 CYS A CA 1
ATOM 1617 C C . CYS A 1 202 ? -5.078 -1.582 -10.746 1.00 91.00 202 CYS A C 1
ATOM 1619 O O . CYS A 1 202 ? -4.763 -2.593 -10.115 1.00 91.00 202 CYS A O 1
ATOM 1621 N N . TRP A 1 203 ? -6.332 -1.287 -11.086 1.00 88.50 203 TRP A N 1
ATOM 1622 C CA . TRP A 1 203 ? -7.395 -2.285 -11.018 1.00 88.50 203 TRP A CA 1
ATOM 1623 C C . TRP A 1 203 ? -7.536 -3.022 -12.353 1.00 88.50 203 TRP A C 1
ATOM 1625 O O . TRP A 1 203 ? -7.233 -2.471 -13.417 1.00 88.50 203 TRP A O 1
ATOM 1635 N N . LEU A 1 204 ? -7.988 -4.272 -12.294 1.00 84.69 204 LEU A N 1
ATOM 1636 C CA . LEU A 1 204 ? -8.324 -5.059 -13.476 1.00 84.69 204 LEU A CA 1
ATOM 1637 C C . LEU A 1 204 ? -9.830 -4.980 -13.709 1.00 84.69 204 LEU A C 1
ATOM 1639 O O . LEU A 1 204 ? -10.619 -5.428 -12.881 1.00 84.69 204 LEU A O 1
ATOM 1643 N N . THR A 1 205 ? -10.223 -4.439 -14.855 1.00 86.44 205 THR A N 1
ATOM 1644 C CA . THR A 1 205 ? -11.614 -4.374 -15.302 1.00 86.44 205 THR A CA 1
ATOM 1645 C C . THR A 1 205 ? -11.768 -5.026 -16.670 1.00 86.44 205 THR A C 1
ATOM 1647 O O . THR A 1 205 ? -10.792 -5.480 -17.267 1.00 86.44 205 THR A O 1
ATOM 1650 N N . ARG A 1 206 ? -12.998 -5.122 -17.173 1.00 86.38 206 ARG A N 1
ATOM 1651 C CA . ARG A 1 206 ? -13.259 -5.576 -18.541 1.00 86.38 206 ARG A CA 1
ATOM 1652 C C . ARG A 1 206 ? -13.579 -4.383 -19.426 1.00 86.38 206 ARG A C 1
ATOM 1654 O O . ARG A 1 206 ? -14.440 -3.574 -19.090 1.00 86.38 206 ARG A O 1
ATOM 1661 N N . GLY A 1 207 ? -12.891 -4.292 -20.557 1.00 86.38 207 GLY A N 1
ATOM 1662 C CA . GLY A 1 207 ? -13.196 -3.337 -21.609 1.00 86.38 207 GLY A CA 1
ATOM 1663 C C . GLY A 1 207 ? -14.536 -3.646 -22.296 1.00 86.38 207 GLY A C 1
ATOM 1664 O O . GLY A 1 207 ? -15.121 -4.714 -22.080 1.00 86.38 207 GLY A O 1
ATOM 1665 N N . PRO A 1 208 ? -15.024 -2.745 -23.167 1.00 84.62 208 PRO A N 1
ATOM 1666 C CA . PRO A 1 208 ? -16.311 -2.893 -23.859 1.00 84.62 208 PRO A CA 1
ATOM 1667 C C . PRO A 1 208 ? -16.453 -4.188 -24.679 1.00 84.62 208 PRO A C 1
ATOM 1669 O O . PRO A 1 208 ? -17.551 -4.717 -24.834 1.00 84.62 208 PRO A O 1
ATOM 1672 N N . CYS A 1 209 ? -15.347 -4.724 -25.192 1.00 89.38 209 CYS A N 1
ATOM 1673 C CA . CYS A 1 209 ? -15.283 -5.981 -25.947 1.00 89.38 209 CYS A CA 1
ATOM 1674 C C . CYS A 1 209 ? -15.014 -7.221 -25.064 1.00 89.38 209 CYS A C 1
ATOM 1676 O O . CYS A 1 209 ? -14.909 -8.332 -25.582 1.00 89.38 209 CYS A O 1
ATOM 1678 N N . GLY A 1 210 ? -14.908 -7.054 -23.741 1.00 88.38 210 GLY A N 1
ATOM 1679 C CA . GLY A 1 210 ? -14.644 -8.130 -22.783 1.00 88.38 210 GLY A CA 1
ATOM 1680 C C . GLY A 1 210 ? -13.165 -8.428 -22.518 1.00 88.38 210 GLY A C 1
ATOM 1681 O O . GLY A 1 210 ? -12.881 -9.318 -21.714 1.00 88.38 210 GLY A O 1
ATOM 1682 N N . GLU A 1 211 ? -12.236 -7.701 -23.142 1.00 88.31 211 GLU A N 1
ATOM 1683 C CA . GLU A 1 211 ? -10.802 -7.805 -22.851 1.00 88.31 211 GLU A CA 1
ATOM 1684 C C . GLU A 1 211 ? -10.470 -7.302 -21.441 1.00 88.31 211 GLU A C 1
ATOM 1686 O O . GLU A 1 211 ? -11.128 -6.400 -20.923 1.00 88.31 211 GLU A O 1
ATOM 1691 N N . CYS A 1 212 ? -9.462 -7.884 -20.791 1.00 83.62 212 CYS A N 1
ATOM 1692 C CA . CYS A 1 212 ? -8.991 -7.373 -19.508 1.00 83.62 212 CYS A CA 1
ATOM 1693 C C . CYS A 1 212 ? -8.274 -6.038 -19.732 1.00 83.62 212 CYS A C 1
ATOM 1695 O O . CYS A 1 212 ? -7.243 -5.990 -20.396 1.00 83.62 212 CYS A O 1
ATOM 1697 N N . MET A 1 213 ? -8.804 -4.975 -19.143 1.00 87.00 213 MET A N 1
ATOM 1698 C CA . MET A 1 213 ? -8.236 -3.637 -19.167 1.00 87.00 213 MET A CA 1
ATOM 1699 C C . MET A 1 213 ? -7.694 -3.297 -17.782 1.00 87.00 213 MET A C 1
ATOM 1701 O O . MET A 1 213 ? -8.334 -3.563 -16.764 1.00 87.00 213 MET A O 1
ATOM 1705 N N . ARG A 1 214 ? -6.510 -2.694 -17.740 1.00 89.06 214 ARG A N 1
ATOM 1706 C CA . ARG A 1 214 ? -5.949 -2.114 -16.520 1.00 89.06 214 ARG A CA 1
ATOM 1707 C C . ARG A 1 214 ? -6.362 -0.653 -16.469 1.00 89.06 214 ARG A C 1
ATOM 1709 O O . ARG A 1 214 ? -6.285 0.031 -17.481 1.00 89.06 214 ARG A O 1
ATOM 1716 N N . VAL A 1 215 ? -6.816 -0.178 -15.315 1.00 88.75 215 VAL A N 1
ATOM 1717 C CA . VAL A 1 215 ? -7.010 1.267 -15.113 1.00 88.75 215 VAL A CA 1
ATOM 1718 C C . VAL A 1 215 ? -6.181 1.695 -13.914 1.00 88.75 215 VAL A C 1
ATOM 1720 O O . VAL A 1 215 ? -6.262 1.038 -12.868 1.00 88.75 215 VAL A O 1
ATOM 1723 N N . PRO A 1 216 ? -5.384 2.764 -14.050 1.00 89.50 216 PRO A N 1
ATOM 1724 C CA . PRO A 1 216 ? -4.568 3.269 -12.962 1.00 89.50 216 PRO A CA 1
ATOM 1725 C C . PRO A 1 216 ? -5.437 3.693 -11.777 1.00 89.50 216 PRO A C 1
ATOM 1727 O O . PRO A 1 216 ? -6.500 4.298 -11.936 1.00 89.50 216 PRO A O 1
ATOM 1730 N N . LEU A 1 217 ? -4.959 3.389 -10.575 1.00 89.50 217 LEU A N 1
ATOM 1731 C CA . LEU A 1 217 ? -5.527 3.854 -9.320 1.00 89.50 217 LEU A CA 1
ATOM 1732 C C . LEU A 1 217 ? -4.668 4.970 -8.740 1.00 89.50 217 LEU A C 1
ATOM 1734 O O . LEU A 1 217 ?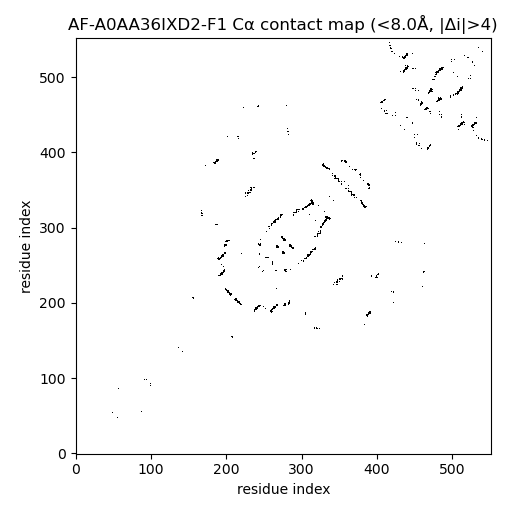 -3.440 4.975 -8.835 1.00 89.50 217 LEU A O 1
ATOM 1738 N N . ARG A 1 218 ? -5.329 5.921 -8.077 1.00 87.00 218 ARG A N 1
ATOM 1739 C CA . ARG A 1 218 ? -4.629 6.975 -7.348 1.00 87.00 218 ARG A CA 1
ATOM 1740 C C . ARG A 1 218 ? -3.816 6.353 -6.215 1.00 87.00 218 ARG A C 1
ATOM 1742 O O . ARG A 1 218 ? -4.337 5.568 -5.432 1.00 87.00 218 ARG A O 1
ATOM 1749 N N . ARG A 1 219 ? -2.554 6.748 -6.080 1.00 87.44 219 ARG A N 1
ATOM 1750 C CA . ARG A 1 219 ? -1.691 6.254 -4.999 1.00 87.44 219 ARG A CA 1
ATOM 1751 C C . ARG A 1 219 ? -2.043 6.915 -3.672 1.00 87.44 219 ARG A C 1
ATOM 1753 O O . ARG A 1 219 ? -2.232 8.130 -3.630 1.00 87.44 219 ARG A O 1
ATOM 1760 N N . LEU A 1 220 ? -2.104 6.111 -2.613 1.00 89.56 220 LEU A N 1
ATOM 1761 C CA . LEU A 1 220 ? -2.282 6.600 -1.248 1.00 89.56 220 LEU A CA 1
ATOM 1762 C C . LEU A 1 220 ? -0.926 6.973 -0.649 1.00 89.56 220 LEU A C 1
ATOM 1764 O O . LEU A 1 220 ? 0.070 6.270 -0.847 1.00 89.56 220 LEU A O 1
ATOM 1768 N N . ARG A 1 221 ? -0.877 8.053 0.134 1.00 88.62 221 ARG A N 1
ATOM 1769 C CA . ARG A 1 221 ? 0.344 8.499 0.833 1.00 88.62 221 ARG A CA 1
ATOM 1770 C C . ARG A 1 221 ? 0.621 7.711 2.122 1.00 88.62 221 ARG A C 1
ATOM 1772 O O . ARG A 1 221 ? 0.780 8.287 3.197 1.00 88.62 221 ARG A O 1
ATOM 1779 N N . ILE A 1 222 ? 0.740 6.388 2.001 1.00 90.81 222 ILE A N 1
ATOM 1780 C CA . ILE A 1 222 ? 0.882 5.459 3.136 1.00 90.81 222 ILE A CA 1
ATOM 1781 C C . ILE A 1 222 ? 2.076 5.799 4.034 1.00 90.81 222 ILE A C 1
ATOM 1783 O O . ILE A 1 222 ? 1.955 5.763 5.253 1.00 90.81 222 ILE A O 1
ATOM 1787 N N . SER A 1 223 ? 3.226 6.168 3.463 1.00 88.69 223 SER A N 1
ATOM 1788 C CA . SER A 1 223 ? 4.422 6.490 4.254 1.00 88.69 223 SER A CA 1
ATOM 1789 C C . SER A 1 223 ? 4.214 7.693 5.182 1.00 88.69 223 SER A C 1
ATOM 1791 O O . SER A 1 223 ? 4.743 7.702 6.292 1.00 88.69 223 SER A O 1
ATOM 1793 N N . GLN A 1 224 ? 3.435 8.693 4.751 1.00 88.25 224 GLN A N 1
ATOM 1794 C CA . GLN A 1 224 ? 3.125 9.876 5.564 1.00 88.25 224 GLN A CA 1
ATOM 1795 C C . GLN A 1 224 ? 2.161 9.518 6.695 1.00 88.25 224 GLN A C 1
ATOM 1797 O O . GLN A 1 224 ? 2.410 9.873 7.845 1.00 88.25 224 GLN A O 1
ATOM 1802 N N . GLU A 1 225 ? 1.104 8.766 6.379 1.00 91.50 225 GLU A N 1
ATOM 1803 C CA . GLU A 1 225 ? 0.139 8.291 7.371 1.00 91.50 225 GLU A CA 1
ATOM 1804 C C . GLU A 1 225 ? 0.814 7.409 8.426 1.00 91.50 225 GLU A C 1
ATOM 1806 O O . GLU A 1 225 ? 0.651 7.632 9.622 1.00 91.50 225 GLU A O 1
ATOM 1811 N N . LEU A 1 226 ? 1.655 6.470 7.995 1.00 91.56 226 LEU A N 1
ATOM 1812 C CA . LEU A 1 226 ? 2.396 5.593 8.888 1.00 91.56 226 LEU A CA 1
ATOM 1813 C C . LEU A 1 226 ? 3.333 6.374 9.822 1.00 91.56 226 LEU A C 1
ATOM 1815 O O . LEU A 1 226 ? 3.310 6.158 11.034 1.00 91.56 226 LEU A O 1
ATOM 1819 N N . ALA A 1 227 ? 4.119 7.310 9.281 1.00 90.31 227 ALA A N 1
ATOM 1820 C CA . ALA A 1 227 ? 5.001 8.155 10.084 1.00 90.31 227 ALA A CA 1
ATOM 1821 C C . ALA A 1 227 ? 4.216 9.002 11.101 1.00 90.31 227 ALA A C 1
ATOM 1823 O O . ALA A 1 227 ? 4.663 9.182 12.236 1.00 90.31 227 ALA A O 1
ATOM 1824 N N . ALA A 1 228 ? 3.036 9.497 10.718 1.00 91.69 228 ALA A N 1
ATOM 1825 C CA . ALA A 1 228 ? 2.158 10.254 11.601 1.00 91.69 228 ALA A CA 1
ATOM 1826 C C . ALA A 1 228 ? 1.610 9.386 12.747 1.00 91.69 228 ALA A C 1
ATOM 1828 O O . ALA A 1 228 ? 1.695 9.792 13.906 1.00 91.69 228 ALA A O 1
ATOM 1829 N N . VAL A 1 229 ? 1.118 8.179 12.445 1.00 93.50 229 VAL A N 1
ATOM 1830 C CA . VAL A 1 229 ? 0.590 7.230 13.441 1.00 93.50 229 VAL A CA 1
ATOM 1831 C C . VAL A 1 229 ? 1.667 6.807 14.438 1.00 93.50 229 VAL A C 1
ATOM 1833 O O . VAL A 1 229 ? 1.436 6.832 15.647 1.00 93.50 229 VAL A O 1
ATOM 1836 N N . GLU A 1 230 ? 2.861 6.453 13.966 1.00 90.44 230 GLU A N 1
ATOM 1837 C CA . GLU A 1 230 ? 3.949 6.055 14.860 1.00 90.44 230 GLU A CA 1
ATOM 1838 C C . GLU A 1 230 ? 4.414 7.192 15.767 1.00 90.44 230 GLU A C 1
ATOM 1840 O O . GLU A 1 230 ? 4.594 6.997 16.974 1.00 90.44 230 GLU A O 1
ATOM 1845 N N . LYS A 1 231 ? 4.581 8.392 15.195 1.00 91.12 231 LYS A N 1
ATOM 1846 C CA . LYS A 1 231 ? 4.946 9.587 15.958 1.00 91.12 231 LYS A CA 1
ATOM 1847 C C . LYS A 1 231 ? 3.895 9.885 17.027 1.00 91.12 231 LYS A C 1
ATOM 1849 O O . LYS A 1 231 ? 4.256 10.139 18.174 1.00 91.12 231 LYS A O 1
ATOM 1854 N N . ALA A 1 232 ? 2.615 9.808 16.669 1.00 93.31 232 ALA A N 1
ATOM 1855 C CA . ALA A 1 232 ? 1.499 10.050 17.575 1.00 93.31 232 ALA A CA 1
ATOM 1856 C C . ALA A 1 232 ? 1.466 9.052 18.744 1.00 93.31 232 ALA A C 1
ATOM 1858 O O . ALA A 1 232 ? 1.288 9.454 19.889 1.00 93.31 232 ALA A O 1
ATOM 1859 N N . LEU A 1 233 ? 1.718 7.765 18.483 1.00 90.38 233 LEU A N 1
ATOM 1860 C CA . LEU A 1 233 ? 1.739 6.743 19.532 1.00 90.38 233 LEU A CA 1
ATOM 1861 C C . LEU A 1 233 ? 2.990 6.795 20.414 1.00 90.38 233 LEU A C 1
ATOM 1863 O O . LEU A 1 233 ? 2.950 6.282 21.531 1.00 90.38 233 LEU A O 1
ATOM 1867 N N . SER A 1 234 ? 4.102 7.377 19.946 1.00 85.88 234 SER A N 1
ATOM 1868 C CA . SER A 1 234 ? 5.324 7.601 20.742 1.00 85.88 234 SER A CA 1
ATOM 1869 C C . SER A 1 234 ? 5.809 6.356 21.518 1.00 85.88 234 SER A C 1
ATOM 1871 O O . SER A 1 234 ? 6.315 6.448 22.636 1.00 85.88 234 SER A O 1
ATOM 1873 N N . GLY A 1 235 ? 5.624 5.162 20.942 1.00 82.19 235 GLY A N 1
ATOM 1874 C CA . GLY A 1 235 ? 6.002 3.880 21.551 1.00 82.19 235 GLY A CA 1
ATOM 1875 C C . GLY A 1 235 ? 5.097 3.381 22.688 1.00 82.19 235 GLY A C 1
ATOM 1876 O O . GLY A 1 235 ? 5.399 2.338 23.268 1.00 82.19 235 GLY A O 1
ATOM 1877 N N . LYS A 1 236 ? 3.988 4.070 23.000 1.00 85.19 236 LYS A N 1
ATOM 1878 C CA . LYS A 1 236 ? 2.978 3.622 23.982 1.00 85.19 236 LYS A CA 1
ATOM 1879 C C . LYS A 1 236 ? 2.252 2.353 23.537 1.00 85.19 236 LYS A C 1
ATOM 1881 O O . LYS A 1 236 ? 1.854 1.549 24.374 1.00 85.19 236 LYS A O 1
ATOM 1886 N N . LEU A 1 237 ? 2.114 2.171 22.225 1.00 85.94 237 LEU A N 1
ATOM 1887 C CA . LEU A 1 237 ? 1.521 0.997 21.600 1.00 85.94 237 LEU A CA 1
ATOM 1888 C C . LEU A 1 237 ? 2.421 0.532 20.455 1.00 85.94 237 LEU A C 1
ATOM 1890 O O . LEU A 1 237 ? 2.872 1.339 19.642 1.00 85.94 237 LEU A O 1
ATOM 1894 N N . ARG A 1 238 ? 2.686 -0.775 20.378 1.00 86.00 238 ARG A N 1
ATOM 1895 C CA . ARG A 1 238 ? 3.434 -1.356 19.259 1.00 86.00 238 ARG A CA 1
ATOM 1896 C C . ARG A 1 238 ? 2.630 -1.222 17.970 1.00 86.00 238 ARG A C 1
ATOM 1898 O O . ARG A 1 238 ? 1.496 -1.686 17.928 1.00 86.00 238 ARG A O 1
ATOM 1905 N N . VAL A 1 239 ? 3.233 -0.677 16.918 1.00 89.62 239 VAL A N 1
ATOM 1906 C CA . VAL A 1 239 ? 2.636 -0.642 15.577 1.00 89.62 239 VAL A CA 1
ATOM 1907 C C . VAL A 1 239 ? 3.230 -1.774 14.745 1.00 89.62 239 VAL A C 1
ATOM 1909 O O . VAL A 1 239 ? 4.432 -1.804 14.497 1.00 89.62 239 VAL A O 1
ATOM 1912 N N . ASP A 1 240 ? 2.393 -2.727 14.347 1.00 90.81 240 ASP A N 1
ATOM 1913 C CA . ASP A 1 240 ? 2.733 -3.722 13.333 1.00 90.81 240 ASP A CA 1
ATOM 1914 C C . ASP A 1 240 ? 2.146 -3.255 11.999 1.00 90.81 240 ASP A C 1
ATOM 1916 O O . ASP A 1 240 ? 0.976 -2.888 11.941 1.00 90.81 240 ASP A O 1
ATOM 1920 N N . VAL A 1 241 ? 2.936 -3.285 10.927 1.00 93.25 241 VAL A N 1
ATOM 1921 C CA . VAL A 1 241 ? 2.503 -2.841 9.594 1.00 93.25 241 VAL A CA 1
ATOM 1922 C C . VAL A 1 241 ? 2.540 -4.015 8.631 1.00 93.25 241 VAL A C 1
ATOM 1924 O O . VAL A 1 241 ? 3.537 -4.737 8.577 1.00 93.25 241 VAL A O 1
ATOM 1927 N N . ASP A 1 242 ? 1.471 -4.203 7.866 1.00 94.62 242 ASP A N 1
ATOM 1928 C CA . ASP A 1 242 ? 1.399 -5.230 6.828 1.00 94.62 242 ASP A CA 1
ATOM 1929 C C . ASP A 1 242 ? 0.597 -4.720 5.618 1.00 94.62 242 ASP A C 1
ATOM 1931 O O . ASP A 1 242 ? -0.156 -3.749 5.710 1.00 94.62 242 ASP A O 1
ATOM 1935 N N . VAL A 1 243 ? 0.746 -5.377 4.471 1.00 95.44 243 VAL A N 1
ATOM 1936 C CA . VAL A 1 243 ? -0.074 -5.071 3.290 1.00 95.44 243 VAL A CA 1
ATOM 1937 C C . VAL A 1 243 ? -1.487 -5.613 3.507 1.00 95.44 243 VAL A C 1
ATOM 1939 O O . VAL A 1 243 ? -1.673 -6.748 3.952 1.00 95.44 243 VAL A O 1
ATOM 1942 N N . ALA A 1 244 ? -2.504 -4.829 3.172 1.00 96.06 244 ALA A N 1
ATOM 1943 C CA . ALA A 1 244 ? -3.896 -5.241 3.185 1.00 96.06 244 ALA A CA 1
ATOM 1944 C C . ALA A 1 244 ? -4.165 -6.176 1.995 1.00 96.06 244 ALA A C 1
ATOM 1946 O O . ALA A 1 244 ? -4.498 -5.750 0.894 1.00 96.06 244 ALA A O 1
ATOM 1947 N N . SER A 1 245 ? -4.020 -7.474 2.247 1.00 95.12 245 SER A N 1
ATOM 1948 C CA . SER A 1 245 ? -4.424 -8.575 1.367 1.00 95.12 245 SER A CA 1
ATOM 1949 C C . SER A 1 245 ? -5.492 -9.426 2.057 1.00 95.12 245 SER A C 1
ATOM 1951 O O . SER A 1 245 ? -5.624 -9.386 3.287 1.00 95.12 245 SER A O 1
ATOM 1953 N N . ILE A 1 246 ? -6.226 -10.259 1.308 1.00 93.69 246 ILE A N 1
ATOM 1954 C CA . ILE A 1 246 ? -7.177 -11.215 1.912 1.00 93.69 246 ILE A CA 1
ATOM 1955 C C . ILE A 1 246 ? -6.468 -12.107 2.939 1.00 93.69 246 ILE A C 1
ATOM 1957 O O . ILE A 1 246 ? -6.999 -12.374 4.023 1.00 93.69 246 ILE A O 1
ATOM 1961 N N . HIS A 1 247 ? -5.249 -12.550 2.617 1.00 92.62 247 HIS A N 1
ATOM 1962 C CA . HIS A 1 247 ? -4.436 -13.376 3.503 1.00 92.62 247 HIS A CA 1
ATOM 1963 C C . HIS A 1 247 ? -4.121 -12.657 4.822 1.00 92.62 247 HIS A C 1
ATOM 1965 O O . HIS A 1 247 ? -4.364 -13.208 5.900 1.00 92.62 247 HIS A O 1
ATOM 1971 N N . ASN A 1 248 ? -3.633 -11.417 4.753 1.00 92.88 248 ASN A N 1
ATOM 1972 C CA . ASN A 1 248 ? -3.244 -10.656 5.938 1.00 92.88 248 ASN A CA 1
ATOM 1973 C C . ASN A 1 248 ? -4.445 -10.211 6.773 1.00 92.88 248 ASN A C 1
ATOM 1975 O O . ASN A 1 248 ? -4.367 -10.246 8.000 1.00 92.88 248 ASN A O 1
ATOM 1979 N N . LEU A 1 249 ? -5.585 -9.907 6.150 1.00 91.44 249 LEU A N 1
ATOM 1980 C CA . LEU A 1 249 ? -6.824 -9.617 6.870 1.00 91.44 249 LEU A CA 1
ATOM 1981 C C . LEU A 1 249 ? -7.333 -10.851 7.637 1.00 91.44 249 LEU A C 1
ATOM 1983 O O . LEU A 1 249 ? -7.702 -10.764 8.810 1.00 91.44 249 LEU A O 1
ATOM 1987 N N . ARG A 1 250 ? -7.277 -12.039 7.017 1.00 90.31 250 ARG A N 1
ATOM 1988 C CA . ARG A 1 250 ? -7.618 -13.308 7.684 1.00 90.31 250 ARG A CA 1
ATOM 1989 C C . ARG A 1 250 ? -6.656 -13.617 8.835 1.00 90.31 250 ARG A C 1
ATOM 1991 O O . ARG A 1 250 ? -7.087 -14.019 9.919 1.00 90.31 250 ARG A O 1
ATOM 1998 N N . LYS A 1 251 ? -5.355 -13.408 8.622 1.00 88.62 251 LYS A N 1
ATOM 1999 C CA . LYS A 1 251 ? -4.303 -13.575 9.636 1.00 88.62 251 LYS A CA 1
ATOM 2000 C C . LYS A 1 251 ? -4.510 -12.622 10.814 1.00 88.62 251 LYS A C 1
ATOM 2002 O O . LYS A 1 251 ? -4.425 -13.064 11.958 1.00 88.62 251 LYS A O 1
ATOM 2007 N N . ALA A 1 252 ? -4.837 -11.357 10.549 1.00 86.31 252 ALA A N 1
ATOM 2008 C CA . ALA A 1 252 ? -5.159 -10.354 11.560 1.00 86.31 252 ALA A CA 1
ATOM 2009 C C . ALA A 1 252 ? -6.314 -10.816 12.452 1.00 86.31 252 ALA A C 1
ATOM 2011 O O . ALA A 1 252 ? -6.175 -10.884 13.672 1.00 86.31 252 ALA A O 1
ATOM 2012 N N . LYS A 1 253 ? -7.422 -11.237 11.833 1.00 84.44 253 LYS A N 1
ATOM 2013 C CA . LYS A 1 253 ? -8.596 -11.724 12.558 1.00 84.44 253 LYS A CA 1
ATOM 2014 C C . LYS A 1 253 ? -8.316 -13.015 13.336 1.00 84.44 253 LYS A C 1
ATOM 2016 O O . LYS A 1 253 ? -8.827 -13.185 14.436 1.00 84.44 253 LYS A O 1
ATOM 2021 N N . THR A 1 254 ? -7.479 -13.909 12.811 1.00 82.38 254 THR A N 1
ATOM 2022 C CA . THR A 1 254 ? -7.098 -15.143 13.522 1.00 82.38 254 THR A CA 1
ATOM 2023 C C . THR A 1 254 ? -6.292 -14.831 14.784 1.00 82.38 254 THR A C 1
ATOM 2025 O O . THR A 1 254 ? -6.553 -15.404 15.840 1.00 82.38 254 THR A O 1
ATOM 2028 N N . LYS A 1 255 ? -5.353 -13.879 14.704 1.00 79.31 255 LYS A N 1
ATOM 2029 C CA . LYS A 1 255 ? -4.554 -13.428 15.855 1.00 79.31 255 LYS A CA 1
ATOM 2030 C C . LYS A 1 255 ? -5.363 -12.614 16.871 1.00 79.31 255 LYS A C 1
ATOM 2032 O O . LYS A 1 255 ? -5.030 -12.624 18.051 1.00 79.31 255 LYS A O 1
ATOM 2037 N N . ALA A 1 256 ? -6.448 -11.973 16.435 1.00 74.69 256 ALA A N 1
ATOM 2038 C CA . ALA A 1 256 ? -7.370 -11.233 17.299 1.00 74.69 256 ALA A CA 1
ATOM 2039 C C . ALA A 1 256 ? -8.071 -12.101 18.362 1.00 74.69 256 ALA A C 1
ATOM 2041 O O . ALA A 1 256 ? -8.640 -11.581 19.312 1.00 74.69 256 ALA A O 1
ATOM 2042 N N . LYS A 1 257 ? -8.061 -13.436 18.221 1.00 69.62 257 LYS A N 1
ATOM 2043 C CA . LYS A 1 257 ? -8.590 -14.335 19.261 1.00 69.62 257 LYS A CA 1
ATOM 2044 C C . LYS A 1 257 ? -7.718 -14.384 20.514 1.00 69.62 257 LYS A C 1
ATOM 2046 O O . LYS A 1 257 ? -8.209 -14.749 21.575 1.00 69.62 257 LYS A O 1
ATOM 2051 N N . THR A 1 258 ? -6.430 -14.087 20.379 1.00 67.44 258 THR A N 1
ATOM 2052 C CA . THR A 1 258 ? -5.446 -14.169 21.469 1.00 67.44 258 THR A CA 1
ATOM 2053 C C . THR A 1 258 ? -5.019 -12.795 21.983 1.00 67.44 258 THR A C 1
ATOM 2055 O O . THR A 1 258 ? -4.332 -12.705 23.000 1.00 67.44 258 THR A O 1
ATOM 2058 N N . GLU A 1 259 ? -5.376 -11.730 21.266 1.00 71.94 259 GLU A N 1
ATOM 2059 C CA . GLU A 1 259 ? -4.948 -10.356 21.522 1.00 71.94 259 GLU A CA 1
ATOM 2060 C C . GLU A 1 259 ? -6.069 -9.390 21.121 1.00 71.94 259 GLU A C 1
ATOM 2062 O O . GLU A 1 259 ? -6.651 -9.566 20.050 1.00 71.94 259 GLU A O 1
ATOM 2067 N N . ASP A 1 260 ? -6.319 -8.348 21.918 1.00 74.69 260 ASP A N 1
ATOM 2068 C CA . ASP A 1 260 ? -7.238 -7.267 21.546 1.00 74.69 260 ASP A CA 1
ATOM 2069 C C . ASP A 1 260 ? -6.777 -6.630 20.225 1.00 74.69 260 ASP A C 1
ATOM 2071 O O . ASP A 1 260 ? -5.699 -6.031 20.139 1.00 74.69 260 ASP A O 1
ATOM 2075 N N . LEU A 1 261 ? -7.578 -6.794 19.169 1.00 74.44 261 LEU A N 1
ATOM 2076 C CA . LEU A 1 261 ? -7.259 -6.267 17.846 1.00 74.44 261 LEU A CA 1
ATOM 2077 C C . LEU A 1 261 ? -7.635 -4.793 17.771 1.00 74.44 261 LEU A C 1
ATOM 2079 O O . LEU A 1 261 ? -8.816 -4.441 17.732 1.00 74.44 261 LEU A O 1
ATOM 2083 N N . TRP A 1 262 ? -6.611 -3.954 17.676 1.00 90.81 262 TRP A N 1
ATOM 2084 C CA . TRP A 1 262 ? -6.735 -2.600 17.161 1.00 90.81 262 TRP A CA 1
ATOM 2085 C C . TRP A 1 262 ? -6.252 -2.603 15.718 1.00 90.81 262 TRP A C 1
ATOM 2087 O O . TRP A 1 262 ? -5.111 -2.978 15.445 1.00 90.81 262 TRP A O 1
ATOM 2097 N N . LEU A 1 263 ? -7.134 -2.237 14.794 1.00 93.81 263 LEU A N 1
ATOM 2098 C CA . LEU A 1 263 ? -6.880 -2.259 13.359 1.00 93.81 263 LEU A CA 1
ATOM 2099 C C . LEU A 1 263 ? -6.989 -0.846 12.790 1.00 93.81 263 LEU A C 1
ATOM 2101 O O . LEU A 1 263 ? -8.009 -0.186 12.945 1.00 93.81 263 LEU A O 1
ATOM 2105 N N . HIS A 1 264 ? -5.960 -0.417 12.078 1.00 96.38 264 HIS A N 1
ATOM 2106 C CA . HIS A 1 264 ? -6.001 0.724 11.177 1.00 96.38 264 HIS A CA 1
ATOM 2107 C C . HIS A 1 264 ? -5.989 0.181 9.749 1.00 96.38 264 HIS A C 1
ATOM 2109 O O . HIS A 1 264 ? -5.090 -0.585 9.407 1.00 96.38 264 HIS A O 1
ATOM 2115 N N . LEU A 1 265 ? -6.974 0.533 8.927 1.00 96.31 265 LEU A N 1
ATOM 2116 C CA . LEU A 1 265 ? -7.068 0.076 7.542 1.00 96.31 265 LEU A CA 1
ATOM 2117 C C . LEU A 1 265 ? -7.073 1.271 6.587 1.00 96.31 265 LEU A C 1
ATOM 2119 O O . LEU A 1 265 ? -8.045 2.020 6.558 1.00 96.31 265 LEU A O 1
ATOM 2123 N N . SER A 1 266 ? -6.026 1.381 5.771 1.00 95.88 266 SER A N 1
ATOM 2124 C CA . SER A 1 266 ? -5.884 2.407 4.730 1.00 95.88 266 SER A CA 1
ATOM 2125 C C . SER A 1 266 ? -5.975 1.756 3.358 1.00 95.88 266 SER A C 1
ATOM 2127 O O . SER A 1 266 ? -5.067 1.037 2.944 1.00 95.88 266 SER A O 1
ATOM 2129 N N . ALA A 1 267 ? -7.081 1.953 2.650 1.00 94.12 267 ALA A N 1
ATOM 2130 C CA . ALA A 1 267 ? -7.281 1.342 1.337 1.00 94.12 267 ALA A CA 1
ATOM 2131 C C . ALA A 1 267 ? -8.311 2.111 0.503 1.00 94.12 267 ALA A C 1
ATOM 2133 O O . ALA A 1 267 ? -9.073 2.934 1.016 1.00 94.12 267 ALA A O 1
ATOM 2134 N N . HIS A 1 268 ? -8.398 1.787 -0.783 1.00 91.62 268 HIS A N 1
ATOM 2135 C CA . HIS A 1 268 ? -9.480 2.282 -1.632 1.00 91.62 268 HIS A CA 1
ATOM 2136 C C . HIS A 1 268 ? -10.775 1.495 -1.435 1.00 91.62 268 HIS A C 1
ATOM 2138 O O . HIS A 1 268 ? -10.779 0.326 -1.039 1.00 91.62 268 HIS A O 1
ATOM 2144 N N . THR A 1 269 ? -11.884 2.150 -1.755 1.00 88.56 269 THR A N 1
ATOM 2145 C CA . THR A 1 269 ? -13.204 1.536 -1.882 1.00 88.56 269 THR A CA 1
ATOM 2146 C C . THR A 1 269 ? -13.666 1.639 -3.324 1.00 88.56 269 THR A C 1
ATOM 2148 O O . THR A 1 269 ? -13.572 2.690 -3.953 1.00 88.56 269 THR A O 1
ATOM 2151 N N . GLU A 1 270 ? -14.186 0.543 -3.861 1.00 83.44 270 GLU A N 1
ATOM 2152 C CA . GLU A 1 270 ? -14.789 0.539 -5.187 1.00 83.44 270 GLU A CA 1
ATOM 2153 C C . GLU A 1 270 ? -16.285 0.833 -5.046 1.00 83.44 270 GLU A C 1
ATOM 2155 O O . GLU A 1 270 ? -17.042 0.015 -4.512 1.00 83.44 270 GLU A O 1
ATOM 2160 N N . ASN A 1 271 ? -16.714 2.025 -5.478 1.00 78.25 271 ASN A N 1
ATOM 2161 C CA . ASN A 1 271 ? -18.116 2.470 -5.451 1.00 78.25 271 ASN A CA 1
ATOM 2162 C C . ASN A 1 271 ? -18.813 2.296 -4.081 1.00 78.25 271 ASN A C 1
ATOM 2164 O O . ASN A 1 271 ? -20.027 2.103 -4.015 1.00 78.25 271 ASN A O 1
ATOM 2168 N N . GLY A 1 272 ? -18.041 2.291 -2.987 1.00 77.94 272 GLY A N 1
ATOM 2169 C CA . GLY A 1 272 ? -18.524 2.029 -1.628 1.00 77.94 272 GLY A CA 1
ATOM 2170 C C . GLY A 1 272 ? -18.979 0.587 -1.344 1.00 77.94 272 GLY A C 1
ATOM 2171 O O . GLY A 1 272 ? -19.441 0.324 -0.239 1.00 77.94 272 GLY A O 1
ATOM 2172 N N . ASN A 1 273 ? -18.851 -0.353 -2.289 1.00 83.94 273 ASN A N 1
ATOM 2173 C CA . ASN A 1 273 ? -19.403 -1.716 -2.176 1.00 83.94 273 ASN A CA 1
ATOM 2174 C C . ASN A 1 273 ? -18.348 -2.833 -2.192 1.00 83.94 273 ASN A C 1
ATOM 2176 O O . ASN A 1 273 ? -18.682 -4.005 -1.990 1.00 83.94 273 ASN A O 1
ATOM 2180 N N . ALA A 1 274 ? -17.081 -2.503 -2.425 1.00 89.38 274 ALA A N 1
ATOM 2181 C CA . ALA A 1 274 ? -15.986 -3.446 -2.263 1.00 89.38 274 ALA A CA 1
ATOM 2182 C C . ALA A 1 274 ? -14.759 -2.762 -1.662 1.00 89.38 274 ALA A C 1
ATOM 2184 O O . ALA A 1 274 ? -14.480 -1.590 -1.923 1.00 89.38 274 ALA A O 1
ATOM 2185 N N . LEU A 1 275 ? -14.038 -3.516 -0.839 1.00 93.56 275 LEU A N 1
ATOM 2186 C CA . LEU A 1 275 ? -12.731 -3.142 -0.325 1.00 93.56 275 LEU A CA 1
ATOM 2187 C C . LEU A 1 275 ? -11.676 -3.535 -1.359 1.00 93.56 275 LEU A C 1
ATOM 2189 O O . LEU A 1 275 ? -11.599 -4.703 -1.743 1.00 93.56 275 LEU A O 1
ATOM 2193 N N . VAL A 1 276 ? -10.866 -2.575 -1.795 1.00 93.75 276 VAL A N 1
ATOM 2194 C CA . VAL A 1 276 ? -9.773 -2.829 -2.735 1.00 93.75 276 VAL A CA 1
ATOM 2195 C C . VAL A 1 276 ? -8.538 -3.246 -1.942 1.00 93.75 276 VAL A C 1
ATOM 2197 O O . VAL A 1 276 ? -7.969 -2.447 -1.201 1.00 93.75 276 VAL A O 1
ATOM 2200 N N . LEU A 1 277 ? -8.141 -4.507 -2.082 1.00 94.69 277 LEU A N 1
ATOM 2201 C CA . LEU A 1 277 ? -6.965 -5.095 -1.442 1.00 94.69 277 LEU A CA 1
ATOM 2202 C C . LEU A 1 277 ? -5.844 -5.289 -2.463 1.00 94.69 277 LEU A C 1
ATOM 2204 O O . LEU A 1 277 ? -6.075 -5.203 -3.667 1.00 94.69 277 LEU A O 1
ATOM 2208 N N . GLU A 1 278 ? -4.629 -5.561 -1.995 1.00 93.88 278 GLU A N 1
ATOM 2209 C CA . GLU A 1 278 ? -3.514 -5.904 -2.878 1.00 93.88 278 GLU A CA 1
ATOM 2210 C C . GLU A 1 278 ? -3.393 -7.410 -3.121 1.00 93.88 278 GLU A C 1
ATOM 2212 O O . GLU A 1 278 ? -3.512 -8.216 -2.195 1.00 93.88 278 GLU A O 1
ATOM 2217 N N . ASP A 1 279 ? -3.045 -7.763 -4.359 1.00 89.81 279 ASP A N 1
ATOM 2218 C CA . ASP A 1 279 ? -2.724 -9.131 -4.794 1.00 89.81 279 ASP A CA 1
ATOM 2219 C C . ASP A 1 279 ? -1.281 -9.568 -4.447 1.00 89.81 279 ASP A C 1
ATOM 2221 O O . ASP A 1 279 ? -0.869 -10.693 -4.730 1.00 89.81 279 ASP A O 1
ATOM 2225 N N . GLY A 1 280 ? -0.492 -8.676 -3.836 1.00 85.81 280 GLY A N 1
ATOM 2226 C CA . GLY A 1 280 ? 0.919 -8.890 -3.492 1.00 85.81 280 GLY A CA 1
ATOM 2227 C C . GLY A 1 280 ? 1.914 -8.590 -4.620 1.00 85.81 280 GLY A C 1
ATOM 2228 O O . GLY A 1 280 ? 3.122 -8.628 -4.389 1.00 85.81 280 GLY A O 1
ATOM 2229 N N . CYS A 1 281 ? 1.430 -8.248 -5.811 1.00 84.88 281 CYS A N 1
ATOM 2230 C CA . CYS A 1 281 ? 2.220 -7.971 -7.010 1.00 84.88 281 CYS A CA 1
ATOM 2231 C C . CYS A 1 281 ? 1.864 -6.608 -7.639 1.00 84.88 281 CYS A C 1
ATOM 2233 O O . CYS A 1 281 ? 2.111 -6.372 -8.819 1.00 84.88 281 CYS A O 1
ATOM 2235 N N . GLY A 1 282 ? 1.288 -5.698 -6.847 1.00 84.50 282 GLY A N 1
ATOM 2236 C CA . GLY A 1 282 ? 0.936 -4.337 -7.257 1.00 84.50 282 GLY A CA 1
ATOM 2237 C C . GLY A 1 282 ? -0.444 -4.176 -7.890 1.00 84.50 282 GLY A C 1
ATOM 2238 O O . GLY A 1 282 ? -0.799 -3.059 -8.268 1.00 84.50 282 GLY A O 1
ATOM 2239 N N . GLY A 1 283 ? -1.211 -5.257 -8.013 1.00 89.75 283 GLY A N 1
ATOM 2240 C CA . GLY A 1 283 ? -2.571 -5.254 -8.539 1.00 89.75 283 GLY A CA 1
ATOM 2241 C C . GLY A 1 283 ? -3.616 -5.322 -7.439 1.00 89.75 283 GLY A C 1
ATOM 2242 O O . GLY A 1 283 ? -3.309 -5.377 -6.245 1.00 89.75 283 GLY A O 1
ATOM 2243 N N . THR A 1 284 ? -4.875 -5.308 -7.860 1.00 92.25 284 THR A N 1
ATOM 2244 C CA . THR A 1 284 ? -6.026 -5.304 -6.960 1.00 92.25 284 THR A CA 1
ATOM 2245 C C . THR A 1 284 ? -6.662 -6.674 -6.817 1.00 92.25 284 THR A C 1
ATOM 2247 O O . THR A 1 284 ? -6.926 -7.349 -7.812 1.00 92.25 284 THR A O 1
ATOM 2250 N N . GLU A 1 285 ? -7.085 -6.986 -5.603 1.00 91.00 285 GLU A N 1
ATOM 2251 C CA . GLU A 1 285 ? -8.097 -7.993 -5.318 1.00 91.00 285 GLU A CA 1
ATOM 2252 C C . GLU A 1 285 ? -9.303 -7.299 -4.666 1.00 91.00 285 GLU A C 1
ATOM 2254 O O . GLU A 1 285 ? -9.193 -6.718 -3.586 1.00 91.00 285 GLU A O 1
ATOM 2259 N N . ALA A 1 286 ? -10.461 -7.304 -5.332 1.00 90.94 286 ALA A N 1
ATOM 2260 C CA . ALA A 1 286 ? -11.670 -6.671 -4.809 1.00 90.94 286 ALA A CA 1
ATOM 2261 C C . ALA A 1 286 ? -12.425 -7.630 -3.879 1.00 90.94 286 ALA A C 1
ATOM 2263 O O . ALA A 1 286 ? -12.823 -8.728 -4.276 1.00 90.94 286 ALA A O 1
ATOM 2264 N N . LEU A 1 287 ? -12.665 -7.202 -2.640 1.00 93.31 287 LEU A N 1
ATOM 2265 C CA . LEU A 1 287 ? -13.415 -7.962 -1.648 1.00 93.31 287 LEU A CA 1
ATOM 2266 C C . LEU A 1 287 ? -14.787 -7.320 -1.423 1.00 93.31 287 LEU A C 1
ATOM 2268 O O . LEU A 1 287 ? -14.896 -6.254 -0.818 1.00 93.31 287 LEU A O 1
ATOM 2272 N N . SER A 1 288 ? -15.846 -7.982 -1.895 1.00 93.88 288 SER A N 1
ATOM 2273 C CA . SER A 1 288 ? -17.228 -7.534 -1.662 1.00 93.88 288 SER A CA 1
ATOM 2274 C C . SER A 1 288 ? -17.560 -7.450 -0.167 1.00 93.88 288 SER A C 1
ATOM 2276 O O . SER A 1 288 ? -17.008 -8.204 0.639 1.00 93.88 288 SER A O 1
ATOM 2278 N N . LEU A 1 289 ? -18.509 -6.584 0.210 1.00 93.44 289 LEU A N 1
ATOM 2279 C CA . LEU A 1 289 ? -18.946 -6.451 1.611 1.00 93.44 289 LEU A CA 1
ATOM 2280 C C . LEU A 1 289 ? -19.419 -7.781 2.210 1.00 93.44 289 LEU A C 1
ATOM 2282 O O . LEU A 1 289 ? -19.098 -8.100 3.350 1.00 93.44 289 LEU A O 1
ATOM 2286 N N . GLU A 1 290 ? -20.137 -8.596 1.439 1.00 93.56 290 GLU A N 1
ATOM 2287 C CA . GLU A 1 290 ? -20.615 -9.898 1.906 1.00 93.56 290 GLU A CA 1
ATOM 2288 C C . GLU A 1 290 ? -19.456 -10.878 2.158 1.00 93.56 290 GLU A C 1
ATOM 2290 O O . GLU A 1 290 ? -19.430 -11.585 3.170 1.00 93.56 290 GLU A O 1
ATOM 2295 N N . ALA A 1 291 ? -18.470 -10.915 1.257 1.00 94.06 291 ALA A N 1
ATOM 2296 C CA . ALA A 1 291 ? -17.270 -11.724 1.442 1.00 94.06 291 ALA A CA 1
ATOM 2297 C C . ALA A 1 291 ? -16.426 -11.215 2.621 1.00 94.06 291 ALA A C 1
ATOM 2299 O O . ALA A 1 291 ? -15.887 -12.027 3.375 1.00 94.06 291 ALA A O 1
ATOM 2300 N N . LEU A 1 292 ? -16.370 -9.896 2.830 1.00 93.75 292 LEU A N 1
ATOM 2301 C CA . LEU A 1 292 ? -15.731 -9.275 3.986 1.00 93.75 292 LEU A CA 1
ATOM 2302 C C . LEU A 1 292 ? -16.411 -9.701 5.294 1.00 93.75 292 LEU A C 1
ATOM 2304 O O . LEU A 1 292 ? -15.725 -10.178 6.194 1.00 93.75 292 LEU A O 1
ATOM 2308 N N . VAL A 1 293 ? -17.744 -9.624 5.392 1.00 93.31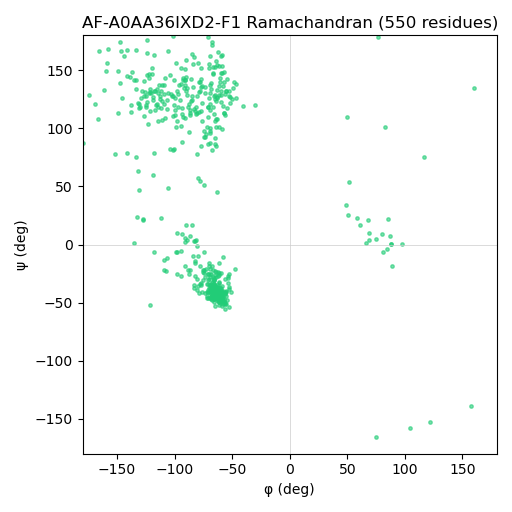 293 VAL A N 1
ATOM 2309 C CA . VAL A 1 293 ? -18.493 -10.089 6.575 1.00 93.31 293 VAL A CA 1
ATOM 2310 C C . VAL A 1 293 ? -18.206 -11.565 6.852 1.00 93.31 293 VAL A C 1
ATOM 2312 O O . VAL A 1 293 ? -17.898 -11.934 7.986 1.00 93.31 293 VAL A O 1
ATOM 2315 N N . ARG A 1 294 ? -18.252 -12.421 5.821 1.00 92.94 294 ARG A N 1
ATOM 2316 C CA . ARG A 1 294 ? -17.935 -13.853 5.952 1.00 92.94 294 ARG A CA 1
ATOM 2317 C C . ARG A 1 294 ? -16.504 -14.081 6.438 1.00 92.94 294 ARG A C 1
ATOM 2319 O O . ARG A 1 294 ? -16.289 -14.885 7.344 1.00 92.94 294 ARG A O 1
ATOM 2326 N N . LEU A 1 295 ? -15.536 -13.355 5.881 1.00 91.62 295 LEU A N 1
ATOM 2327 C CA . LEU A 1 295 ? -14.133 -13.433 6.284 1.00 91.62 295 LEU A CA 1
ATOM 2328 C C . LEU A 1 295 ? -13.957 -13.014 7.745 1.00 91.62 295 LEU A C 1
ATOM 2330 O O . LEU A 1 295 ? -13.341 -13.748 8.518 1.00 91.62 295 LEU A O 1
ATOM 2334 N N . LEU A 1 296 ? -14.529 -11.880 8.146 1.00 89.12 296 LEU A N 1
ATOM 2335 C CA . LEU A 1 296 ? -14.416 -11.370 9.511 1.00 89.12 296 LEU A CA 1
ATOM 2336 C C . LEU A 1 296 ? -15.101 -12.295 10.528 1.00 89.12 296 LEU A C 1
ATOM 2338 O O . LEU A 1 296 ? -14.556 -12.499 11.612 1.00 89.12 296 LEU A O 1
ATOM 2342 N N . ARG A 1 297 ? -16.233 -12.918 10.173 1.00 88.44 297 ARG A N 1
ATOM 2343 C CA . ARG A 1 297 ? -16.935 -13.897 11.027 1.00 88.44 297 ARG A CA 1
ATOM 2344 C C . ARG A 1 297 ? -16.232 -15.252 11.112 1.00 88.44 297 ARG A C 1
ATOM 2346 O O . ARG A 1 297 ? -16.338 -15.925 12.133 1.00 88.44 297 ARG A O 1
ATOM 2353 N N . SER A 1 298 ? -15.471 -15.651 10.087 1.00 85.44 298 SER A N 1
ATOM 2354 C CA . SER A 1 298 ? -14.743 -16.935 10.085 1.00 85.44 298 SER A CA 1
ATOM 2355 C C . SER A 1 298 ? -13.737 -17.062 11.237 1.00 85.44 298 SER A C 1
ATOM 2357 O O . SER A 1 298 ? -13.434 -18.162 11.695 1.00 85.44 298 SER A O 1
ATOM 2359 N N . GLY A 1 299 ? -13.262 -15.930 11.763 1.00 73.50 299 GLY A N 1
ATOM 2360 C CA . GLY A 1 299 ? -12.398 -15.879 12.936 1.00 73.50 299 GLY A CA 1
ATOM 2361 C C . GLY A 1 299 ? -13.133 -15.755 14.272 1.00 73.50 299 GLY A C 1
ATOM 2362 O O . GLY A 1 299 ? -12.486 -15.403 15.251 1.00 73.50 299 GLY A O 1
ATOM 2363 N N . GLY A 1 300 ? -14.438 -16.036 14.342 1.00 75.75 300 GLY A N 1
ATOM 2364 C CA . GLY A 1 300 ? -15.251 -15.931 15.560 1.00 75.75 300 GLY A CA 1
ATOM 2365 C C . GLY A 1 300 ? -15.636 -14.497 15.942 1.00 75.75 300 GLY A C 1
ATOM 2366 O O . GLY A 1 300 ? -15.249 -13.528 15.279 1.00 75.75 300 GLY A O 1
ATOM 2367 N N . GLU A 1 301 ? -16.400 -14.368 17.027 1.00 74.31 301 GLU A N 1
ATOM 2368 C CA . GLU A 1 301 ? -16.840 -13.069 17.547 1.00 74.31 301 GLU A CA 1
ATOM 2369 C C . GLU A 1 301 ? -15.638 -12.196 17.958 1.00 74.31 301 GLU A C 1
ATOM 2371 O O . GLU A 1 301 ? -14.673 -12.709 18.538 1.00 74.31 301 GLU A O 1
ATOM 2376 N N . PRO A 1 302 ? -15.626 -10.892 17.622 1.00 70.88 302 PRO A N 1
ATOM 2377 C CA . PRO A 1 302 ? -14.613 -9.962 18.114 1.00 70.88 302 PRO A CA 1
ATOM 2378 C C . PRO A 1 302 ? -14.606 -9.887 19.645 1.00 70.88 302 PRO A C 1
ATOM 2380 O O . PRO A 1 302 ? -15.646 -10.004 20.290 1.00 70.88 302 PRO A O 1
ATOM 2383 N N . GLN A 1 303 ? -13.428 -9.657 20.228 1.00 68.44 303 GLN A N 1
ATOM 2384 C CA . GLN A 1 303 ? -13.312 -9.407 21.664 1.00 68.44 303 GLN A CA 1
ATOM 2385 C C . GLN A 1 303 ? -13.909 -8.038 22.037 1.00 68.44 303 GLN A C 1
ATOM 2387 O O . GLN A 1 303 ? -13.992 -7.123 21.202 1.00 68.44 303 GLN A O 1
ATOM 2392 N N . ARG A 1 304 ? -14.324 -7.910 23.305 1.00 66.12 304 ARG A N 1
ATOM 2393 C CA . ARG A 1 304 ? -14.719 -6.623 23.900 1.00 66.12 304 ARG A CA 1
ATOM 2394 C C . ARG A 1 304 ? -13.544 -5.643 23.796 1.00 66.12 304 ARG A C 1
ATOM 2396 O O . ARG A 1 304 ? -12.410 -6.048 24.004 1.00 66.12 304 ARG A O 1
ATOM 2403 N N . GLY A 1 305 ? -13.803 -4.390 23.419 1.00 66.38 305 GLY A N 1
ATOM 2404 C CA . GLY A 1 305 ? -12.751 -3.380 23.228 1.00 66.38 305 GLY A CA 1
ATOM 2405 C C . GLY A 1 305 ? -11.986 -3.442 21.894 1.00 66.38 305 GLY A C 1
ATOM 2406 O O . GLY A 1 305 ? -11.001 -2.720 21.723 1.00 66.38 305 GLY A O 1
ATOM 2407 N N . SER A 1 306 ? -12.423 -4.265 20.929 1.00 84.31 306 SER A N 1
ATOM 2408 C CA . SER A 1 306 ? -11.868 -4.240 19.566 1.00 84.31 306 SER A CA 1
ATOM 2409 C C . SER A 1 306 ? -12.174 -2.917 18.859 1.00 84.31 306 SER A C 1
ATOM 2411 O O . SER A 1 306 ? -13.324 -2.479 18.793 1.00 84.31 306 SER A O 1
ATOM 2413 N N . PHE A 1 307 ? -11.132 -2.299 18.309 1.00 91.50 307 PHE A N 1
ATOM 2414 C CA . PHE A 1 307 ? -11.192 -0.985 17.678 1.00 91.50 307 PHE A CA 1
ATOM 2415 C C . PHE A 1 307 ? -10.741 -1.067 16.222 1.00 91.50 307 PHE A C 1
ATOM 2417 O O . PHE A 1 307 ? -9.718 -1.679 15.911 1.00 91.50 307 PHE A O 1
ATOM 2424 N N . VAL A 1 308 ? -11.500 -0.439 15.325 1.00 94.75 308 VAL A N 1
ATOM 2425 C CA . VAL A 1 308 ? -11.168 -0.348 13.903 1.00 94.75 308 VAL A CA 1
ATOM 2426 C C . VAL A 1 308 ? -11.244 1.104 13.450 1.00 94.75 308 VAL A C 1
ATOM 2428 O O . VAL A 1 308 ? -12.280 1.749 13.583 1.00 94.75 308 VAL A O 1
ATOM 2431 N N . PHE A 1 309 ? -10.172 1.607 12.849 1.00 97.00 309 PHE A N 1
ATOM 2432 C CA . PHE A 1 309 ? -10.186 2.854 12.100 1.00 97.00 309 PHE A CA 1
ATOM 2433 C C . PHE A 1 309 ? -10.107 2.559 10.600 1.00 97.00 309 PHE A C 1
ATOM 2435 O O . PHE A 1 309 ? -9.129 1.988 10.119 1.00 97.00 309 PHE A O 1
ATOM 2442 N N . LEU A 1 310 ? -11.158 2.937 9.874 1.00 96.19 310 LEU A N 1
ATOM 2443 C CA . LEU A 1 310 ? -11.270 2.835 8.423 1.00 96.19 310 LEU A CA 1
ATOM 2444 C C . LEU A 1 310 ? -10.835 4.153 7.776 1.00 96.19 310 LEU A C 1
ATOM 2446 O O . LEU A 1 310 ? -11.668 5.030 7.513 1.00 96.19 310 LEU A O 1
ATOM 2450 N N . SER A 1 311 ? -9.534 4.271 7.503 1.00 94.31 311 SER A N 1
ATOM 2451 C CA . SER A 1 311 ? -8.918 5.372 6.753 1.00 94.31 311 SER A CA 1
ATOM 2452 C C . SER A 1 311 ? -9.159 5.189 5.246 1.00 94.31 311 SER A C 1
ATOM 2454 O O . SER A 1 311 ? -8.252 5.110 4.419 1.00 94.31 311 SER A O 1
ATOM 2456 N N . ASN A 1 312 ? -10.433 5.042 4.876 1.00 90.81 312 ASN A N 1
ATOM 2457 C CA . ASN A 1 312 ? -10.887 4.927 3.496 1.00 90.81 312 ASN A CA 1
ATOM 2458 C C . ASN A 1 312 ? -11.849 6.075 3.184 1.00 90.81 312 ASN A C 1
ATOM 2460 O O . ASN A 1 312 ? -12.575 6.557 4.056 1.00 90.81 312 ASN A O 1
ATOM 2464 N N . CYS A 1 313 ? -11.898 6.475 1.918 1.00 86.75 313 CYS A N 1
ATOM 2465 C CA . CYS A 1 313 ? -12.869 7.439 1.415 1.00 86.75 313 CYS A CA 1
ATOM 2466 C C . CYS A 1 313 ? -14.283 6.823 1.415 1.00 86.75 313 CYS A C 1
ATOM 2468 O O . CYS A 1 313 ? -14.465 5.715 0.905 1.00 86.75 313 CYS A O 1
ATOM 2470 N N . GLN A 1 314 ? -15.278 7.528 1.974 1.00 87.44 314 GLN A N 1
ATOM 2471 C CA . GLN A 1 314 ? -16.683 7.084 2.032 1.00 87.44 314 GLN A CA 1
ATOM 2472 C C . GLN A 1 314 ? -16.851 5.659 2.602 1.00 87.44 314 GLN A C 1
ATOM 2474 O O . GLN A 1 314 ? -17.447 4.775 1.987 1.00 87.44 314 GLN A O 1
ATOM 2479 N N . SER A 1 315 ? -16.306 5.412 3.792 1.00 92.44 315 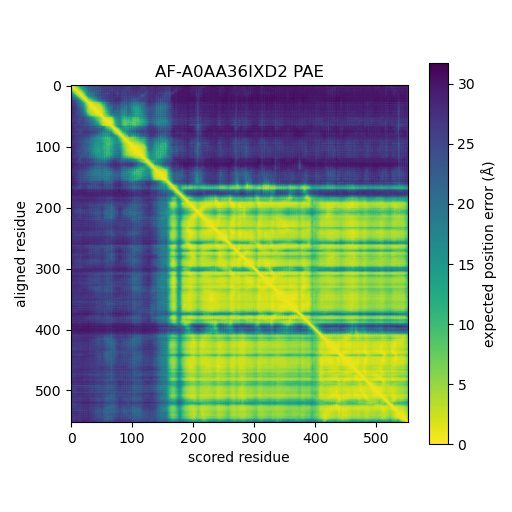SER A N 1
ATOM 2480 C CA . SER A 1 315 ? -16.229 4.080 4.401 1.00 92.44 315 SER A CA 1
ATOM 2481 C C . SER A 1 315 ? -17.471 3.629 5.188 1.00 92.44 315 SER A C 1
ATOM 2483 O O . SER A 1 315 ? -17.396 2.652 5.930 1.00 92.44 315 SER A O 1
ATOM 2485 N N . GLN A 1 316 ? -18.633 4.271 5.011 1.00 93.69 316 GLN A N 1
ATOM 2486 C CA . GLN A 1 316 ? -19.870 3.938 5.739 1.00 93.69 316 GLN A CA 1
ATOM 2487 C C . GLN A 1 316 ? -20.332 2.483 5.527 1.00 93.69 316 GLN A C 1
ATOM 2489 O O . GLN A 1 316 ? -20.574 1.771 6.501 1.00 93.69 316 GLN A O 1
ATOM 2494 N N . SER A 1 317 ? -20.417 2.006 4.283 1.00 93.38 317 SER A N 1
ATOM 2495 C CA . SER A 1 317 ? -20.845 0.625 4.003 1.00 93.38 317 SER A CA 1
ATOM 2496 C C . SER A 1 317 ? -19.826 -0.409 4.500 1.00 93.38 317 SER A C 1
ATOM 2498 O O . SER A 1 317 ? -20.196 -1.497 4.942 1.00 93.38 317 SER A O 1
ATOM 2500 N N . LEU A 1 318 ? -18.531 -0.060 4.483 1.00 94.00 318 LEU A N 1
ATOM 2501 C CA . LEU A 1 318 ? -17.490 -0.880 5.106 1.00 94.00 318 LEU A CA 1
ATOM 2502 C C . LEU A 1 318 ? -17.686 -0.946 6.620 1.00 94.00 318 LEU A C 1
ATOM 2504 O O . LEU A 1 318 ? -17.652 -2.034 7.187 1.00 94.00 318 LEU A O 1
ATOM 2508 N N . ALA A 1 319 ? -17.934 0.187 7.274 1.00 94.88 319 ALA A N 1
ATOM 2509 C CA . ALA A 1 319 ? -18.219 0.227 8.702 1.00 94.88 319 ALA A CA 1
ATOM 2510 C C . ALA A 1 319 ? -19.437 -0.636 9.055 1.00 94.88 319 ALA A C 1
ATOM 2512 O O . ALA A 1 319 ? -19.383 -1.379 10.034 1.00 94.88 319 ALA A O 1
ATOM 2513 N N . ALA A 1 320 ? -20.482 -0.630 8.224 1.00 94.69 320 ALA A N 1
ATOM 2514 C CA . ALA A 1 320 ? -21.633 -1.515 8.386 1.00 94.69 320 ALA A CA 1
ATOM 2515 C C . ALA A 1 320 ? -21.247 -3.004 8.290 1.00 94.69 320 ALA A C 1
ATOM 2517 O O . ALA A 1 320 ? -21.709 -3.816 9.090 1.00 94.69 320 ALA A O 1
ATOM 2518 N N . ALA A 1 321 ? -20.335 -3.371 7.383 1.00 93.94 321 ALA A N 1
ATOM 2519 C CA . ALA A 1 321 ? -19.793 -4.731 7.289 1.00 93.94 321 ALA A CA 1
ATOM 2520 C C . ALA A 1 321 ? -18.965 -5.136 8.520 1.00 93.94 321 ALA A C 1
ATOM 2522 O O . ALA A 1 321 ? -19.134 -6.241 9.039 1.00 93.94 321 ALA A O 1
ATOM 2523 N N . PHE A 1 322 ? -18.111 -4.248 9.035 1.00 93.12 322 PHE A N 1
ATOM 2524 C CA . PHE A 1 322 ? -17.370 -4.493 10.278 1.00 93.12 322 PHE A CA 1
ATOM 2525 C C . PHE A 1 322 ? -18.310 -4.611 11.487 1.00 93.12 322 PHE A C 1
ATOM 2527 O O . PHE A 1 322 ? -18.138 -5.514 12.310 1.00 93.12 322 PHE A O 1
ATOM 2534 N N . TYR A 1 323 ? -19.342 -3.768 11.562 1.00 93.12 323 TYR A N 1
ATOM 2535 C CA . TYR A 1 323 ? -20.358 -3.823 12.611 1.00 93.12 323 TYR A CA 1
ATOM 2536 C C . TYR A 1 323 ? -21.171 -5.120 12.559 1.00 93.12 323 TYR A C 1
ATOM 2538 O O . TYR A 1 323 ? -21.322 -5.802 13.573 1.00 93.12 323 TYR A O 1
ATOM 2546 N N . ALA A 1 324 ? -21.621 -5.527 11.368 1.00 92.00 324 ALA A N 1
ATOM 2547 C CA . ALA A 1 324 ? -22.311 -6.798 11.155 1.00 92.00 324 ALA A CA 1
ATOM 2548 C C . ALA A 1 324 ? -21.428 -8.013 11.495 1.00 92.00 324 ALA A C 1
ATOM 2550 O O . ALA A 1 324 ? -21.941 -9.090 11.807 1.00 92.00 324 ALA A O 1
ATOM 2551 N N . ALA A 1 325 ? -20.104 -7.860 11.450 1.00 89.62 325 ALA A N 1
ATOM 2552 C CA . ALA A 1 325 ? -19.139 -8.859 11.897 1.00 89.62 325 ALA A CA 1
ATOM 2553 C C . ALA A 1 325 ? -18.797 -8.778 13.402 1.00 89.62 325 ALA A C 1
ATOM 2555 O O . ALA A 1 325 ? -17.892 -9.481 13.851 1.00 89.62 325 ALA A O 1
ATOM 2556 N N . GLY A 1 326 ? -19.507 -7.939 14.164 1.00 88.81 326 GLY A N 1
ATOM 2557 C CA . GLY A 1 326 ? -19.444 -7.848 15.623 1.00 88.81 326 GLY A CA 1
ATOM 2558 C C . GLY A 1 326 ? -18.548 -6.735 16.175 1.00 88.81 326 GLY A C 1
ATOM 2559 O O . GLY A 1 326 ? -18.428 -6.617 17.392 1.00 88.81 326 GLY A O 1
ATOM 2560 N N . VAL A 1 327 ? -17.894 -5.927 15.330 1.00 90.00 327 VAL A N 1
ATOM 2561 C CA . VAL A 1 327 ? -17.015 -4.842 15.804 1.00 90.00 327 VAL A CA 1
ATOM 2562 C C . VAL A 1 327 ? -17.861 -3.701 16.363 1.00 90.00 327 VAL A C 1
ATOM 2564 O O . VAL A 1 327 ? -18.810 -3.251 15.723 1.00 90.00 327 VAL A O 1
ATOM 2567 N N . ARG A 1 328 ? -17.526 -3.226 17.567 1.00 90.19 328 ARG A N 1
ATOM 2568 C CA . ARG A 1 328 ? -18.340 -2.243 18.306 1.00 90.19 328 ARG A CA 1
ATOM 2569 C C . ARG A 1 328 ? -17.734 -0.844 18.404 1.00 90.19 328 ARG A C 1
ATOM 2571 O O . ARG A 1 328 ? -18.467 0.080 18.750 1.00 90.19 328 ARG A O 1
ATOM 2578 N N . HIS A 1 329 ? -16.449 -0.692 18.079 1.00 92.94 329 HIS A N 1
ATOM 2579 C CA . HIS A 1 329 ? -15.753 0.595 18.043 1.00 92.94 329 HIS A CA 1
ATOM 2580 C C . HIS A 1 329 ? -15.155 0.814 16.654 1.00 92.94 329 HIS A C 1
ATOM 2582 O O . HIS A 1 329 ? -14.153 0.192 16.299 1.00 92.94 329 HIS A O 1
ATOM 2588 N N . ILE A 1 330 ? -15.797 1.660 15.850 1.00 95.81 330 ILE A N 1
ATOM 2589 C CA . ILE A 1 330 ? -15.432 1.894 14.452 1.00 95.81 330 ILE A CA 1
ATOM 2590 C C . ILE A 1 330 ? -15.364 3.392 14.189 1.00 95.81 330 ILE A C 1
ATOM 2592 O O . ILE A 1 330 ? -16.363 4.096 14.339 1.00 95.81 330 ILE A O 1
ATOM 2596 N N . VAL A 1 331 ? -14.209 3.871 13.738 1.00 97.19 331 VAL A N 1
ATOM 2597 C CA . VAL A 1 331 ? -14.082 5.198 13.130 1.00 97.19 331 VAL A CA 1
ATOM 2598 C C . VAL A 1 331 ? -14.127 5.046 11.618 1.00 97.19 331 VAL A C 1
ATOM 2600 O O . VAL A 1 331 ? -13.420 4.212 11.053 1.00 97.19 331 VAL A O 1
ATOM 2603 N N . TYR A 1 332 ? -14.972 5.834 10.965 1.00 96.25 332 TYR A N 1
ATOM 2604 C CA . TYR A 1 332 ? -15.204 5.769 9.525 1.00 96.25 332 TYR A CA 1
ATOM 2605 C C . TYR A 1 332 ? -15.526 7.153 8.958 1.00 96.25 332 TYR A C 1
ATOM 2607 O O . TYR A 1 332 ? -15.679 8.124 9.701 1.00 96.25 332 TYR A O 1
ATOM 2615 N N . THR A 1 333 ? -15.636 7.254 7.636 1.00 93.44 333 THR A N 1
ATOM 2616 C CA . THR A 1 333 ? -15.947 8.497 6.928 1.00 93.44 333 THR A CA 1
ATOM 2617 C C . THR A 1 333 ? -17.263 8.361 6.164 1.00 93.44 333 THR A C 1
ATOM 2619 O O . THR A 1 333 ? -17.509 7.378 5.466 1.00 93.44 333 THR A O 1
ATOM 2622 N N . LYS A 1 334 ? -18.149 9.350 6.296 1.00 91.00 334 LYS A N 1
ATOM 2623 C CA . LYS A 1 334 ? -19.406 9.434 5.530 1.00 91.00 334 LYS A CA 1
ATOM 2624 C C . LYS A 1 334 ? -19.221 10.166 4.196 1.00 91.00 334 LYS A C 1
ATOM 2626 O O . LYS A 1 334 ? -20.018 10.003 3.279 1.00 91.00 334 LYS A O 1
ATOM 2631 N N . ARG A 1 335 ? -18.178 10.990 4.089 1.00 87.62 335 ARG A N 1
ATOM 2632 C CA . ARG A 1 335 ? -17.881 11.842 2.930 1.00 87.62 335 ARG A CA 1
ATOM 2633 C C . ARG A 1 335 ? -16.475 11.562 2.403 1.00 87.62 335 ARG A C 1
ATOM 2635 O O . ARG A 1 335 ? -15.683 10.933 3.109 1.00 87.62 335 ARG A O 1
ATOM 2642 N N . PRO A 1 336 ? -16.152 12.015 1.180 1.00 87.94 336 PRO A N 1
ATOM 2643 C CA . PRO A 1 336 ? -14.778 12.011 0.715 1.00 87.94 336 PRO A CA 1
ATOM 2644 C C . PRO A 1 336 ? -13.852 12.768 1.661 1.00 87.94 336 PRO A C 1
ATOM 2646 O O . PRO A 1 336 ? -14.145 13.904 2.027 1.00 87.94 336 PRO A O 1
ATOM 2649 N N . VAL A 1 337 ? -12.728 12.144 2.003 1.00 88.81 337 VAL A N 1
ATOM 2650 C CA . VAL A 1 337 ? -11.636 12.759 2.762 1.00 88.81 337 VAL A CA 1
ATOM 2651 C C . VAL A 1 337 ? -10.369 12.734 1.917 1.00 88.81 337 VAL A C 1
ATOM 2653 O O . VAL A 1 337 ? -10.164 11.820 1.117 1.00 88.81 337 VAL A O 1
ATOM 2656 N N . THR A 1 338 ? -9.528 13.753 2.064 1.00 88.94 338 THR A N 1
ATOM 2657 C CA . THR A 1 338 ? -8.209 13.778 1.419 1.00 88.94 338 THR A CA 1
ATOM 2658 C C . THR A 1 338 ? -7.185 13.027 2.268 1.00 88.94 338 THR A C 1
ATOM 2660 O O . THR A 1 338 ? -7.321 12.975 3.490 1.00 88.94 338 THR A O 1
ATOM 2663 N N . ASP A 1 339 ? -6.118 12.515 1.651 1.00 88.31 339 ASP A N 1
ATOM 2664 C CA . ASP A 1 339 ? -5.008 11.861 2.363 1.00 88.31 339 ASP A CA 1
ATOM 2665 C C . ASP A 1 339 ? -4.429 12.745 3.482 1.00 88.31 339 ASP A C 1
ATOM 2667 O O . ASP A 1 339 ? -4.104 12.259 4.562 1.00 88.31 339 ASP A O 1
ATOM 2671 N N . ALA A 1 340 ? -4.337 14.061 3.251 1.00 89.06 340 ALA A N 1
ATOM 2672 C CA . ALA A 1 340 ? -3.838 15.011 4.245 1.00 89.06 340 ALA A CA 1
ATOM 2673 C C . ALA A 1 340 ? -4.763 15.104 5.469 1.00 89.06 340 ALA A C 1
ATOM 2675 O O . ALA A 1 340 ? -4.287 15.118 6.605 1.00 89.06 340 ALA A O 1
ATOM 2676 N N . MET A 1 341 ? -6.082 15.126 5.251 1.00 90.94 341 MET A N 1
ATOM 2677 C CA . MET A 1 341 ? -7.064 15.119 6.338 1.00 90.94 341 MET A CA 1
ATOM 2678 C C . MET A 1 341 ? -7.059 13.791 7.090 1.00 90.94 341 MET A C 1
ATOM 2680 O O . MET A 1 341 ? -7.046 13.799 8.316 1.00 90.94 341 MET A O 1
ATOM 2684 N N . ALA A 1 342 ? -7.029 12.666 6.371 1.00 92.12 342 ALA A N 1
ATOM 2685 C CA . ALA A 1 342 ? -6.961 11.334 6.963 1.00 92.12 342 ALA A CA 1
ATOM 2686 C C . ALA A 1 342 ? -5.712 11.175 7.842 1.00 92.12 342 ALA A C 1
ATOM 2688 O O . ALA A 1 342 ? -5.825 10.813 9.011 1.00 92.12 342 ALA A O 1
ATOM 2689 N N . SER A 1 343 ? -4.541 11.567 7.329 1.00 92.88 343 SER A N 1
ATOM 2690 C CA . SER A 1 343 ? -3.283 11.531 8.078 1.00 92.88 343 SER A CA 1
ATOM 2691 C C . SER A 1 343 ? -3.296 12.450 9.303 1.00 92.88 343 SER A C 1
ATOM 2693 O O . SER A 1 343 ? -2.814 12.047 10.363 1.00 92.88 343 SER A O 1
ATOM 2695 N N . ARG A 1 344 ? -3.847 13.667 9.193 1.00 94.00 344 ARG A N 1
ATOM 2696 C CA . ARG A 1 344 ? -3.933 14.605 10.324 1.00 94.00 344 ARG A CA 1
ATOM 2697 C C . ARG A 1 344 ? -4.903 14.112 11.393 1.00 94.00 344 ARG A C 1
ATOM 2699 O O . ARG A 1 344 ? -4.542 14.097 12.565 1.00 94.00 344 ARG A O 1
ATOM 2706 N N . PHE A 1 345 ? -6.079 13.641 10.987 1.00 95.88 345 PHE A N 1
ATOM 2707 C CA . PHE A 1 345 ? -7.053 13.038 11.889 1.00 95.88 345 PHE A CA 1
ATOM 2708 C C . PHE A 1 345 ? -6.463 11.812 12.602 1.00 95.88 345 PHE A C 1
ATOM 2710 O O . PHE A 1 345 ? -6.571 11.705 13.820 1.00 95.88 345 PHE A O 1
ATOM 2717 N N . ALA A 1 346 ? -5.783 10.917 11.872 1.00 96.25 346 ALA A N 1
ATOM 2718 C CA . ALA A 1 346 ? -5.097 9.759 12.446 1.00 96.25 346 ALA A CA 1
ATOM 2719 C C . ALA A 1 346 ? -4.073 10.188 13.506 1.00 96.25 346 ALA A C 1
ATOM 2721 O O . ALA A 1 346 ? -4.072 9.660 14.618 1.00 96.25 346 ALA A O 1
ATOM 2722 N N . SER A 1 347 ? -3.232 11.174 13.175 1.00 95.69 347 SER A N 1
ATOM 2723 C CA . SER A 1 347 ? -2.233 11.724 14.093 1.00 95.69 347 SER A CA 1
ATOM 2724 C C . SER A 1 347 ? -2.874 12.257 15.373 1.00 95.69 347 SER A C 1
ATOM 2726 O O . SER A 1 347 ? -2.429 11.900 16.461 1.00 95.69 347 SER A O 1
ATOM 2728 N N . GLY A 1 348 ? -3.916 13.085 15.255 1.00 96.56 348 GLY A N 1
ATOM 2729 C CA . GLY A 1 348 ? -4.628 13.644 16.403 1.00 96.56 348 GLY A CA 1
ATOM 2730 C C . GLY A 1 348 ? -5.283 12.552 17.247 1.00 96.56 348 GLY A C 1
ATOM 2731 O O . GLY A 1 348 ? -5.092 12.510 18.461 1.00 96.56 348 GLY A O 1
ATOM 2732 N N . LEU A 1 349 ? -5.984 11.608 16.614 1.00 97.06 349 LEU A N 1
ATOM 2733 C CA . LEU A 1 349 ? -6.681 10.524 17.305 1.00 97.06 349 LEU A CA 1
ATOM 2734 C C . LEU A 1 349 ? -5.710 9.676 18.133 1.00 97.06 349 LEU A C 1
ATOM 2736 O O . LEU A 1 349 ? -5.920 9.480 19.330 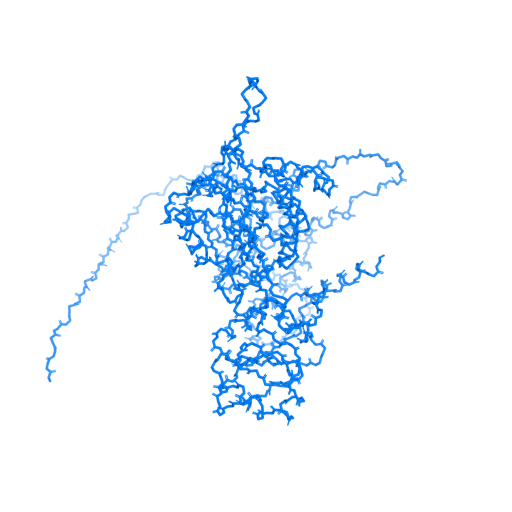1.00 97.06 349 LEU A O 1
ATOM 2740 N N . TYR A 1 350 ? -4.634 9.183 17.516 1.00 96.25 350 TYR A N 1
ATOM 2741 C CA . TYR A 1 350 ? -3.687 8.315 18.214 1.00 96.25 350 TYR A CA 1
ATOM 2742 C C . TYR A 1 350 ? -2.851 9.053 19.256 1.00 96.25 350 TYR A C 1
ATOM 2744 O O . TYR A 1 350 ? -2.509 8.446 20.269 1.00 96.25 350 TYR A O 1
ATOM 2752 N N . LEU A 1 351 ? -2.558 10.341 19.051 1.00 95.69 351 LEU A N 1
ATOM 2753 C CA . LEU A 1 351 ? -1.847 11.157 20.033 1.00 95.69 351 LEU A CA 1
ATOM 2754 C C . LEU A 1 351 ? -2.667 11.273 21.319 1.00 95.69 351 LEU A C 1
ATOM 2756 O O . LEU A 1 351 ? -2.161 10.997 22.403 1.00 95.69 351 LEU A O 1
ATOM 2760 N N . HIS A 1 352 ? -3.951 11.611 21.202 1.00 95.56 352 HIS A N 1
ATOM 2761 C CA . HIS A 1 352 ? -4.820 11.753 22.367 1.00 95.56 352 HIS A CA 1
ATOM 2762 C C . HIS A 1 352 ? -5.096 10.399 23.036 1.00 95.56 352 HIS A C 1
ATOM 2764 O O . HIS A 1 352 ? -5.043 10.306 24.262 1.00 95.56 352 HIS A O 1
ATOM 2770 N N . LEU A 1 353 ? -5.263 9.317 22.268 1.00 94.00 353 LEU A N 1
ATOM 2771 C CA . LEU A 1 353 ? -5.314 7.966 22.843 1.00 94.00 353 LEU A CA 1
ATOM 2772 C C . LEU A 1 353 ? -4.030 7.629 23.626 1.00 94.00 353 LEU A C 1
ATOM 2774 O O . LEU A 1 353 ? -4.105 7.088 24.727 1.00 94.00 353 LEU A O 1
ATOM 2778 N N . ALA A 1 354 ? -2.852 7.987 23.105 1.00 91.38 354 ALA A N 1
ATOM 2779 C CA . ALA A 1 354 ? -1.568 7.779 23.779 1.00 91.38 354 ALA A CA 1
ATOM 2780 C C . ALA A 1 354 ? -1.386 8.648 25.039 1.00 91.38 354 ALA A C 1
ATOM 2782 O O . ALA A 1 354 ? -0.648 8.261 25.947 1.00 91.38 354 ALA A O 1
ATOM 2783 N N . CYS A 1 355 ? -2.075 9.790 25.114 1.00 91.69 355 CYS A N 1
ATOM 2784 C CA . CYS A 1 355 ? -2.139 10.661 26.289 1.00 91.69 355 CYS A CA 1
ATOM 2785 C C . CYS A 1 355 ? -3.175 10.213 27.340 1.00 91.69 355 CYS A C 1
ATOM 2787 O O . CYS A 1 355 ? -3.337 10.898 28.347 1.00 91.69 355 CYS A O 1
ATOM 2789 N N . GLY A 1 356 ? -3.857 9.081 27.138 1.00 90.75 356 GLY A N 1
ATOM 2790 C CA . GLY A 1 356 ? -4.799 8.510 28.108 1.00 90.75 356 GLY A CA 1
ATOM 2791 C C . GLY A 1 356 ? -6.236 9.030 27.999 1.00 90.75 356 GLY A C 1
ATOM 2792 O O . GLY A 1 356 ? -7.069 8.677 28.836 1.00 90.75 356 GLY A O 1
ATOM 2793 N N . PHE A 1 357 ? -6.548 9.828 26.973 1.00 93.88 357 PHE A N 1
ATOM 2794 C CA . PHE A 1 357 ? -7.927 10.213 26.673 1.00 93.88 357 PHE A CA 1
ATOM 2795 C C . PHE A 1 357 ? -8.745 8.993 26.233 1.00 93.88 357 PHE A C 1
ATOM 2797 O O . PHE A 1 357 ? -8.214 8.014 25.694 1.00 93.88 357 PHE A O 1
ATOM 2804 N N . SER A 1 358 ? -10.055 9.045 26.467 1.00 94.00 358 SER A N 1
ATOM 2805 C CA . SER A 1 358 ? -10.975 8.035 25.955 1.00 94.00 358 SER A CA 1
ATOM 2806 C C . SER A 1 358 ? -11.124 8.122 24.438 1.00 94.00 358 SER A C 1
ATOM 2808 O O . SER A 1 358 ? -10.794 9.130 23.815 1.00 94.00 358 SER A O 1
ATOM 2810 N N . LEU A 1 359 ? -11.636 7.063 23.814 1.00 94.00 359 LEU A N 1
ATOM 2811 C CA . LEU A 1 359 ? -11.868 7.020 22.377 1.00 94.00 359 LEU A CA 1
ATOM 2812 C C . LEU A 1 359 ? -12.840 8.116 21.933 1.00 94.00 359 LEU A C 1
ATOM 2814 O O . LEU A 1 359 ? -12.621 8.723 20.886 1.00 94.00 359 LEU A O 1
ATOM 2818 N N . LYS A 1 360 ? -13.888 8.395 22.720 1.00 95.44 360 LYS A N 1
ATOM 2819 C CA . LYS A 1 360 ? -14.824 9.489 22.422 1.00 95.44 360 LYS A CA 1
ATOM 2820 C C . LYS A 1 360 ? -14.149 10.859 22.533 1.00 95.44 360 LYS A C 1
ATOM 2822 O O . LYS A 1 360 ? -14.317 11.672 21.626 1.00 95.44 360 LYS A O 1
ATOM 2827 N N . GLU A 1 361 ? -13.371 11.096 23.590 1.00 96.25 361 GLU A N 1
ATOM 2828 C CA . GLU A 1 361 ? -12.620 12.346 23.797 1.00 96.25 361 GLU A CA 1
ATOM 2829 C C . GLU A 1 361 ? -11.596 12.566 22.671 1.00 96.25 361 GLU A C 1
ATOM 2831 O O . GLU A 1 361 ? -11.614 13.593 21.992 1.00 96.25 361 GLU A O 1
ATOM 2836 N N . ALA A 1 362 ? -10.757 11.562 22.406 1.00 96.88 362 ALA A N 1
ATOM 2837 C CA . ALA A 1 362 ? -9.740 11.598 21.361 1.00 96.88 362 ALA A CA 1
ATOM 2838 C C . ALA A 1 362 ? -10.351 11.812 19.968 1.00 96.88 362 ALA A C 1
ATOM 2840 O O . ALA A 1 362 ? -9.817 12.582 19.172 1.00 96.88 362 ALA A O 1
ATOM 2841 N N . PHE A 1 363 ? -11.493 11.179 19.678 1.00 97.12 363 PHE A N 1
ATOM 2842 C CA . PHE A 1 363 ? -12.221 11.381 18.427 1.00 97.12 363 PHE A CA 1
ATOM 2843 C C . PHE A 1 363 ? -12.729 12.819 18.277 1.00 97.12 363 PHE A C 1
ATOM 2845 O O . PHE A 1 363 ? -12.579 13.408 17.207 1.00 97.12 363 PHE A O 1
ATOM 2852 N N . GLN A 1 364 ? -13.329 13.390 19.325 1.00 96.38 364 GLN A N 1
ATOM 2853 C CA . GLN A 1 364 ? -13.855 14.757 19.285 1.00 96.38 364 GLN A CA 1
ATOM 2854 C C . GLN A 1 364 ? -12.745 15.781 19.041 1.00 96.38 364 GLN A C 1
ATOM 2856 O O . GLN A 1 364 ? -12.917 16.668 18.204 1.00 96.38 364 GLN A O 1
ATOM 2861 N N . ILE A 1 365 ? -11.604 15.620 19.715 1.00 96.19 365 ILE A N 1
ATOM 2862 C CA . ILE A 1 365 ? -10.447 16.503 19.542 1.00 96.19 365 ILE A CA 1
ATOM 2863 C C . ILE A 1 365 ? -9.868 16.351 18.130 1.00 96.19 365 ILE A C 1
ATOM 2865 O O . ILE A 1 365 ? -9.724 17.341 17.417 1.00 96.19 365 ILE A O 1
ATOM 2869 N N . ALA A 1 366 ? -9.626 15.116 17.676 1.00 96.25 366 ALA A N 1
ATOM 2870 C CA . ALA A 1 366 ? -9.097 14.854 16.337 1.00 96.25 366 ALA A CA 1
ATOM 2871 C C . ALA A 1 366 ? -10.010 15.394 15.224 1.00 96.25 366 ALA A C 1
ATOM 2873 O O . ALA A 1 366 ? -9.523 15.913 14.221 1.00 96.25 366 ALA A O 1
ATOM 2874 N N . ARG A 1 367 ? -11.335 15.312 15.404 1.00 95.19 367 ARG A N 1
ATOM 2875 C CA . ARG A 1 367 ? -12.313 15.895 14.478 1.00 95.19 367 ARG A CA 1
ATOM 2876 C C . ARG A 1 367 ? -12.210 17.424 14.449 1.00 95.19 367 ARG A C 1
ATOM 2878 O O . ARG A 1 367 ? -12.123 18.000 13.369 1.00 95.19 367 ARG A O 1
ATOM 2885 N N . ALA A 1 368 ? -12.129 18.066 15.615 1.00 92.81 368 ALA A N 1
ATOM 2886 C CA . ALA A 1 368 ? -11.978 19.517 15.721 1.00 92.81 368 ALA A CA 1
ATOM 2887 C C . ALA A 1 368 ? -10.676 20.043 15.080 1.00 92.81 368 ALA A C 1
ATOM 2889 O O . ALA A 1 368 ? -10.626 21.192 14.650 1.00 92.81 368 ALA A O 1
ATOM 2890 N N . GLU A 1 369 ? -9.630 19.218 14.968 1.00 91.44 369 GLU A N 1
ATOM 2891 C CA . GLU A 1 369 ? -8.384 19.587 14.282 1.00 91.44 369 GLU A CA 1
ATOM 2892 C C . GLU A 1 369 ? -8.481 19.588 12.750 1.00 91.44 369 GLU A C 1
ATOM 2894 O O . GLU A 1 369 ? -7.662 20.246 12.096 1.00 91.44 369 GLU A O 1
ATOM 2899 N N . VAL A 1 370 ? -9.423 18.832 12.174 1.00 91.88 370 VAL A N 1
ATOM 2900 C CA . VAL A 1 370 ? -9.590 18.689 10.717 1.00 91.88 370 VAL A CA 1
ATOM 2901 C C . VAL A 1 370 ? -10.812 19.415 10.170 1.00 91.88 370 VAL A C 1
ATOM 2903 O O . VAL A 1 370 ? -10.798 19.777 8.996 1.00 91.88 370 VAL A O 1
ATOM 2906 N N . ASP A 1 371 ? -11.821 19.685 11.001 1.00 85.62 371 ASP A N 1
ATOM 2907 C CA . ASP A 1 371 ? -12.992 20.486 10.626 1.00 85.62 371 ASP A CA 1
ATOM 2908 C C . ASP A 1 371 ? -12.613 21.860 10.029 1.00 85.62 371 ASP A C 1
ATOM 2910 O O . ASP A 1 371 ? -13.237 22.246 9.055 1.00 85.62 371 ASP A O 1
ATOM 2914 N N . PRO A 1 372 ? -11.566 22.588 10.474 1.00 83.00 372 PRO A N 1
ATOM 2915 C CA . PRO A 1 372 ? -11.186 23.860 9.846 1.00 83.00 372 PRO A CA 1
ATOM 2916 C C . PRO A 1 372 ? -10.575 23.736 8.440 1.00 83.00 372 PRO A C 1
ATOM 2918 O O . PRO A 1 372 ? -10.435 24.739 7.747 1.00 83.00 372 PRO A O 1
ATOM 2921 N N . ILE A 1 373 ? -10.136 22.540 8.032 1.00 78.50 373 ILE A N 1
ATOM 2922 C CA . ILE A 1 373 ? -9.471 22.310 6.734 1.00 78.50 373 ILE A CA 1
ATOM 2923 C C . ILE A 1 373 ? -10.499 22.161 5.611 1.00 78.50 373 ILE A C 1
ATOM 2925 O O . ILE A 1 373 ? -10.203 22.441 4.450 1.00 78.50 373 ILE A O 1
ATOM 2929 N N . GLN A 1 374 ? -11.702 21.709 5.949 1.00 71.81 374 GLN A N 1
ATOM 2930 C CA . GLN A 1 374 ? -12.810 21.565 5.023 1.00 71.81 374 GLN A CA 1
ATOM 2931 C C . GLN A 1 374 ? -13.865 22.598 5.406 1.00 71.81 374 GLN A C 1
ATOM 2933 O O . GLN A 1 374 ? -14.208 22.708 6.570 1.00 71.81 374 GLN A O 1
ATOM 2938 N N . GLU A 1 375 ? -14.401 23.367 4.463 1.00 69.31 375 GLU A N 1
ATOM 2939 C CA . GLU A 1 375 ? -15.515 24.274 4.764 1.00 69.31 375 GLU A CA 1
ATOM 2940 C C . GLU A 1 375 ? -16.760 23.445 5.158 1.00 69.31 375 GLU A C 1
ATOM 2942 O O . GLU A 1 375 ? -17.560 23.045 4.313 1.00 69.31 375 GLU A O 1
ATOM 2947 N N . GLY A 1 376 ? -16.885 23.097 6.446 1.00 71.19 376 GLY A N 1
ATOM 2948 C CA . GLY A 1 376 ? -17.983 22.315 7.015 1.00 71.19 376 GLY A CA 1
ATOM 2949 C C . GLY A 1 376 ? -17.565 21.013 7.715 1.00 71.19 376 GLY A C 1
ATOM 2950 O O . GLY A 1 376 ? -16.486 20.880 8.274 1.00 71.19 376 GLY A O 1
ATOM 2951 N N . ASP A 1 377 ? -18.482 20.044 7.732 1.00 81.00 377 ASP A N 1
ATOM 2952 C CA . ASP A 1 377 ? -18.316 18.746 8.402 1.00 81.00 377 ASP A CA 1
ATOM 2953 C C . ASP A 1 377 ? -17.274 17.864 7.690 1.00 81.00 377 ASP A C 1
ATOM 2955 O O . ASP A 1 377 ? -17.518 17.423 6.557 1.00 81.00 377 ASP A O 1
ATOM 2959 N N . SER A 1 378 ? -16.168 17.567 8.393 1.00 84.31 378 SER A N 1
ATOM 2960 C CA . SER A 1 378 ? -15.039 16.730 7.941 1.00 84.31 378 SER A CA 1
ATOM 2961 C C . SER A 1 378 ? -15.419 15.301 7.542 1.00 84.31 378 SER A C 1
ATOM 2963 O O . SER A 1 378 ? -14.613 14.560 6.981 1.00 84.31 378 SER A O 1
ATOM 2965 N N . GLY A 1 379 ? -16.649 14.874 7.839 1.00 90.75 379 GLY A N 1
ATOM 2966 C CA . GLY A 1 379 ? -17.192 13.588 7.421 1.00 90.75 379 GLY A CA 1
ATOM 2967 C C . GLY A 1 379 ? -16.767 12.410 8.296 1.00 90.75 379 GLY A C 1
ATOM 2968 O O . GLY A 1 379 ? -17.319 11.324 8.115 1.00 90.75 379 GLY A O 1
ATOM 2969 N N . PHE A 1 380 ? -15.858 12.595 9.259 1.00 94.88 380 PHE A N 1
ATOM 2970 C CA . PHE A 1 380 ? -15.494 11.556 10.224 1.00 94.88 380 PHE A CA 1
ATOM 2971 C C . PHE A 1 380 ? -16.656 11.258 11.176 1.00 94.88 380 PHE A C 1
ATOM 2973 O O . PHE A 1 380 ? -17.364 12.154 11.648 1.00 94.88 380 PHE A O 1
ATOM 2980 N N . ARG A 1 381 ? -16.863 9.976 11.467 1.00 96.12 381 ARG A N 1
ATOM 2981 C CA . ARG A 1 381 ? -17.895 9.459 12.369 1.00 96.12 381 ARG A CA 1
ATOM 2982 C C . ARG A 1 381 ? -17.308 8.374 13.261 1.00 96.12 381 ARG A C 1
ATOM 2984 O O . ARG A 1 381 ? -16.414 7.638 12.848 1.00 96.12 381 ARG A O 1
ATOM 2991 N N . LEU A 1 382 ? -17.848 8.277 14.470 1.00 96.31 382 LEU A N 1
ATOM 2992 C CA . LEU A 1 382 ? -17.515 7.249 15.446 1.00 96.31 382 LEU A CA 1
ATOM 2993 C C . LEU A 1 382 ? -18.774 6.444 15.756 1.00 96.31 382 LEU A C 1
ATOM 2995 O O . LEU A 1 382 ? -19.786 7.001 16.174 1.00 96.31 382 LEU A O 1
ATOM 2999 N N . LEU A 1 383 ? -18.685 5.133 15.582 1.00 94.75 383 LEU A N 1
ATOM 3000 C CA . LEU A 1 383 ? -19.620 4.167 16.132 1.00 94.75 383 LEU A CA 1
ATOM 3001 C C . LEU A 1 383 ? -18.954 3.542 17.357 1.00 94.75 383 LEU A C 1
ATOM 3003 O O . LEU A 1 383 ? -17.971 2.823 17.203 1.00 94.75 383 LEU A O 1
ATOM 3007 N N . ALA A 1 384 ? -19.448 3.829 18.557 1.00 90.25 384 ALA A N 1
ATOM 3008 C CA . ALA A 1 384 ? -18.877 3.311 19.798 1.00 90.25 384 ALA A CA 1
ATOM 3009 C C . ALA A 1 384 ? -19.993 2.870 20.747 1.00 90.25 384 ALA A C 1
ATOM 3011 O O . ALA A 1 384 ? -20.766 3.704 21.214 1.00 90.25 384 ALA A O 1
ATOM 3012 N N . ALA A 1 385 ? -20.068 1.565 21.027 1.00 84.69 385 ALA A N 1
ATOM 3013 C CA . ALA A 1 385 ? -21.044 1.015 21.974 1.00 84.69 385 ALA A CA 1
ATOM 3014 C C . ALA A 1 385 ? -20.764 1.444 23.425 1.00 84.69 385 ALA A C 1
ATOM 3016 O O . ALA A 1 385 ? -21.680 1.752 24.178 1.00 84.69 385 ALA A O 1
ATOM 3017 N N . GLU A 1 386 ? -19.488 1.506 23.793 1.00 85.81 386 GLU A N 1
ATOM 3018 C CA . GLU A 1 386 ? -18.991 1.971 25.089 1.00 85.81 386 GLU A CA 1
ATOM 3019 C C . GLU A 1 386 ? -17.816 2.932 24.871 1.00 85.81 386 GLU A C 1
ATOM 3021 O O . GLU A 1 386 ? -17.310 3.063 23.749 1.00 85.81 386 GLU A O 1
ATOM 3026 N N . ASP A 1 387 ? -17.414 3.650 25.918 1.00 88.38 387 ASP A N 1
ATOM 3027 C CA . ASP A 1 387 ? -16.200 4.457 25.857 1.00 88.38 387 ASP A CA 1
ATOM 3028 C C . ASP A 1 387 ? -14.998 3.634 26.325 1.00 88.38 387 ASP A C 1
ATOM 3030 O O . ASP A 1 387 ? -15.088 2.863 27.286 1.00 88.38 387 ASP A O 1
ATOM 3034 N N . VAL A 1 388 ? -13.886 3.769 25.609 1.00 88.25 388 VAL A N 1
ATOM 3035 C CA . VAL A 1 388 ? -12.712 2.903 25.754 1.00 88.25 388 VAL A CA 1
ATOM 3036 C C . VAL A 1 388 ? -11.481 3.766 25.945 1.00 88.25 388 VAL A C 1
ATOM 3038 O O . VAL A 1 388 ? -11.262 4.695 25.174 1.00 88.25 388 VAL A O 1
ATOM 3041 N N . ARG A 1 389 ? -10.646 3.447 26.932 1.00 88.94 389 ARG A N 1
ATOM 3042 C CA . ARG A 1 389 ? -9.323 4.063 27.101 1.00 88.94 389 ARG A CA 1
ATOM 3043 C C . ARG A 1 389 ? -8.218 3.086 26.747 1.00 88.94 389 ARG A C 1
ATOM 3045 O O . ARG A 1 389 ? -8.308 1.896 27.051 1.00 88.94 389 ARG A O 1
ATOM 3052 N N . LEU A 1 390 ? -7.160 3.613 26.135 1.00 84.38 390 LEU A N 1
ATOM 3053 C CA . LEU A 1 390 ? -5.906 2.889 25.993 1.00 84.38 390 LEU A CA 1
ATOM 3054 C C . LEU A 1 390 ? -5.254 2.815 27.375 1.00 84.38 390 LEU A C 1
ATOM 3056 O O . LEU A 1 390 ? -4.808 3.832 27.905 1.00 84.38 390 LEU A O 1
ATOM 3060 N N . ARG A 1 391 ? -5.205 1.625 27.976 1.00 78.69 391 ARG A N 1
ATOM 3061 C CA . ARG A 1 391 ? -4.486 1.462 29.238 1.00 78.69 391 ARG A CA 1
ATOM 3062 C C . ARG A 1 391 ? -2.990 1.627 29.000 1.00 78.69 391 ARG A C 1
ATOM 3064 O O . ARG A 1 391 ? -2.420 1.024 28.090 1.00 78.69 391 ARG A O 1
ATOM 3071 N N . GLU A 1 392 ? -2.342 2.401 29.859 1.00 67.31 392 GLU A N 1
ATOM 3072 C CA . GLU A 1 392 ? -0.897 2.563 29.816 1.00 67.31 392 GLU A CA 1
ATOM 3073 C C . GLU A 1 392 ? -0.203 1.219 30.094 1.00 67.31 392 GLU A C 1
ATOM 3075 O O . GLU A 1 392 ? -0.492 0.532 31.079 1.00 67.31 392 GLU A O 1
ATOM 3080 N N . CYS A 1 393 ? 0.702 0.816 29.201 1.00 59.69 393 CYS A N 1
ATOM 3081 C CA . CYS A 1 393 ? 1.488 -0.396 29.386 1.00 59.69 393 CYS A CA 1
ATOM 3082 C C . CYS A 1 393 ? 2.468 -0.160 30.551 1.00 59.69 393 CYS A C 1
ATOM 3084 O O . CYS A 1 393 ? 3.488 0.507 30.388 1.00 59.69 393 CYS A O 1
ATOM 3086 N N . THR A 1 394 ? 2.139 -0.663 31.746 1.00 53.19 394 THR A N 1
ATOM 3087 C CA . THR A 1 394 ? 2.927 -0.458 32.979 1.00 53.19 394 THR A CA 1
ATOM 3088 C C . THR A 1 394 ? 4.270 -1.182 32.960 1.00 53.19 394 THR A C 1
ATOM 3090 O O . THR A 1 394 ? 5.198 -0.810 33.677 1.00 53.19 394 THR A O 1
ATOM 3093 N N . SER A 1 395 ? 4.417 -2.206 32.118 1.00 54.75 395 SER A N 1
ATOM 3094 C CA . SER A 1 395 ? 5.721 -2.764 31.796 1.00 54.75 395 SER A CA 1
ATOM 3095 C C . SER A 1 395 ? 6.471 -1.757 30.933 1.00 54.75 395 SER A C 1
ATOM 3097 O O . SER A 1 395 ? 6.032 -1.459 29.824 1.00 54.75 395 SER A O 1
ATOM 3099 N N . ALA A 1 396 ? 7.616 -1.276 31.429 1.00 43.69 396 ALA A N 1
ATOM 3100 C CA . ALA A 1 396 ? 8.597 -0.433 30.739 1.00 43.69 396 ALA A CA 1
ATOM 3101 C C . ALA A 1 396 ? 9.240 -1.132 29.519 1.00 43.69 396 ALA A C 1
ATOM 3103 O O . ALA A 1 396 ? 10.455 -1.115 29.315 1.00 43.69 396 ALA A O 1
ATOM 3104 N N . CYS A 1 397 ? 8.425 -1.776 28.692 1.00 46.81 397 CYS A N 1
ATOM 3105 C CA . CYS A 1 397 ? 8.754 -2.209 27.361 1.00 46.81 397 CYS A CA 1
ATOM 3106 C C . CYS A 1 397 ? 8.984 -0.927 26.565 1.00 46.81 397 CYS A C 1
ATOM 3108 O O . CYS A 1 397 ? 8.058 -0.327 26.032 1.00 46.81 397 CYS A O 1
ATOM 3110 N N . LYS A 1 398 ? 10.232 -0.464 26.508 1.00 50.19 398 LYS A N 1
ATOM 3111 C CA . LYS A 1 398 ? 10.661 0.457 25.459 1.00 50.19 398 LYS A CA 1
ATOM 3112 C C . LYS A 1 398 ? 10.545 -0.312 24.147 1.00 50.19 398 LYS A C 1
ATOM 3114 O O . LYS A 1 398 ? 11.503 -0.952 23.712 1.00 50.19 398 LYS A O 1
ATOM 3119 N N . TRP A 1 399 ? 9.356 -0.319 23.554 1.00 54.88 399 TRP A N 1
ATOM 3120 C CA . TRP A 1 399 ? 9.160 -0.811 22.202 1.00 54.88 399 TRP A CA 1
ATOM 3121 C C . TRP A 1 399 ? 9.971 0.134 21.314 1.00 54.88 399 TRP A C 1
ATOM 3123 O O . TRP A 1 399 ? 9.586 1.281 21.096 1.00 54.88 399 TRP A O 1
ATOM 3133 N N . LYS A 1 400 ? 11.162 -0.297 20.880 1.00 48.81 400 LYS A N 1
ATOM 3134 C CA . LYS A 1 400 ? 11.882 0.421 19.822 1.00 48.81 400 LYS A CA 1
ATOM 3135 C C . LYS A 1 400 ? 10.930 0.480 18.630 1.00 48.81 400 LYS A C 1
ATOM 3137 O O . LYS A 1 400 ? 10.371 -0.565 18.294 1.00 48.81 400 LYS A O 1
ATOM 3142 N N . ALA A 1 401 ? 10.737 1.672 18.057 1.00 51.19 401 ALA A N 1
ATOM 3143 C CA . ALA A 1 401 ? 9.913 1.877 16.868 1.00 51.19 401 ALA A CA 1
ATOM 3144 C C . ALA A 1 401 ? 10.160 0.722 15.887 1.00 51.19 401 ALA A C 1
ATOM 3146 O O . ALA A 1 401 ? 11.308 0.431 15.533 1.00 51.19 401 ALA A O 1
ATOM 3147 N N . ALA A 1 402 ? 9.102 -0.028 15.573 1.00 49.34 402 ALA A N 1
ATOM 3148 C CA . ALA A 1 402 ? 9.218 -1.240 14.771 1.00 49.34 402 ALA A CA 1
ATOM 3149 C C . ALA A 1 402 ? 9.638 -0.905 13.331 1.00 49.34 402 ALA A C 1
ATOM 3151 O O . ALA A 1 402 ? 10.269 -1.734 12.668 1.00 49.34 402 ALA A O 1
ATOM 3152 N N . LEU A 1 403 ? 9.399 0.336 12.889 1.00 54.91 403 LEU A N 1
ATOM 3153 C CA . LEU A 1 403 ? 10.073 0.928 11.747 1.00 54.91 403 LEU A CA 1
ATOM 3154 C C . LEU A 1 403 ? 11.524 1.230 12.087 1.00 54.91 403 LEU A C 1
ATOM 3156 O O . LEU A 1 403 ? 11.917 2.331 12.466 1.00 54.91 403 LEU A O 1
ATOM 3160 N N . ARG A 1 404 ? 12.357 0.209 11.897 1.00 57.12 404 ARG A N 1
ATOM 3161 C CA . ARG A 1 404 ? 13.777 0.436 11.660 1.00 57.12 404 ARG A CA 1
ATOM 3162 C C . ARG A 1 404 ? 13.888 1.422 10.495 1.00 57.12 404 ARG A C 1
ATOM 3164 O O . ARG A 1 404 ? 13.217 1.240 9.475 1.00 57.12 404 ARG A O 1
ATOM 3171 N N . SER A 1 405 ? 14.716 2.456 10.649 1.00 57.50 405 SER A N 1
ATOM 3172 C CA . SER A 1 405 ? 15.146 3.265 9.508 1.00 57.50 405 SER A CA 1
ATOM 3173 C C . SER A 1 405 ? 15.572 2.316 8.390 1.00 57.50 405 SER A C 1
ATOM 3175 O O . SER A 1 405 ? 16.215 1.309 8.714 1.00 57.50 405 SER A O 1
ATOM 3177 N N . PRO A 1 406 ? 15.206 2.597 7.123 1.00 60.38 406 PRO A N 1
ATOM 3178 C CA . PRO A 1 406 ? 15.606 1.759 6.005 1.00 60.38 406 PRO A CA 1
ATOM 3179 C C . PRO A 1 406 ? 17.097 1.462 6.133 1.00 60.38 406 PRO A C 1
ATOM 3181 O O . PRO A 1 406 ? 17.894 2.387 6.300 1.00 60.38 406 PRO A O 1
ATOM 3184 N N . ALA A 1 407 ? 17.462 0.175 6.111 1.00 65.06 407 ALA A N 1
ATOM 3185 C CA . ALA A 1 407 ? 18.860 -0.248 6.235 1.00 65.06 407 ALA A CA 1
ATOM 3186 C C . ALA A 1 407 ? 19.762 0.468 5.212 1.00 65.06 407 ALA A C 1
ATOM 3188 O O . ALA A 1 407 ? 20.948 0.671 5.463 1.00 65.06 407 ALA A O 1
ATOM 3189 N N . PHE A 1 408 ? 19.162 0.902 4.099 1.00 78.44 408 PHE A N 1
ATOM 3190 C CA . PHE A 1 408 ? 19.778 1.700 3.055 1.00 78.44 408 PHE A CA 1
ATOM 3191 C C . PHE A 1 408 ? 18.883 2.908 2.745 1.00 78.44 408 PHE A C 1
ATOM 3193 O O . PHE A 1 408 ? 17.735 2.712 2.338 1.00 78.44 408 PHE A O 1
ATOM 3200 N N . PRO A 1 409 ? 19.354 4.153 2.941 1.00 85.69 409 PRO A N 1
ATOM 3201 C CA . PRO A 1 409 ? 18.565 5.328 2.603 1.00 85.69 409 PRO A CA 1
ATOM 3202 C C . PRO A 1 409 ? 18.328 5.361 1.091 1.00 85.69 409 PRO A C 1
ATOM 3204 O O . PRO A 1 409 ? 19.272 5.327 0.301 1.00 85.69 409 PRO A O 1
ATOM 3207 N N . LEU A 1 410 ? 17.059 5.414 0.690 1.00 91.50 410 LEU A N 1
ATOM 3208 C CA . LEU A 1 410 ? 16.696 5.627 -0.705 1.00 91.50 410 LEU A CA 1
ATOM 3209 C C . LEU A 1 410 ? 16.872 7.107 -1.077 1.00 91.50 410 LEU A C 1
ATOM 3211 O O . LEU A 1 410 ? 16.696 7.972 -0.213 1.00 91.50 410 LEU A O 1
ATOM 3215 N N . PRO A 1 411 ? 17.158 7.421 -2.353 1.00 93.88 411 PRO A N 1
ATOM 3216 C CA . PRO A 1 411 ? 17.069 8.792 -2.846 1.00 93.88 411 PRO A CA 1
ATOM 3217 C C . PRO A 1 411 ? 15.658 9.368 -2.666 1.00 93.88 411 PRO A C 1
ATOM 3219 O O . PRO A 1 411 ? 14.692 8.626 -2.467 1.00 93.88 411 PRO A O 1
ATOM 3222 N N . SER A 1 412 ? 15.526 10.692 -2.756 1.00 91.38 412 SER A N 1
ATOM 3223 C CA . SER A 1 412 ? 14.230 11.370 -2.651 1.00 91.38 412 SER A CA 1
ATOM 3224 C C . SER A 1 412 ? 13.213 10.804 -3.647 1.00 91.38 412 SER A C 1
ATOM 3226 O O . SER A 1 412 ? 13.562 10.439 -4.772 1.00 91.38 412 SER A O 1
ATOM 3228 N N . GLN A 1 413 ? 11.954 10.713 -3.217 1.00 89.38 413 GLN A N 1
ATOM 3229 C CA . GLN A 1 413 ? 10.860 10.279 -4.081 1.00 89.38 413 GLN A CA 1
ATOM 3230 C C . GLN A 1 413 ? 10.634 11.291 -5.212 1.00 89.38 413 GLN A C 1
ATOM 3232 O O . GLN A 1 413 ? 10.945 12.473 -5.063 1.00 89.38 413 GLN A O 1
ATOM 3237 N N . VAL A 1 414 ? 10.108 10.828 -6.346 1.00 90.56 414 VAL A N 1
ATOM 3238 C CA . VAL A 1 414 ? 9.779 11.699 -7.473 1.00 90.56 414 VAL A CA 1
ATOM 3239 C C . VAL A 1 414 ? 8.492 12.457 -7.150 1.00 90.56 414 VAL A C 1
ATOM 3241 O O . VAL A 1 414 ? 7.456 11.843 -6.901 1.00 90.56 414 VAL A O 1
ATOM 3244 N N . GLU A 1 415 ? 8.553 13.787 -7.164 1.00 85.00 415 GLU A N 1
ATOM 3245 C CA . GLU A 1 415 ? 7.415 14.646 -6.804 1.00 85.00 415 GLU A CA 1
ATOM 3246 C C . GLU A 1 415 ? 6.293 14.578 -7.857 1.00 85.00 415 GLU A C 1
ATOM 3248 O O . GLU A 1 415 ? 5.141 14.308 -7.516 1.00 85.00 415 GLU A O 1
ATOM 3253 N N . ASP A 1 416 ? 6.651 14.676 -9.143 1.00 87.81 416 ASP A N 1
ATOM 3254 C CA . ASP A 1 416 ? 5.700 14.725 -10.267 1.00 87.81 416 ASP A CA 1
ATOM 3255 C C . ASP A 1 416 ? 5.645 13.411 -11.057 1.00 87.81 416 ASP A C 1
ATOM 3257 O O . ASP A 1 416 ? 5.802 13.377 -12.282 1.00 87.81 416 ASP A O 1
ATOM 3261 N N . PHE A 1 417 ? 5.511 12.273 -10.384 1.00 91.25 417 PHE A N 1
ATOM 3262 C CA . PHE A 1 417 ? 5.402 11.013 -11.113 1.00 91.25 417 PHE A CA 1
ATOM 3263 C C . PHE A 1 417 ? 3.996 10.837 -11.703 1.00 91.25 417 PHE A C 1
ATOM 3265 O O . PHE A 1 417 ? 3.022 10.681 -10.963 1.00 91.25 417 PHE A O 1
ATOM 3272 N N . VAL A 1 418 ? 3.900 10.829 -13.037 1.00 90.81 418 VAL A N 1
ATOM 3273 C CA . VAL A 1 418 ? 2.631 10.743 -13.775 1.00 90.81 418 VAL A CA 1
ATOM 3274 C C . VAL A 1 418 ? 2.638 9.586 -14.764 1.00 90.81 418 VAL A C 1
ATOM 3276 O O . VAL A 1 418 ? 3.532 9.469 -15.608 1.00 90.81 418 VAL A O 1
ATOM 3279 N N . GLY A 1 419 ? 1.573 8.788 -14.720 1.00 89.00 419 GLY A N 1
ATOM 3280 C CA . GLY A 1 419 ? 1.391 7.648 -15.604 1.00 89.00 419 GLY A CA 1
ATOM 3281 C C . GLY A 1 419 ? 2.290 6.475 -15.214 1.00 89.00 419 GLY A C 1
ATOM 3282 O O . GLY A 1 419 ? 2.914 6.460 -14.156 1.00 89.00 419 GLY A O 1
ATOM 3283 N N . ARG A 1 420 ? 2.422 5.505 -16.129 1.00 93.94 420 ARG A N 1
ATOM 3284 C CA . ARG A 1 420 ? 3.288 4.313 -15.989 1.00 93.94 420 ARG A CA 1
ATOM 3285 C C . ARG A 1 420 ? 2.838 3.302 -14.936 1.00 93.94 420 ARG A C 1
ATOM 3287 O O . ARG A 1 420 ? 3.585 2.364 -14.672 1.00 93.94 420 ARG A O 1
ATOM 3294 N N . GLU A 1 421 ? 1.645 3.433 -14.373 1.00 92.69 421 GLU A N 1
ATOM 3295 C CA . GLU A 1 421 ? 1.105 2.495 -13.385 1.00 92.69 421 GLU A CA 1
ATOM 3296 C C . GLU A 1 421 ? 1.024 1.068 -13.944 1.00 92.69 421 GLU A C 1
ATOM 3298 O O . GLU A 1 421 ? 1.309 0.104 -13.235 1.00 92.69 421 GLU A O 1
ATOM 3303 N N . GLU A 1 422 ? 0.718 0.931 -15.235 1.00 91.94 422 GLU A N 1
ATOM 3304 C CA . GLU A 1 422 ? 0.690 -0.363 -15.923 1.00 91.94 422 GLU A CA 1
ATOM 3305 C C . GLU A 1 422 ? 2.081 -0.998 -16.013 1.00 91.94 422 GLU A C 1
ATOM 3307 O O . GLU A 1 422 ? 2.239 -2.183 -15.734 1.00 91.94 422 GLU A O 1
ATOM 3312 N N . ILE A 1 423 ? 3.103 -0.197 -16.328 1.00 95.19 423 ILE A N 1
ATOM 3313 C CA . ILE A 1 423 ? 4.491 -0.667 -16.433 1.00 95.19 423 ILE A CA 1
ATOM 3314 C C . ILE A 1 423 ? 5.043 -0.999 -15.046 1.00 95.19 423 ILE A C 1
ATOM 3316 O O . ILE A 1 423 ? 5.745 -1.995 -14.884 1.00 95.19 423 ILE A O 1
ATOM 3320 N N . LEU A 1 424 ? 4.705 -0.194 -14.033 1.00 95.19 424 LEU A N 1
ATOM 3321 C CA . LEU A 1 424 ? 5.002 -0.498 -12.634 1.00 95.19 424 LEU A CA 1
ATOM 3322 C C . LEU A 1 424 ? 4.433 -1.866 -12.255 1.00 95.19 424 LEU A C 1
ATOM 3324 O O . LEU A 1 424 ? 5.166 -2.714 -11.750 1.00 95.19 424 LEU A O 1
ATOM 3328 N N . TYR A 1 425 ? 3.152 -2.095 -12.547 1.00 94.19 425 TYR A N 1
ATOM 3329 C CA . TYR A 1 425 ? 2.501 -3.377 -12.307 1.00 94.19 425 TYR A CA 1
ATOM 3330 C C . TYR A 1 425 ? 3.196 -4.528 -13.048 1.00 94.19 425 TYR A C 1
ATOM 3332 O O . TYR A 1 425 ? 3.503 -5.543 -12.427 1.00 94.19 425 TYR A O 1
ATOM 3340 N N . ASP A 1 426 ? 3.523 -4.363 -14.332 1.00 94.81 426 ASP A N 1
ATOM 3341 C CA . ASP A 1 426 ? 4.216 -5.397 -15.109 1.00 94.81 426 ASP A CA 1
ATOM 3342 C C . ASP A 1 426 ? 5.589 -5.740 -14.533 1.00 94.81 426 ASP A C 1
ATOM 3344 O O . ASP A 1 426 ? 5.917 -6.917 -14.383 1.00 94.81 426 ASP A O 1
ATOM 3348 N N . ILE A 1 427 ? 6.383 -4.741 -14.144 1.00 96.81 427 ILE A N 1
ATOM 3349 C CA . ILE A 1 427 ? 7.692 -4.983 -13.527 1.00 96.81 427 ILE A CA 1
ATOM 3350 C C . ILE A 1 427 ? 7.532 -5.726 -12.198 1.00 96.81 427 ILE A C 1
ATOM 3352 O O . ILE A 1 427 ? 8.292 -6.657 -11.928 1.00 96.81 427 ILE A O 1
ATOM 3356 N N . LEU A 1 428 ? 6.542 -5.373 -11.375 1.00 95.25 428 LEU A N 1
ATOM 3357 C CA . LEU A 1 428 ? 6.290 -6.071 -10.113 1.00 95.25 428 LEU A CA 1
ATOM 3358 C C . LEU A 1 428 ? 5.830 -7.519 -10.313 1.00 95.25 428 LEU A C 1
ATOM 3360 O O . LEU A 1 428 ? 6.321 -8.417 -9.623 1.00 95.25 428 LEU A O 1
ATOM 3364 N N . GLN A 1 429 ? 4.946 -7.760 -11.281 1.00 94.19 429 GLN A N 1
ATOM 3365 C CA . GLN A 1 429 ? 4.549 -9.106 -11.695 1.00 94.19 429 GLN A CA 1
ATOM 3366 C C . GLN A 1 429 ? 5.762 -9.904 -12.174 1.00 94.19 429 GLN A C 1
ATOM 3368 O O . GLN A 1 429 ? 5.970 -11.039 -11.746 1.00 94.19 429 GLN A O 1
ATOM 3373 N N . LEU A 1 430 ? 6.629 -9.306 -12.989 1.00 96.31 430 LEU A N 1
ATOM 3374 C CA . LEU A 1 430 ? 7.852 -9.959 -13.441 1.00 96.31 430 LEU A CA 1
ATOM 3375 C C . LEU A 1 430 ? 8.812 -10.250 -12.286 1.00 96.31 430 LEU A C 1
ATOM 3377 O O . LEU A 1 430 ? 9.328 -11.360 -12.218 1.00 96.31 430 LEU A O 1
ATOM 3381 N N . LEU A 1 431 ? 8.994 -9.334 -11.332 1.00 96.00 431 LEU A N 1
ATOM 3382 C CA . LEU A 1 431 ? 9.817 -9.559 -10.134 1.00 96.00 431 LEU A CA 1
ATOM 3383 C C . LEU A 1 431 ? 9.252 -10.656 -9.214 1.00 96.00 431 LEU A C 1
ATOM 3385 O O . LEU A 1 431 ? 9.993 -11.263 -8.435 1.00 96.00 431 LEU A O 1
ATOM 3389 N N . SER A 1 432 ? 7.951 -10.953 -9.289 1.00 93.19 432 SER A N 1
ATOM 3390 C CA . SER A 1 432 ? 7.361 -12.107 -8.595 1.00 93.19 432 SER A CA 1
ATOM 3391 C C . SER A 1 432 ? 7.804 -13.449 -9.200 1.00 93.19 432 SER A C 1
ATOM 3393 O O . SER A 1 432 ? 7.923 -14.437 -8.479 1.00 93.19 432 SER A O 1
ATOM 3395 N N . GLN A 1 433 ? 8.124 -13.468 -10.499 1.00 94.44 433 GLN A N 1
ATOM 3396 C CA . GLN A 1 433 ? 8.423 -14.680 -11.273 1.00 94.44 433 GLN A CA 1
ATOM 3397 C C . GLN A 1 433 ? 9.904 -14.811 -11.652 1.00 94.44 433 GLN A C 1
ATOM 3399 O O . GLN A 1 433 ? 10.378 -15.899 -11.985 1.00 94.44 433 GLN A O 1
ATOM 3404 N N . ARG A 1 434 ? 10.636 -13.698 -11.666 1.00 95.69 434 ARG A N 1
ATOM 3405 C CA . ARG A 1 434 ? 11.989 -13.574 -12.208 1.00 95.69 434 ARG A CA 1
ATOM 3406 C C . ARG A 1 434 ? 12.869 -12.822 -11.229 1.00 95.69 434 ARG A C 1
ATOM 3408 O O . ARG A 1 434 ? 12.449 -11.854 -10.603 1.00 95.69 434 ARG A O 1
ATOM 3415 N N . ARG A 1 435 ? 14.119 -13.268 -11.133 1.00 95.94 435 ARG A N 1
ATOM 3416 C CA . ARG A 1 435 ? 15.124 -12.649 -10.262 1.00 95.94 435 ARG A CA 1
ATOM 3417 C C . ARG A 1 435 ? 15.856 -11.488 -10.924 1.00 95.94 435 ARG A C 1
ATOM 3419 O O . ARG A 1 435 ? 16.384 -10.648 -10.211 1.00 95.94 435 ARG A O 1
ATOM 3426 N N . VAL A 1 436 ? 15.867 -11.429 -12.257 1.00 96.56 436 VAL A N 1
ATOM 3427 C CA . VAL A 1 436 ? 16.489 -10.344 -13.026 1.00 96.56 436 VAL A CA 1
ATOM 3428 C C . VAL A 1 436 ? 15.459 -9.741 -13.972 1.00 96.56 436 VAL A C 1
ATOM 3430 O O . VAL A 1 436 ? 14.932 -10.437 -14.844 1.00 96.56 436 VAL A O 1
ATOM 3433 N N . VAL A 1 437 ? 15.190 -8.448 -13.803 1.00 97.31 437 VAL A N 1
ATOM 3434 C CA . VAL A 1 437 ? 14.343 -7.660 -14.704 1.00 97.31 437 VAL A CA 1
ATOM 3435 C C . VAL A 1 437 ? 15.155 -6.490 -15.245 1.00 97.31 437 VAL A C 1
ATOM 3437 O O . VAL A 1 437 ? 15.823 -5.780 -14.495 1.00 97.31 437 VAL A O 1
ATOM 3440 N N . VAL A 1 438 ? 15.111 -6.305 -16.560 1.00 96.94 438 VAL A N 1
ATOM 3441 C CA . VAL A 1 438 ? 15.885 -5.303 -17.288 1.00 96.94 438 VAL A CA 1
ATOM 3442 C C . VAL A 1 438 ? 14.934 -4.278 -17.885 1.00 96.94 438 VAL A C 1
ATOM 3444 O O . VAL A 1 438 ? 14.258 -4.553 -18.870 1.00 96.94 438 VAL A O 1
ATOM 3447 N N . LEU A 1 439 ? 14.894 -3.088 -17.302 1.00 97.56 439 LEU A N 1
ATOM 3448 C CA . LEU A 1 439 ? 14.176 -1.939 -17.828 1.00 97.56 439 LEU A CA 1
ATOM 3449 C C . LEU A 1 439 ? 15.072 -1.181 -18.814 1.00 97.56 439 LEU A C 1
ATOM 3451 O O . LEU A 1 439 ? 16.085 -0.606 -18.415 1.00 97.56 439 LEU A O 1
ATOM 3455 N N . HIS A 1 440 ? 14.695 -1.126 -20.087 1.00 96.25 440 HIS A N 1
ATOM 3456 C CA . HIS A 1 440 ? 15.481 -0.418 -21.097 1.00 96.25 440 HIS A CA 1
ATOM 3457 C C . HIS A 1 440 ? 14.682 0.666 -21.809 1.00 96.25 440 HIS A C 1
ATOM 3459 O O . HIS A 1 440 ? 13.495 0.507 -22.088 1.00 96.25 440 HIS A O 1
ATOM 3465 N N . CYS A 1 441 ? 15.348 1.775 -22.127 1.00 95.81 441 CYS A N 1
ATOM 3466 C CA . CYS A 1 441 ? 14.792 2.830 -22.966 1.00 95.81 441 CYS A CA 1
ATOM 3467 C C . CYS A 1 441 ? 15.857 3.800 -23.465 1.00 95.81 441 CYS A C 1
ATOM 3469 O O . CYS A 1 441 ? 16.958 3.898 -22.919 1.00 95.81 441 CYS A O 1
ATOM 3471 N N . GLN A 1 442 ? 15.480 4.610 -24.451 1.00 92.25 442 GLN A N 1
ATOM 3472 C CA . GLN A 1 442 ? 16.281 5.755 -24.867 1.00 92.25 442 GLN A CA 1
ATOM 3473 C C . GLN A 1 442 ? 16.442 6.782 -23.729 1.00 92.25 442 GLN A C 1
ATOM 3475 O O . GLN A 1 442 ? 15.756 6.744 -22.701 1.00 92.25 442 GLN A O 1
ATOM 3480 N N . ARG A 1 443 ? 17.386 7.715 -23.901 1.00 88.25 443 ARG A N 1
ATOM 3481 C CA . ARG A 1 443 ? 17.643 8.765 -22.905 1.00 88.25 443 ARG A CA 1
ATOM 3482 C C . ARG A 1 443 ? 16.390 9.616 -22.674 1.00 88.25 443 ARG A C 1
ATOM 3484 O O . ARG A 1 443 ? 15.614 9.856 -23.591 1.00 88.25 443 ARG A O 1
ATOM 3491 N N . SER A 1 444 ? 16.246 10.102 -21.442 1.00 89.00 444 SER A N 1
ATOM 3492 C CA . SER A 1 444 ? 15.226 11.088 -21.054 1.00 89.00 444 SER A CA 1
ATOM 3493 C C . SER A 1 444 ? 13.765 10.608 -21.077 1.00 89.00 444 SER A C 1
ATOM 3495 O O . SER A 1 444 ? 12.862 11.435 -21.079 1.00 89.00 444 SER A O 1
ATOM 3497 N N . LEU A 1 445 ? 13.506 9.294 -21.013 1.00 94.38 445 LEU A N 1
ATOM 3498 C CA . LEU A 1 445 ? 12.138 8.738 -20.951 1.00 94.38 445 LEU A CA 1
ATOM 3499 C C . LEU A 1 445 ? 11.606 8.475 -19.527 1.00 94.38 445 LEU A C 1
ATOM 3501 O O . LEU A 1 445 ? 10.543 7.877 -19.355 1.00 94.38 445 LEU A O 1
ATOM 3505 N N . GLY A 1 446 ? 12.325 8.942 -18.499 1.00 94.88 446 GLY A N 1
ATOM 3506 C CA . GLY A 1 446 ? 11.908 8.818 -17.096 1.00 94.88 446 GLY A CA 1
ATOM 3507 C C . GLY A 1 446 ? 12.293 7.495 -16.422 1.00 94.88 446 GLY A C 1
ATOM 3508 O O . GLY A 1 446 ? 11.683 7.129 -15.423 1.00 94.88 446 GLY A O 1
ATOM 3509 N N . ARG A 1 447 ? 13.308 6.785 -16.933 1.00 96.19 447 ARG A N 1
ATOM 3510 C CA . ARG A 1 447 ? 13.808 5.517 -16.365 1.00 96.19 447 ARG A CA 1
ATOM 3511 C C . ARG A 1 447 ? 14.155 5.619 -14.882 1.00 96.19 447 ARG A C 1
ATOM 3513 O O . ARG A 1 447 ? 13.613 4.864 -14.084 1.00 96.19 447 ARG A O 1
ATOM 3520 N N . THR A 1 448 ? 15.002 6.581 -14.518 1.00 96.00 448 THR A N 1
ATOM 3521 C CA . THR A 1 448 ? 15.408 6.832 -13.129 1.00 96.00 448 THR A CA 1
ATOM 3522 C C . THR A 1 448 ? 14.196 7.057 -12.231 1.00 96.00 448 THR A C 1
ATOM 3524 O O . THR A 1 448 ? 14.107 6.471 -11.159 1.00 96.00 448 THR A O 1
ATOM 3527 N N . ALA A 1 449 ? 13.233 7.858 -12.699 1.00 96.31 449 ALA A N 1
ATOM 3528 C CA . ALA A 1 449 ? 12.013 8.147 -11.958 1.00 96.31 449 ALA A CA 1
ATOM 3529 C C . ALA A 1 449 ? 11.180 6.877 -11.725 1.00 96.31 449 ALA A C 1
ATOM 3531 O O . ALA A 1 449 ? 10.781 6.605 -10.599 1.00 96.31 449 ALA A O 1
ATOM 3532 N N . LEU A 1 450 ? 10.988 6.053 -12.760 1.00 96.94 450 LEU A N 1
ATOM 3533 C CA . LEU A 1 450 ? 10.272 4.782 -12.645 1.00 96.94 450 LEU A CA 1
ATOM 3534 C C . LEU A 1 450 ? 10.959 3.818 -11.665 1.00 96.94 450 LEU A C 1
ATOM 3536 O O . LEU A 1 450 ? 10.294 3.217 -10.825 1.00 96.94 450 LEU A O 1
ATOM 3540 N N . LEU A 1 451 ? 12.286 3.694 -11.738 1.00 97.56 451 LEU A N 1
ATOM 3541 C CA . LEU A 1 451 ? 13.060 2.839 -10.837 1.00 97.56 451 LEU A CA 1
ATOM 3542 C C . LEU A 1 451 ? 12.996 3.318 -9.380 1.00 97.56 451 LEU A C 1
ATOM 3544 O O . LEU A 1 451 ? 12.879 2.491 -8.476 1.00 97.56 451 LEU A O 1
ATOM 3548 N N . LEU A 1 452 ? 13.038 4.633 -9.146 1.00 96.56 452 LEU A N 1
ATOM 3549 C CA . LEU A 1 452 ? 12.872 5.217 -7.813 1.00 96.56 452 LEU A CA 1
ATOM 3550 C C . LEU A 1 452 ? 11.475 4.957 -7.252 1.00 96.56 452 LEU A C 1
ATOM 3552 O O . LEU A 1 452 ? 11.351 4.580 -6.089 1.00 96.56 452 LEU A O 1
ATOM 3556 N N . GLU A 1 453 ? 10.430 5.088 -8.068 1.00 95.19 453 GLU A N 1
ATOM 3557 C CA . GLU A 1 453 ? 9.070 4.786 -7.619 1.00 95.19 453 GLU A CA 1
ATOM 3558 C C . GLU A 1 453 ? 8.887 3.306 -7.267 1.00 95.19 453 GLU A C 1
ATOM 3560 O O . GLU A 1 453 ? 8.229 3.002 -6.272 1.00 95.19 453 GLU A O 1
ATOM 3565 N N . ILE A 1 454 ? 9.515 2.385 -8.007 1.00 95.88 454 ILE A N 1
ATOM 3566 C CA . ILE A 1 454 ? 9.553 0.962 -7.632 1.00 95.88 454 ILE A CA 1
ATOM 3567 C C . ILE A 1 454 ? 10.294 0.782 -6.307 1.00 95.88 454 ILE A C 1
ATOM 3569 O O . ILE A 1 454 ? 9.801 0.073 -5.430 1.00 95.88 454 ILE A O 1
ATOM 3573 N N . ALA A 1 455 ? 11.445 1.438 -6.134 1.00 95.88 455 ALA A N 1
ATOM 3574 C CA . ALA A 1 455 ? 12.242 1.350 -4.913 1.00 95.88 455 ALA A CA 1
ATOM 3575 C C . ALA A 1 455 ? 11.434 1.780 -3.683 1.00 95.88 455 ALA A C 1
ATOM 3577 O O . ALA A 1 455 ? 11.340 1.034 -2.705 1.00 95.88 455 ALA A O 1
ATOM 3578 N N . HIS A 1 456 ? 10.804 2.957 -3.754 1.00 93.62 456 HIS A N 1
ATOM 3579 C CA . HIS A 1 456 ? 9.958 3.488 -2.687 1.00 93.62 456 HIS A CA 1
ATOM 3580 C C . HIS A 1 456 ? 8.766 2.583 -2.432 1.00 93.62 456 HIS A C 1
ATOM 3582 O O . HIS A 1 456 ? 8.526 2.212 -1.284 1.00 93.62 456 HIS A O 1
ATOM 3588 N N . TYR A 1 457 ? 8.074 2.160 -3.493 1.00 93.19 457 TYR A N 1
ATOM 3589 C CA . TYR A 1 457 ? 6.938 1.260 -3.376 1.00 93.19 457 TYR A CA 1
ATOM 3590 C C . TYR A 1 457 ? 7.323 -0.028 -2.6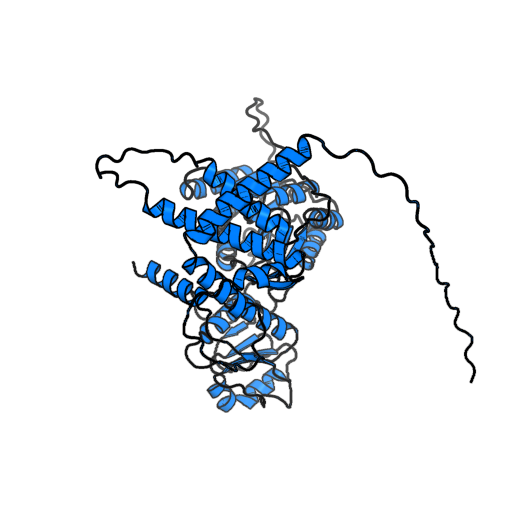58 1.00 93.19 457 TYR A C 1
ATOM 3592 O O . TYR A 1 457 ? 6.732 -0.334 -1.634 1.00 93.19 457 TYR A O 1
ATOM 3600 N N . MET A 1 458 ? 8.334 -0.762 -3.128 1.00 93.50 458 MET A N 1
ATOM 3601 C CA . MET A 1 458 ? 8.705 -2.068 -2.569 1.00 93.50 458 MET A CA 1
ATOM 3602 C C . MET A 1 458 ? 9.326 -1.990 -1.171 1.00 93.50 458 MET A C 1
ATOM 3604 O O . MET A 1 458 ? 9.329 -2.995 -0.457 1.00 93.50 458 MET A O 1
ATOM 3608 N N . SER A 1 459 ? 9.814 -0.812 -0.777 1.00 92.38 459 SER A N 1
ATOM 3609 C CA . SER A 1 459 ? 10.392 -0.560 0.545 1.00 92.38 459 SER A CA 1
ATOM 3610 C C . SER A 1 459 ? 9.360 -0.267 1.626 1.00 92.38 459 SER A C 1
ATOM 3612 O O . SER A 1 459 ? 9.713 -0.315 2.808 1.00 92.38 459 SER A O 1
ATOM 3614 N N . VAL A 1 460 ? 8.103 0.022 1.257 1.00 91.44 460 VAL A N 1
ATOM 3615 C CA . VAL A 1 460 ? 7.048 0.275 2.245 1.00 91.44 460 VAL A CA 1
ATOM 3616 C C . VAL A 1 460 ? 6.877 -0.966 3.142 1.00 91.44 460 VAL A C 1
ATOM 3618 O O . VAL A 1 460 ? 6.770 -2.087 2.635 1.00 91.44 460 VAL A O 1
ATOM 3621 N N . PRO A 1 461 ? 6.836 -0.793 4.473 1.00 91.62 461 PRO A N 1
ATOM 3622 C CA . PRO A 1 461 ? 6.651 -1.868 5.445 1.00 91.62 461 PRO A CA 1
ATOM 3623 C C . PRO A 1 461 ? 5.483 -2.804 5.111 1.00 91.62 461 PRO A C 1
ATOM 3625 O O . PRO A 1 461 ? 4.428 -2.369 4.651 1.00 91.62 461 PRO A O 1
ATOM 3628 N N . GLY A 1 462 ? 5.682 -4.105 5.334 1.00 90.81 462 GLY A N 1
ATOM 3629 C CA . GLY A 1 462 ? 4.729 -5.157 4.962 1.00 90.81 462 GLY A CA 1
ATOM 3630 C C . GLY A 1 462 ? 4.921 -5.718 3.550 1.00 90.81 462 GLY A C 1
ATOM 3631 O O . GLY A 1 462 ? 4.453 -6.815 3.261 1.00 90.81 462 GLY A O 1
ATOM 3632 N N . ARG A 1 463 ? 5.631 -5.012 2.662 1.00 92.38 463 ARG A N 1
ATOM 3633 C CA . ARG A 1 463 ? 5.920 -5.503 1.308 1.00 92.38 463 ARG A CA 1
ATOM 3634 C C . ARG A 1 463 ? 7.149 -6.405 1.271 1.00 92.38 463 ARG A C 1
ATOM 3636 O O . ARG A 1 463 ? 7.986 -6.400 2.171 1.00 92.38 463 ARG A O 1
ATOM 3643 N N . ARG A 1 464 ? 7.276 -7.154 0.171 1.00 91.06 464 ARG A N 1
ATOM 3644 C CA . ARG A 1 464 ? 8.291 -8.200 -0.037 1.00 91.06 464 ARG A CA 1
ATOM 3645 C C . ARG A 1 464 ? 9.732 -7.759 0.242 1.00 91.06 464 ARG A C 1
ATOM 3647 O O . ARG A 1 464 ? 10.489 -8.536 0.813 1.00 91.06 464 ARG A O 1
ATOM 3654 N N . PHE A 1 465 ? 10.107 -6.546 -0.165 1.00 93.38 465 PHE A N 1
ATOM 3655 C CA . PHE A 1 465 ? 11.469 -6.024 -0.002 1.00 93.38 465 PHE A CA 1
ATOM 3656 C C . PHE A 1 465 ? 11.547 -4.873 1.003 1.00 93.38 465 PHE A C 1
ATOM 3658 O O . PHE A 1 465 ? 12.496 -4.089 0.966 1.00 93.38 465 PHE A O 1
ATOM 3665 N N . ALA A 1 466 ? 10.585 -4.782 1.928 1.00 91.19 466 ALA A N 1
ATOM 3666 C CA . ALA A 1 466 ? 10.652 -3.825 3.021 1.00 91.19 466 ALA A CA 1
ATOM 3667 C C . ALA A 1 466 ? 12.005 -3.959 3.738 1.00 91.19 466 ALA A C 1
ATOM 3669 O O . ALA A 1 466 ? 12.393 -5.060 4.130 1.00 91.19 466 ALA A O 1
ATOM 3670 N N . GLN A 1 467 ? 12.731 -2.842 3.881 1.00 87.81 467 GLN A N 1
ATOM 3671 C CA . GLN A 1 467 ? 14.070 -2.773 4.499 1.00 87.81 467 GLN A CA 1
ATOM 3672 C C . GLN A 1 467 ? 15.199 -3.503 3.745 1.00 87.81 467 GLN A C 1
ATOM 3674 O O . GLN A 1 467 ? 16.337 -3.509 4.209 1.00 87.81 467 GLN A O 1
ATOM 3679 N N . ARG A 1 468 ? 14.906 -4.115 2.595 1.00 93.44 468 ARG A N 1
ATOM 3680 C CA . ARG A 1 468 ? 15.831 -4.945 1.804 1.00 93.44 468 ARG A CA 1
ATOM 3681 C C . ARG A 1 468 ? 15.897 -4.498 0.343 1.00 93.44 468 ARG A C 1
ATOM 3683 O O . ARG A 1 468 ? 16.258 -5.280 -0.528 1.00 93.44 468 ARG A O 1
ATOM 3690 N N . CYS A 1 469 ? 15.509 -3.258 0.072 1.00 95.06 469 CYS A N 1
ATOM 3691 C CA . CYS A 1 469 ? 15.618 -2.637 -1.237 1.00 95.06 469 CYS A CA 1
ATOM 3692 C C . CYS A 1 469 ? 16.765 -1.630 -1.215 1.00 95.06 469 CYS A C 1
ATOM 3694 O O . CYS A 1 469 ? 16.844 -0.786 -0.323 1.00 95.06 469 CYS A O 1
ATOM 3696 N N . ILE A 1 470 ? 17.645 -1.722 -2.201 1.00 95.81 470 ILE A N 1
ATOM 3697 C CA . ILE A 1 470 ? 18.841 -0.900 -2.330 1.00 95.81 470 ILE A CA 1
ATOM 3698 C C . ILE A 1 470 ? 18.786 -0.233 -3.693 1.00 95.81 470 ILE A C 1
ATOM 3700 O O . ILE A 1 470 ? 18.628 -0.913 -4.702 1.00 95.81 470 ILE A O 1
ATOM 3704 N N . PHE A 1 471 ? 18.941 1.085 -3.729 1.00 96.19 471 PHE A N 1
ATOM 3705 C CA . PHE A 1 471 ? 19.039 1.847 -4.967 1.00 96.19 471 PHE A CA 1
ATOM 3706 C C . PHE A 1 471 ? 20.428 2.472 -5.054 1.00 96.19 471 PHE A C 1
ATOM 3708 O O . PHE A 1 471 ? 20.803 3.241 -4.169 1.00 96.19 471 PHE A O 1
ATOM 3715 N N . GLY A 1 472 ? 21.201 2.160 -6.095 1.00 94.25 472 GLY A N 1
ATOM 3716 C CA . GLY A 1 472 ? 22.528 2.755 -6.244 1.00 94.25 472 GLY A CA 1
ATOM 3717 C C . GLY A 1 472 ? 23.495 1.957 -7.106 1.00 94.25 472 GLY A C 1
ATOM 3718 O O . GLY A 1 472 ? 23.139 1.473 -8.176 1.00 94.25 472 GLY A O 1
ATOM 3719 N N . GLN A 1 473 ? 24.752 1.894 -6.663 1.00 93.81 473 GLN A N 1
ATOM 3720 C CA . GLN A 1 473 ? 25.836 1.209 -7.368 1.00 93.81 473 GLN A CA 1
ATOM 3721 C C . GLN A 1 473 ? 25.847 -0.297 -7.075 1.00 93.81 473 GLN A C 1
ATOM 3723 O O . GLN A 1 473 ? 25.273 -0.765 -6.091 1.00 93.81 473 GLN A O 1
ATOM 3728 N N . ALA A 1 474 ? 26.529 -1.056 -7.937 1.00 94.38 474 ALA A N 1
ATOM 3729 C CA . ALA A 1 474 ? 26.742 -2.480 -7.722 1.00 94.38 474 ALA A CA 1
ATOM 3730 C C . ALA A 1 474 ? 27.574 -2.707 -6.450 1.00 94.38 474 ALA A C 1
ATOM 3732 O O . ALA A 1 474 ? 28.667 -2.162 -6.305 1.00 94.38 474 ALA A O 1
ATOM 3733 N N . GLN A 1 475 ? 27.052 -3.527 -5.543 1.00 94.75 475 GLN A N 1
ATOM 3734 C CA . GLN A 1 475 ? 27.695 -3.887 -4.281 1.00 94.75 475 GLN A CA 1
ATOM 3735 C C . GLN A 1 475 ? 27.344 -5.331 -3.908 1.00 94.75 475 GLN A C 1
ATOM 3737 O O . GLN A 1 475 ? 26.437 -5.922 -4.498 1.00 94.75 475 GLN A O 1
ATOM 3742 N N . GLU A 1 476 ? 28.061 -5.913 -2.948 1.00 95.50 476 GLU A N 1
ATOM 3743 C CA . GLU A 1 476 ? 27.751 -7.256 -2.451 1.00 95.50 476 GLU A CA 1
ATOM 3744 C C . GLU A 1 476 ? 26.437 -7.229 -1.660 1.00 95.50 476 GLU A C 1
ATOM 3746 O O . GLU A 1 476 ? 26.297 -6.496 -0.680 1.00 95.50 476 GLU A O 1
ATOM 3751 N N . VAL A 1 477 ? 25.463 -8.020 -2.105 1.00 95.00 477 VAL A N 1
ATOM 3752 C CA . VAL A 1 477 ? 24.131 -8.107 -1.500 1.00 95.00 477 VAL A CA 1
ATOM 3753 C C . VAL A 1 477 ? 23.744 -9.574 -1.459 1.00 95.00 477 VAL A C 1
ATOM 3755 O O . VAL A 1 477 ? 23.662 -10.229 -2.493 1.00 95.00 477 VAL A O 1
ATOM 3758 N N . LYS A 1 478 ? 23.507 -10.095 -0.255 1.00 92.56 478 LYS A N 1
ATOM 3759 C CA . LYS A 1 478 ? 23.157 -11.509 -0.067 1.00 92.56 478 LYS A CA 1
ATOM 3760 C C . LYS A 1 478 ? 21.687 -11.781 -0.355 1.00 92.56 478 LYS A C 1
ATOM 3762 O O . LYS A 1 478 ? 21.321 -12.890 -0.724 1.00 92.56 478 LYS A O 1
ATOM 3767 N N . ASP A 1 479 ? 20.836 -10.788 -0.134 1.00 95.12 479 ASP A N 1
ATOM 3768 C CA . ASP A 1 479 ? 19.401 -10.980 -0.109 1.00 95.12 479 ASP A CA 1
ATOM 3769 C C . ASP A 1 479 ? 18.670 -9.643 -0.342 1.00 95.12 479 ASP A C 1
ATOM 3771 O O . ASP A 1 479 ? 19.150 -8.578 0.034 1.00 95.12 479 ASP A O 1
ATOM 3775 N N . GLY A 1 480 ? 17.483 -9.682 -0.954 1.00 95.81 480 GLY A N 1
ATOM 3776 C CA . GLY A 1 480 ? 16.678 -8.483 -1.221 1.00 95.81 480 GLY A CA 1
ATOM 3777 C C . GLY A 1 480 ? 16.716 -8.037 -2.680 1.00 95.81 480 GLY A C 1
ATOM 3778 O O . GLY A 1 480 ? 16.979 -8.843 -3.565 1.00 95.81 480 GLY A O 1
ATOM 3779 N N . LEU A 1 481 ? 16.414 -6.764 -2.930 1.00 97.50 481 LEU A N 1
ATOM 3780 C CA . LEU A 1 481 ? 16.341 -6.168 -4.262 1.00 97.50 481 LEU A CA 1
ATOM 3781 C C . LEU A 1 481 ? 17.414 -5.090 -4.424 1.00 97.50 481 LEU A C 1
ATOM 3783 O O . LEU A 1 481 ? 17.398 -4.089 -3.711 1.00 97.50 481 LEU A O 1
ATOM 3787 N N . LEU A 1 482 ? 18.302 -5.268 -5.399 1.00 97.56 482 LEU A N 1
ATOM 3788 C CA . LEU A 1 482 ? 19.219 -4.231 -5.859 1.00 97.56 482 LEU A CA 1
ATOM 3789 C C . LEU A 1 482 ? 18.675 -3.589 -7.136 1.00 97.56 482 LEU A C 1
ATOM 3791 O O . LEU A 1 482 ? 18.387 -4.277 -8.116 1.00 97.56 482 LEU A O 1
ATOM 3795 N N . ILE A 1 483 ? 18.560 -2.266 -7.118 1.00 97.69 483 ILE A N 1
ATOM 3796 C CA . ILE A 1 483 ? 18.115 -1.446 -8.239 1.00 97.69 483 ILE A CA 1
ATOM 3797 C C . ILE A 1 483 ? 19.300 -0.620 -8.735 1.00 97.69 483 ILE A C 1
ATOM 3799 O O . ILE A 1 483 ? 19.834 0.213 -7.998 1.00 97.69 483 ILE A O 1
ATOM 3803 N N . LEU A 1 484 ? 19.700 -0.845 -9.987 1.00 96.75 484 LEU A N 1
ATOM 3804 C CA . LEU A 1 484 ? 20.758 -0.085 -10.656 1.00 96.75 484 LEU A CA 1
ATOM 3805 C C . LEU A 1 484 ? 20.129 0.761 -11.760 1.00 96.75 484 LEU A C 1
ATOM 3807 O O . LEU A 1 484 ? 19.491 0.207 -12.647 1.00 96.75 484 LEU A O 1
ATOM 3811 N N . ASP A 1 485 ? 20.316 2.079 -11.751 1.00 94.94 485 ASP A N 1
ATOM 3812 C CA . ASP A 1 485 ? 19.769 2.935 -12.815 1.00 94.94 485 ASP A CA 1
ATOM 3813 C C . ASP A 1 485 ? 20.616 2.916 -14.093 1.00 94.94 485 ASP A C 1
ATOM 3815 O O . ASP A 1 485 ? 20.062 2.952 -15.185 1.00 94.94 485 ASP A O 1
ATOM 3819 N N . ASP A 1 486 ? 21.945 2.827 -13.991 1.00 89.00 486 ASP A N 1
ATOM 3820 C CA . ASP A 1 486 ? 22.840 2.794 -15.156 1.00 89.00 486 ASP A CA 1
ATOM 3821 C C . ASP A 1 486 ? 23.639 1.491 -15.227 1.00 89.00 486 ASP A C 1
ATOM 3823 O O . ASP A 1 486 ? 24.812 1.399 -14.850 1.00 89.00 486 ASP A O 1
ATOM 3827 N N . ALA A 1 487 ? 22.968 0.450 -15.706 1.00 88.31 487 ALA A N 1
ATOM 3828 C CA . ALA A 1 487 ? 23.559 -0.865 -15.838 1.00 88.31 487 ALA A CA 1
ATOM 3829 C C . ALA A 1 487 ? 24.630 -0.917 -16.934 1.00 88.31 487 ALA A C 1
ATOM 3831 O O . ALA A 1 487 ? 25.546 -1.717 -16.809 1.00 88.31 487 ALA A O 1
ATOM 3832 N N . ASP A 1 488 ? 24.598 -0.046 -17.951 1.00 87.94 488 ASP A N 1
ATOM 3833 C CA . ASP A 1 488 ? 25.581 -0.066 -19.048 1.00 87.94 488 ASP A CA 1
ATOM 3834 C C . ASP A 1 488 ? 27.025 0.041 -18.500 1.00 87.94 488 ASP A C 1
ATOM 3836 O O . ASP A 1 488 ? 27.927 -0.708 -18.891 1.00 87.94 488 ASP A O 1
ATOM 3840 N N . ALA A 1 489 ? 27.236 0.918 -17.512 1.00 86.75 489 ALA A N 1
ATOM 3841 C CA . ALA A 1 489 ? 28.517 1.059 -16.823 1.00 86.75 489 ALA A CA 1
ATOM 3842 C C . ALA A 1 489 ? 28.757 -0.039 -15.771 1.00 86.75 489 ALA A C 1
ATOM 3844 O O . ALA A 1 489 ? 29.874 -0.554 -15.656 1.00 86.75 489 ALA A O 1
ATOM 3845 N N . ALA A 1 490 ? 27.727 -0.389 -14.993 1.00 87.88 490 ALA A N 1
ATOM 3846 C CA . ALA A 1 490 ? 27.855 -1.342 -13.891 1.00 87.88 490 ALA A CA 1
ATOM 3847 C C . ALA A 1 490 ? 28.132 -2.770 -14.378 1.00 87.88 490 ALA A C 1
ATOM 3849 O O . ALA A 1 490 ? 28.959 -3.465 -13.796 1.00 87.88 490 ALA A O 1
ATOM 3850 N N . LEU A 1 491 ? 27.494 -3.188 -15.470 1.00 84.56 491 LEU A N 1
ATOM 3851 C CA . LEU A 1 491 ? 27.659 -4.510 -16.068 1.00 84.56 491 LEU A CA 1
ATOM 3852 C C . LEU A 1 491 ? 29.066 -4.701 -16.625 1.00 84.56 491 LEU A C 1
ATOM 3854 O O . LEU A 1 491 ? 29.620 -5.778 -16.484 1.00 84.56 491 LEU A O 1
ATOM 3858 N N . THR A 1 492 ? 29.685 -3.652 -17.169 1.00 86.38 492 THR A N 1
ATOM 3859 C CA . THR A 1 492 ? 31.067 -3.733 -17.666 1.00 86.38 492 THR A CA 1
ATOM 3860 C C . THR A 1 492 ? 32.082 -3.863 -16.524 1.00 86.38 492 THR A C 1
ATOM 3862 O O . THR A 1 492 ? 33.076 -4.569 -16.649 1.00 86.38 492 THR A O 1
ATOM 3865 N N . LYS A 1 493 ? 31.855 -3.170 -15.400 1.00 92.69 493 LYS A N 1
ATOM 3866 C CA . LYS A 1 493 ? 32.832 -3.077 -14.297 1.00 92.69 493 LYS A CA 1
ATOM 3867 C C . LYS A 1 493 ? 32.637 -4.109 -13.186 1.00 92.69 493 LYS A C 1
ATOM 3869 O O . LYS A 1 493 ? 33.588 -4.421 -12.478 1.00 92.69 493 LYS A O 1
ATOM 3874 N N . HIS A 1 494 ? 31.411 -4.587 -12.992 1.00 94.44 494 HIS A N 1
ATOM 3875 C CA . HIS A 1 494 ? 31.006 -5.346 -11.805 1.00 94.44 494 HIS A CA 1
ATOM 3876 C C . HIS A 1 494 ? 30.220 -6.620 -12.149 1.00 94.44 494 HIS A C 1
ATOM 3878 O O . HIS A 1 494 ? 29.456 -7.108 -11.316 1.00 94.44 494 HIS A O 1
ATOM 3884 N N . GLN A 1 495 ? 30.391 -7.174 -13.355 1.00 92.00 495 GLN A N 1
ATOM 3885 C CA . GLN A 1 495 ? 29.673 -8.377 -13.791 1.00 92.00 495 GLN A CA 1
ATOM 3886 C C . GLN A 1 495 ? 29.839 -9.548 -12.815 1.00 92.00 495 GLN A C 1
ATOM 3888 O O . GLN A 1 495 ? 28.846 -10.155 -12.419 1.00 92.00 495 GLN A O 1
ATOM 3893 N N . ASP A 1 496 ? 31.074 -9.830 -12.394 1.00 94.06 496 ASP A N 1
ATOM 3894 C CA . ASP A 1 496 ? 31.387 -10.963 -11.514 1.00 94.06 496 ASP A CA 1
ATOM 3895 C C . ASP A 1 496 ? 30.764 -10.801 -10.126 1.00 94.06 496 ASP A C 1
ATOM 3897 O O . ASP A 1 496 ? 30.262 -11.760 -9.543 1.00 94.06 496 ASP A O 1
ATOM 3901 N N . LEU A 1 497 ? 30.722 -9.567 -9.617 1.00 96.00 497 LEU A N 1
ATOM 3902 C CA . LEU A 1 497 ? 30.061 -9.250 -8.354 1.00 96.00 497 LEU A CA 1
ATOM 3903 C C . LEU A 1 497 ? 28.549 -9.491 -8.439 1.00 96.00 497 LEU A C 1
ATOM 3905 O O . LEU A 1 497 ? 27.967 -10.101 -7.546 1.00 96.00 497 LEU A O 1
ATOM 3909 N N . LEU A 1 498 ? 27.909 -9.034 -9.520 1.00 95.06 498 LEU A N 1
ATOM 3910 C CA . LEU A 1 498 ? 26.474 -9.240 -9.727 1.00 95.06 498 LEU A CA 1
ATOM 3911 C C . LEU A 1 498 ? 26.141 -10.722 -9.938 1.00 95.06 498 LEU A C 1
ATOM 3913 O O . LEU A 1 498 ? 25.148 -11.195 -9.390 1.00 95.06 498 LEU A O 1
ATOM 3917 N N . ARG A 1 499 ? 26.995 -11.466 -10.653 1.00 94.44 499 ARG A N 1
ATOM 3918 C CA . ARG A 1 499 ? 26.911 -12.929 -10.780 1.00 94.44 499 ARG A CA 1
ATOM 3919 C C . ARG A 1 499 ? 26.991 -13.621 -9.425 1.00 94.44 499 ARG A C 1
ATOM 3921 O O . ARG A 1 499 ? 26.138 -14.443 -9.116 1.00 94.44 499 ARG A O 1
ATOM 3928 N N . LYS A 1 500 ? 27.956 -13.236 -8.587 1.00 95.69 500 LYS A N 1
ATOM 3929 C CA . LYS A 1 500 ? 28.089 -13.763 -7.223 1.00 95.69 500 LYS A CA 1
ATOM 3930 C C . LYS A 1 500 ? 26.830 -13.501 -6.390 1.00 95.69 500 LYS A C 1
ATOM 3932 O O . LYS A 1 500 ? 26.349 -14.400 -5.711 1.00 95.69 500 LYS A O 1
ATOM 3937 N N . ASN A 1 501 ? 26.244 -12.304 -6.469 1.00 96.31 501 ASN A N 1
ATOM 3938 C CA . ASN A 1 501 ? 24.976 -12.024 -5.784 1.00 96.31 501 ASN A CA 1
ATOM 3939 C C . ASN A 1 501 ? 23.830 -12.906 -6.321 1.00 96.31 501 ASN A C 1
ATOM 3941 O O . ASN A 1 501 ? 22.986 -13.367 -5.554 1.00 96.31 501 ASN A O 1
ATOM 3945 N N . LEU A 1 502 ? 23.792 -13.174 -7.633 1.00 96.25 502 LEU A N 1
ATOM 3946 C CA . LEU A 1 502 ? 22.773 -14.025 -8.257 1.00 96.25 502 LEU A CA 1
ATOM 3947 C C . LEU A 1 502 ? 22.866 -15.501 -7.842 1.00 96.25 502 LEU A C 1
ATOM 3949 O O . LEU A 1 502 ? 21.855 -16.203 -7.922 1.00 96.25 502 LEU A O 1
ATOM 3953 N N . GLU A 1 503 ? 23.992 -15.962 -7.299 1.00 95.50 503 GLU A N 1
ATOM 3954 C CA . GLU A 1 503 ? 24.091 -17.286 -6.668 1.00 95.50 503 GLU A CA 1
ATOM 3955 C C . GLU A 1 503 ? 23.203 -17.399 -5.413 1.00 95.50 503 GLU A C 1
ATOM 3957 O O . GLU A 1 503 ? 22.732 -18.487 -5.082 1.00 95.50 503 GLU A O 1
ATOM 3962 N N . CYS A 1 504 ? 22.905 -16.287 -4.730 1.00 96.56 504 CYS A N 1
ATOM 3963 C CA . CYS A 1 504 ? 22.018 -16.278 -3.566 1.00 96.56 504 CYS A CA 1
ATOM 3964 C C . CYS A 1 504 ? 20.538 -16.272 -3.994 1.00 96.56 504 CYS A C 1
ATOM 3966 O O . CYS A 1 504 ? 20.101 -15.297 -4.594 1.00 96.56 504 CYS A O 1
ATOM 3968 N N . PRO A 1 505 ? 19.709 -17.280 -3.658 1.00 95.31 505 PRO A N 1
ATOM 3969 C CA . PRO A 1 505 ? 18.353 -17.433 -4.210 1.00 95.31 505 PRO A CA 1
ATOM 3970 C C . PRO A 1 505 ? 17.393 -16.277 -3.883 1.00 95.31 505 PRO A C 1
ATOM 3972 O O . PRO A 1 505 ? 16.485 -15.994 -4.663 1.00 95.31 505 PRO A O 1
ATOM 3975 N N . ASP A 1 506 ? 17.622 -15.582 -2.768 1.00 95.94 506 ASP A N 1
ATOM 3976 C CA . ASP A 1 506 ? 16.792 -14.470 -2.293 1.00 95.94 506 ASP A CA 1
ATOM 3977 C C . ASP A 1 506 ? 17.253 -13.093 -2.798 1.00 95.94 506 ASP A C 1
ATOM 3979 O O . ASP A 1 506 ? 16.707 -12.069 -2.379 1.00 95.94 506 ASP A O 1
ATOM 3983 N N . PHE A 1 507 ? 18.259 -13.049 -3.677 1.00 97.00 507 PHE A N 1
ATOM 3984 C CA . PHE A 1 507 ? 18.714 -11.827 -4.334 1.00 97.00 507 PHE A CA 1
ATOM 3985 C C . PHE A 1 507 ? 17.9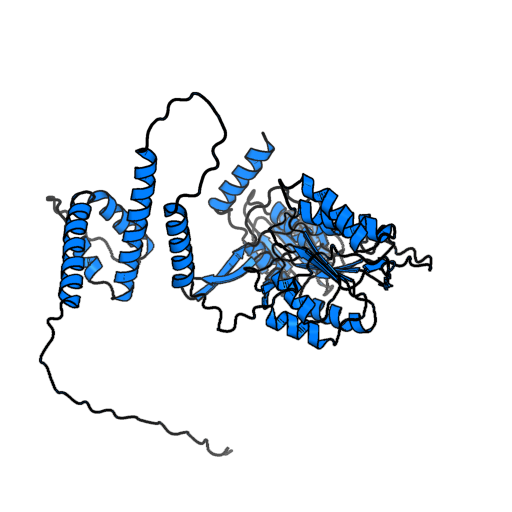62 -11.587 -5.649 1.00 97.00 507 PHE A C 1
ATOM 3987 O O . PHE A 1 507 ? 17.847 -12.485 -6.493 1.00 97.00 507 PHE A O 1
ATOM 3994 N N . PHE A 1 508 ? 17.489 -10.356 -5.823 1.00 97.62 508 PHE A N 1
ATOM 3995 C CA . PHE A 1 508 ? 16.784 -9.843 -6.989 1.00 97.62 508 PHE A CA 1
ATOM 3996 C C . PHE A 1 508 ? 17.514 -8.618 -7.532 1.00 97.62 508 PHE A C 1
ATOM 3998 O O . PHE A 1 508 ? 18.058 -7.808 -6.781 1.00 97.62 508 PHE A O 1
ATOM 4005 N N . LEU A 1 509 ? 17.480 -8.467 -8.849 1.00 97.56 509 LEU A N 1
ATOM 4006 C CA . LEU A 1 509 ? 18.148 -7.406 -9.578 1.00 97.56 509 LEU A CA 1
ATOM 4007 C C . LEU A 1 509 ? 17.161 -6.751 -10.546 1.00 97.56 509 LEU A C 1
ATOM 4009 O O . LEU A 1 509 ? 16.616 -7.407 -11.435 1.00 97.56 509 LEU A O 1
ATOM 4013 N N . LEU A 1 510 ? 16.958 -5.447 -10.386 1.00 97.75 510 LEU A N 1
ATOM 4014 C CA . LEU A 1 510 ? 16.241 -4.608 -11.339 1.00 97.75 510 LEU A CA 1
ATOM 4015 C C . LEU A 1 510 ? 17.226 -3.599 -11.925 1.00 97.75 510 LEU A C 1
ATOM 4017 O O . LEU A 1 510 ? 17.810 -2.795 -11.204 1.00 97.75 510 LEU A O 1
ATOM 4021 N N . VAL A 1 511 ? 17.433 -3.652 -13.234 1.00 96.69 511 VAL A N 1
ATOM 4022 C CA . VAL A 1 511 ? 18.462 -2.851 -13.905 1.00 96.69 511 VAL A CA 1
ATOM 4023 C C . VAL A 1 511 ? 17.856 -1.941 -14.957 1.00 96.69 511 VAL A C 1
ATOM 4025 O O . VAL A 1 511 ? 17.085 -2.387 -15.797 1.00 96.69 511 VAL A O 1
ATOM 4028 N N . GLY A 1 512 ? 18.228 -0.669 -14.914 1.00 96.81 512 GLY A N 1
ATOM 4029 C CA . GLY A 1 512 ? 17.997 0.319 -15.950 1.00 96.81 512 GLY A CA 1
ATOM 4030 C C . GLY A 1 512 ? 19.145 0.332 -16.955 1.00 96.81 512 GLY A C 1
ATOM 4031 O O . GLY A 1 512 ? 20.303 0.456 -16.571 1.00 96.81 512 GLY A O 1
ATOM 4032 N N . CYS A 1 513 ? 18.864 0.237 -18.249 1.00 95.56 513 CYS A N 1
ATOM 4033 C CA . CYS A 1 513 ? 19.885 0.353 -19.298 1.00 95.56 513 CYS A CA 1
ATOM 4034 C C . CYS A 1 513 ? 19.357 1.114 -20.515 1.00 95.56 513 CYS A C 1
ATOM 4036 O O . CYS A 1 513 ? 18.172 1.458 -20.583 1.00 95.56 513 CYS A O 1
ATOM 4038 N N . ARG A 1 514 ? 20.247 1.514 -21.428 1.00 94.25 514 ARG A N 1
ATOM 4039 C CA . ARG A 1 514 ? 19.822 2.208 -22.657 1.00 94.25 514 ARG A CA 1
ATOM 4040 C C . ARG A 1 514 ? 19.376 1.237 -23.737 1.00 94.25 514 ARG A C 1
ATOM 4042 O O . ARG A 1 514 ? 18.419 1.506 -24.457 1.00 94.25 514 ARG A O 1
ATOM 4049 N N . TYR A 1 515 ? 20.071 0.112 -23.820 1.00 90.19 515 TYR A N 1
ATOM 4050 C CA . TYR A 1 515 ? 19.849 -0.916 -24.822 1.00 90.19 515 TYR A CA 1
ATOM 4051 C C . TYR A 1 515 ? 19.536 -2.240 -24.135 1.00 90.19 515 TYR A C 1
ATOM 4053 O O . TYR A 1 515 ? 20.058 -2.493 -23.048 1.00 90.19 515 TYR A O 1
ATOM 4061 N N . PRO A 1 516 ? 18.684 -3.086 -24.728 1.00 89.38 516 PRO A N 1
ATOM 4062 C CA . PRO A 1 516 ? 18.445 -4.407 -24.181 1.00 89.38 516 PRO A CA 1
ATOM 4063 C C . PRO A 1 516 ? 19.737 -5.225 -24.263 1.00 89.38 516 PRO A C 1
ATOM 4065 O O . PRO A 1 516 ? 20.325 -5.383 -25.329 1.00 89.38 516 PRO A O 1
ATOM 4068 N N . HIS A 1 517 ? 20.173 -5.751 -23.125 1.00 86.00 517 HIS A N 1
ATOM 4069 C CA . HIS A 1 517 ? 21.329 -6.641 -23.048 1.00 86.00 517 HIS A CA 1
ATOM 4070 C C . HIS A 1 517 ? 20.858 -8.087 -22.873 1.00 86.00 517 HIS A C 1
ATOM 4072 O O . HIS A 1 517 ? 20.771 -8.591 -21.753 1.00 86.00 517 HIS A O 1
ATOM 4078 N N . TRP A 1 518 ? 20.504 -8.738 -23.979 1.00 84.31 518 TRP A N 1
ATOM 4079 C CA . TRP A 1 518 ? 19.912 -10.084 -23.977 1.00 84.31 518 TRP A CA 1
ATOM 4080 C C . TRP A 1 518 ? 20.843 -11.169 -23.427 1.00 84.31 518 TRP A C 1
ATOM 4082 O O . TRP A 1 518 ? 20.375 -12.200 -22.944 1.00 84.31 518 TRP A O 1
ATOM 4092 N N . ASP A 1 519 ? 22.151 -10.924 -23.468 1.00 83.81 519 ASP A N 1
ATOM 4093 C CA . ASP A 1 519 ? 23.185 -11.872 -23.046 1.00 83.81 519 ASP A CA 1
ATOM 4094 C C . ASP A 1 519 ? 23.549 -11.765 -21.560 1.00 83.81 519 ASP A C 1
ATOM 4096 O O . ASP A 1 519 ? 24.420 -12.484 -21.066 1.00 83.81 519 ASP A O 1
ATOM 4100 N N . LEU A 1 520 ? 22.859 -10.903 -20.807 1.00 78.81 520 LEU A N 1
ATOM 4101 C CA . LEU A 1 520 ? 23.104 -10.762 -19.377 1.00 78.81 520 LEU A CA 1
ATOM 4102 C C . LEU A 1 520 ? 22.714 -12.012 -18.605 1.00 78.81 520 LEU A C 1
ATOM 4104 O O . LEU A 1 520 ? 21.542 -12.364 -18.521 1.00 78.81 520 LEU A O 1
ATOM 4108 N N . PHE A 1 521 ? 23.709 -12.621 -17.963 1.00 81.62 521 PHE A N 1
ATOM 4109 C CA . PHE A 1 521 ? 23.530 -13.721 -17.015 1.00 81.62 521 PHE A CA 1
ATOM 4110 C C . PHE A 1 521 ? 22.824 -14.953 -17.605 1.00 81.62 521 PHE A C 1
ATOM 4112 O O . PHE A 1 521 ? 22.258 -15.735 -16.841 1.00 81.62 521 PHE A O 1
ATOM 4119 N N . GLN A 1 522 ? 22.850 -15.155 -18.933 1.00 77.06 522 GLN A N 1
ATOM 4120 C CA . GLN A 1 522 ? 22.209 -16.312 -19.586 1.00 77.06 522 GLN A CA 1
ATOM 4121 C C . GLN A 1 522 ? 22.659 -17.657 -18.992 1.00 77.06 522 GLN A C 1
ATOM 4123 O O . GLN A 1 522 ? 21.900 -18.623 -19.003 1.00 77.06 522 GLN A O 1
ATOM 4128 N N . ASP A 1 523 ? 23.871 -17.697 -18.442 1.00 82.88 523 ASP A N 1
ATOM 4129 C CA . ASP A 1 523 ? 24.477 -18.838 -17.768 1.00 82.88 523 ASP A CA 1
ATOM 4130 C C . ASP A 1 523 ? 23.877 -19.151 -16.383 1.00 82.88 523 ASP A C 1
ATOM 4132 O O . ASP A 1 523 ? 23.990 -20.282 -15.916 1.00 82.88 523 ASP A O 1
ATOM 4136 N N . GLN A 1 524 ? 23.216 -18.188 -15.733 1.00 84.25 524 GLN A N 1
ATOM 4137 C CA . GLN A 1 524 ? 22.715 -18.320 -14.358 1.00 84.25 524 GLN A CA 1
ATOM 4138 C C . GLN A 1 524 ? 21.200 -18.133 -14.251 1.00 84.25 524 GLN A C 1
ATOM 4140 O O . GLN A 1 524 ? 20.498 -18.954 -13.659 1.00 84.25 524 GLN A O 1
ATOM 4145 N N . VAL A 1 525 ? 20.679 -17.030 -14.793 1.00 90.25 525 VAL A N 1
ATOM 4146 C CA . VAL A 1 525 ? 19.275 -16.633 -14.664 1.00 90.25 525 VAL A CA 1
ATOM 4147 C C . VAL A 1 525 ? 18.839 -15.944 -15.946 1.00 90.25 525 VAL A C 1
ATOM 4149 O O . VAL A 1 525 ? 19.418 -14.941 -16.339 1.00 90.25 525 VAL A O 1
ATOM 4152 N N . LYS A 1 526 ? 17.753 -16.425 -16.559 1.00 92.81 526 LYS A N 1
ATOM 4153 C CA . LYS A 1 526 ? 17.166 -15.780 -17.738 1.00 92.81 526 LYS A CA 1
ATOM 4154 C C . LYS A 1 526 ? 16.600 -14.395 -17.369 1.00 92.81 526 LYS A C 1
ATOM 4156 O O . LYS A 1 526 ? 15.596 -14.360 -16.642 1.00 92.81 526 LYS A O 1
ATOM 4161 N N . PRO A 1 527 ? 17.179 -13.282 -17.862 1.00 94.62 527 PRO A N 1
ATOM 4162 C CA . PRO A 1 527 ? 16.623 -11.957 -17.634 1.00 94.62 527 PRO A CA 1
ATOM 4163 C C . PRO A 1 527 ? 15.320 -11.788 -18.418 1.00 94.62 527 PRO A C 1
ATOM 4165 O O . PRO A 1 527 ? 15.118 -12.402 -19.470 1.00 94.62 527 PRO A O 1
ATOM 4168 N N . VAL A 1 528 ? 14.426 -10.941 -17.910 1.00 95.94 528 VAL A N 1
ATOM 4169 C CA . VAL A 1 5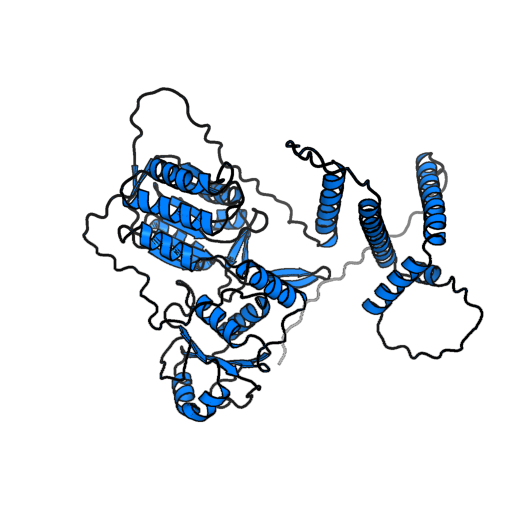28 ? 13.265 -10.471 -18.675 1.00 95.94 528 VAL A CA 1
ATOM 4170 C C . VAL A 1 528 ? 13.397 -8.982 -18.925 1.00 95.94 528 VAL A C 1
ATOM 4172 O O . VAL A 1 528 ? 13.655 -8.214 -18.002 1.00 95.94 528 VAL A O 1
ATOM 4175 N N . HIS A 1 529 ? 13.219 -8.595 -20.182 1.00 96.00 529 HIS A N 1
ATOM 4176 C CA . HIS A 1 529 ? 13.351 -7.222 -20.636 1.00 96.00 529 HIS A CA 1
ATOM 4177 C C . HIS A 1 529 ? 11.985 -6.544 -20.687 1.00 96.00 529 HIS A C 1
ATOM 4179 O O . HIS A 1 529 ? 11.007 -7.135 -21.143 1.00 96.00 529 HIS A O 1
ATOM 4185 N N . VAL A 1 530 ? 11.943 -5.306 -20.212 1.00 97.06 530 VAL A N 1
ATOM 4186 C CA . VAL A 1 530 ? 10.784 -4.423 -20.243 1.00 97.06 530 VAL A CA 1
ATOM 4187 C C . VAL A 1 530 ? 11.219 -3.142 -20.931 1.00 97.06 530 VAL A C 1
ATOM 4189 O O . VAL A 1 530 ? 12.110 -2.437 -20.451 1.00 97.06 530 VAL A O 1
ATOM 4192 N N . GLU A 1 531 ? 10.591 -2.840 -22.058 1.00 97.19 531 GLU A N 1
ATOM 4193 C CA . GLU A 1 531 ? 10.784 -1.562 -22.724 1.00 97.19 531 GLU A CA 1
ATOM 4194 C C . GLU A 1 531 ? 9.981 -0.483 -21.995 1.00 97.19 531 GLU A C 1
ATOM 4196 O O . GLU A 1 531 ? 8.799 -0.665 -21.701 1.00 97.19 531 GLU A O 1
ATOM 4201 N N . LEU A 1 532 ? 10.614 0.655 -21.710 1.00 97.25 532 LEU A N 1
ATOM 4202 C CA . LEU A 1 532 ? 9.909 1.846 -21.250 1.00 97.25 532 LEU A CA 1
ATOM 4203 C C . LEU A 1 532 ? 9.599 2.740 -22.466 1.00 97.25 532 LEU A C 1
ATOM 4205 O O . LEU A 1 532 ? 10.500 3.447 -22.931 1.00 97.25 532 LEU A O 1
ATOM 4209 N N . PRO A 1 533 ? 8.350 2.743 -22.981 1.00 96.31 533 PRO A N 1
ATOM 4210 C CA . PRO A 1 533 ? 7.962 3.575 -24.117 1.00 96.31 533 PRO A CA 1
ATOM 4211 C C . PRO A 1 533 ? 7.997 5.061 -23.734 1.00 96.31 533 PRO A C 1
ATOM 4213 O O . PRO A 1 533 ? 8.170 5.382 -22.562 1.00 96.31 533 PRO A O 1
ATOM 4216 N N . PRO A 1 534 ? 7.785 6.013 -24.648 1.00 95.69 534 PRO A N 1
ATOM 4217 C CA . PRO A 1 534 ? 7.497 7.403 -24.286 1.00 95.69 534 PRO A CA 1
ATOM 4218 C C . PRO A 1 534 ? 6.230 7.546 -23.422 1.00 95.69 534 PRO A C 1
ATOM 4220 O O . PRO A 1 534 ? 5.414 6.627 -23.336 1.00 95.69 534 PRO A O 1
ATOM 4223 N N . LEU A 1 535 ? 6.070 8.688 -22.746 1.00 94.19 535 LEU A N 1
ATOM 4224 C CA . LEU A 1 535 ? 4.812 9.007 -22.063 1.00 94.19 535 LEU A CA 1
ATOM 4225 C C . LEU A 1 535 ? 3.701 9.207 -23.099 1.00 94.19 535 LEU A C 1
ATOM 4227 O O . LEU A 1 535 ? 3.943 9.739 -24.182 1.00 94.19 535 LEU A O 1
ATOM 4231 N N . SER A 1 536 ? 2.469 8.833 -22.751 1.00 93.31 536 SER A N 1
ATOM 4232 C CA . SER A 1 536 ? 1.315 9.171 -23.585 1.00 93.31 536 SER A CA 1
ATOM 4233 C C . SER A 1 536 ? 1.131 10.692 -23.648 1.00 93.31 536 SER A C 1
ATOM 4235 O O . SER A 1 536 ? 1.573 11.422 -22.753 1.00 93.31 536 SER A O 1
ATOM 4237 N N . ALA A 1 537 ? 0.453 11.189 -24.686 1.00 93.44 537 ALA A N 1
ATOM 4238 C CA . ALA A 1 537 ? 0.161 12.618 -24.814 1.00 93.44 537 ALA A CA 1
ATOM 4239 C C . ALA A 1 537 ? -0.589 13.161 -23.579 1.00 93.44 537 ALA A C 1
ATOM 4241 O O . ALA A 1 537 ? -0.237 14.216 -23.056 1.00 93.44 537 ALA A O 1
ATOM 4242 N N . LEU A 1 538 ? -1.553 12.396 -23.052 1.00 92.19 538 LEU A N 1
ATOM 4243 C CA . LEU A 1 538 ? -2.313 12.758 -21.852 1.00 92.19 538 LEU A CA 1
ATOM 4244 C C . LEU A 1 538 ? -1.438 12.809 -20.590 1.00 92.19 538 LEU A C 1
ATOM 4246 O O . LEU A 1 538 ? -1.538 13.757 -19.810 1.00 92.19 538 LEU A O 1
ATOM 4250 N N . ALA A 1 539 ? -0.575 11.810 -20.389 1.00 92.31 539 ALA A N 1
ATOM 4251 C CA . ALA A 1 539 ? 0.339 11.785 -19.249 1.00 92.31 539 ALA A CA 1
ATOM 4252 C C . ALA A 1 539 ? 1.362 12.927 -19.334 1.00 92.31 539 ALA A C 1
ATOM 4254 O O . ALA A 1 539 ? 1.630 13.591 -18.337 1.00 92.31 539 ALA A O 1
ATOM 4255 N N . SER A 1 540 ? 1.866 13.216 -20.537 1.00 93.44 540 SER A N 1
ATOM 4256 C CA . SER A 1 540 ? 2.783 14.333 -20.787 1.00 93.44 540 SER A CA 1
ATOM 4257 C C . SER A 1 540 ? 2.125 15.686 -20.499 1.00 93.44 540 SER A C 1
ATOM 4259 O O . SER A 1 540 ? 2.714 16.520 -19.816 1.00 93.44 540 SER A O 1
ATOM 4261 N N . ALA A 1 541 ? 0.885 15.890 -20.959 1.00 93.31 541 ALA A N 1
ATOM 4262 C CA . ALA A 1 541 ? 0.119 17.105 -20.686 1.00 93.31 541 ALA A CA 1
ATOM 4263 C C . ALA A 1 541 ? -0.190 17.267 -19.189 1.00 93.31 541 ALA A C 1
ATOM 4265 O O . ALA A 1 541 ? -0.100 18.368 -18.650 1.00 93.31 541 ALA A O 1
ATOM 4266 N N . THR A 1 542 ? -0.506 16.166 -18.504 1.00 91.62 542 THR A N 1
ATOM 4267 C CA . THR A 1 542 ? -0.771 16.159 -17.059 1.00 91.62 542 THR A CA 1
ATOM 4268 C C . THR A 1 542 ? 0.488 16.505 -16.265 1.00 91.62 542 THR A C 1
ATOM 4270 O O . THR A 1 542 ? 0.433 17.353 -15.378 1.00 91.62 542 THR A O 1
ATOM 4273 N N . LEU A 1 543 ? 1.630 15.911 -16.620 1.00 91.94 543 LEU A N 1
ATOM 4274 C CA . LEU A 1 543 ? 2.930 16.224 -16.027 1.00 91.94 543 LEU A CA 1
ATOM 4275 C C . LEU A 1 543 ? 3.302 17.700 -16.220 1.00 91.94 543 LEU A C 1
ATOM 4277 O O . LEU A 1 543 ? 3.746 18.364 -15.286 1.00 91.94 543 LEU A O 1
ATOM 4281 N N . PHE A 1 544 ? 3.086 18.229 -17.426 1.00 91.81 544 PHE A N 1
ATOM 4282 C CA . PHE A 1 544 ? 3.314 19.641 -17.722 1.00 91.81 544 PHE A CA 1
ATOM 4283 C C . PHE A 1 544 ? 2.419 20.554 -16.869 1.00 91.81 544 PHE A C 1
ATOM 4285 O O . PHE A 1 544 ? 2.899 21.525 -16.286 1.00 91.81 544 PHE A O 1
ATOM 4292 N N . ALA A 1 545 ? 1.132 20.218 -16.744 1.00 90.62 545 ALA A N 1
ATOM 4293 C CA . ALA A 1 545 ? 0.180 20.986 -15.949 1.00 90.62 545 ALA A CA 1
ATOM 4294 C C . ALA A 1 545 ? 0.489 20.965 -14.442 1.00 90.62 545 ALA A C 1
ATOM 4296 O O . ALA A 1 545 ? 0.237 21.963 -13.772 1.00 90.62 545 ALA A O 1
ATOM 4297 N N . GLN A 1 546 ? 1.021 19.859 -13.907 1.00 87.75 546 GLN A N 1
ATOM 4298 C CA . GLN A 1 546 ? 1.452 19.775 -12.505 1.00 87.75 546 GLN A CA 1
ATOM 4299 C C . GLN A 1 546 ? 2.624 20.723 -12.237 1.00 87.75 546 GLN A C 1
ATOM 4301 O O . GLN A 1 546 ? 2.496 21.626 -11.416 1.00 87.75 546 GLN A O 1
ATOM 4306 N N . ARG A 1 547 ? 3.689 20.635 -13.040 1.00 87.94 547 ARG A N 1
ATOM 4307 C CA . ARG A 1 547 ? 4.877 21.497 -12.903 1.00 87.94 547 ARG A CA 1
ATOM 4308 C C . ARG A 1 547 ? 4.594 22.985 -13.075 1.00 87.94 547 ARG A C 1
ATOM 4310 O O . ARG A 1 547 ? 5.244 23.821 -12.453 1.00 87.94 547 ARG A O 1
ATOM 4317 N N . GLY A 1 548 ? 3.626 23.320 -13.928 1.00 80.62 548 GLY A N 1
ATOM 4318 C CA . GLY A 1 548 ? 3.193 24.701 -14.121 1.00 80.62 548 GLY A CA 1
ATOM 4319 C C . GLY A 1 548 ? 2.536 25.313 -12.881 1.00 80.62 548 GLY A C 1
ATOM 4320 O O . GLY A 1 548 ? 2.632 26.520 -12.699 1.00 80.62 548 GLY A O 1
ATOM 4321 N N . ARG A 1 549 ? 1.898 24.506 -12.019 1.00 77.00 549 ARG A N 1
ATOM 4322 C CA . ARG A 1 549 ? 1.262 24.995 -10.783 1.00 77.00 549 ARG A CA 1
ATOM 4323 C C . ARG A 1 549 ? 2.262 25.272 -9.674 1.00 77.00 549 ARG A C 1
ATOM 4325 O O . ARG A 1 549 ? 2.045 26.212 -8.930 1.00 77.00 549 ARG A O 1
ATOM 4332 N N . ASP A 1 550 ? 3.340 24.500 -9.596 1.00 67.06 550 ASP A N 1
ATOM 4333 C CA . ASP A 1 550 ? 4.345 24.663 -8.537 1.00 67.06 550 ASP A CA 1
ATOM 4334 C C . ASP A 1 550 ? 5.319 25.824 -8.811 1.00 67.06 550 ASP A C 1
ATOM 4336 O O . ASP A 1 550 ? 6.097 26.214 -7.944 1.00 67.06 550 ASP A O 1
ATOM 4340 N N . SER A 1 551 ? 5.275 26.390 -10.023 1.00 59.06 551 SER A N 1
ATOM 4341 C CA . SER A 1 551 ? 6.099 27.535 -10.439 1.00 59.06 551 SER A CA 1
ATOM 4342 C C . SER A 1 551 ? 5.409 28.899 -10.258 1.00 59.06 551 SER A C 1
ATOM 4344 O O . SER A 1 551 ? 6.036 29.927 -10.523 1.00 59.06 551 SER A O 1
ATOM 4346 N N . CYS A 1 552 ? 4.133 28.923 -9.859 1.00 42.97 552 CYS A N 1
ATOM 4347 C CA . CYS A 1 552 ? 3.340 30.129 -9.591 1.00 42.97 552 CYS A CA 1
ATOM 4348 C C . CYS A 1 552 ? 3.020 30.227 -8.102 1.00 42.97 552 CYS A C 1
ATOM 4350 O O . CYS A 1 552 ? 3.036 31.370 -7.593 1.00 42.97 552 CYS A O 1
#

Solvent-accessible surface area (backbone atoms only — not comparable to full-atom values): 32065 Å² total; per-residue (Å²): 137,91,77,85,87,88,87,83,86,84,88,86,84,85,88,82,84,89,86,90,86,82,91,82,89,86,88,54,76,69,56,54,54,51,52,51,49,51,50,53,48,49,54,54,48,54,53,51,51,73,73,40,56,66,62,51,51,53,54,50,50,53,50,46,72,74,74,52,84,87,88,68,86,85,80,82,81,90,73,91,80,87,72,88,75,58,73,64,59,57,57,73,67,47,58,77,67,57,38,50,54,52,52,51,50,52,54,50,52,52,53,50,51,51,55,55,57,51,64,76,67,66,73,92,75,81,94,76,85,92,72,95,73,86,80,76,80,54,69,64,63,53,50,51,52,49,51,51,52,49,47,52,49,67,62,58,67,64,70,77,76,93,70,86,81,85,54,74,65,83,81,78,72,80,81,86,66,94,70,95,67,78,79,74,66,43,78,29,73,54,73,34,37,38,39,30,39,24,63,31,28,26,42,79,44,64,40,84,88,65,48,83,34,77,44,76,43,82,75,64,66,55,72,60,35,51,52,32,40,52,61,27,26,69,44,65,47,46,62,47,57,34,46,28,21,76,66,47,52,48,50,51,44,53,52,29,74,82,39,48,43,31,38,38,38,36,31,51,49,50,93,50,53,22,45,38,23,29,65,84,37,40,30,52,41,77,40,40,47,69,57,46,26,52,54,51,40,72,45,44,79,57,55,87,74,26,35,37,38,40,60,26,51,35,21,48,47,53,48,16,27,44,38,77,27,54,47,48,32,38,37,28,14,72,35,81,58,52,69,67,51,50,30,50,29,46,21,39,27,39,29,30,29,58,72,55,33,34,51,62,56,12,45,54,54,14,46,63,71,36,26,82,80,37,101,53,86,57,30,72,46,76,48,61,83,66,43,40,23,52,53,79,64,83,66,88,66,77,51,68,68,71,74,63,72,55,79,46,81,66,77,83,77,69,88,79,78,58,71,62,34,67,58,53,30,50,52,38,46,44,56,74,78,34,50,34,39,35,41,22,30,64,87,91,58,50,63,63,55,54,54,47,51,49,46,56,58,38,34,40,68,50,39,96,26,37,59,31,42,42,68,51,78,92,67,94,45,70,56,30,36,44,35,28,61,61,31,70,63,42,53,76,76,40,43,68,55,53,51,56,24,58,70,29,87,60,25,31,39,40,31,22,28,62,61,85,66,84,74,50,52,63,92,80,48,74,60,46,79,41,78,56,64,74,74,52,73,67,36,47,51,50,41,51,56,53,57,59,58,78,76,109

Sequence (552 aa):
MEYGPLVRPKSWTFRCRPSVRDVSGFLTRRNLRRCLGLFILVIVFTRIAHLHQTAYCAAFQTWRAQYAFPDLEEDTCEDPDGTSSDGYLEALMLPPRKRMDFLIFVIMSGSLIYLVEWQDTSVKVPKSSATALELEEREESRAVRKLQAMYFDRFCGMRPGASRLELELPELEGSTGDEASTPQVSEAQPKRLLLLHASPFCWLTRGPCGECMRVPLRRLRISQELAAVEKALSGKLRVDVDVASIHNLRKAKTKAKTEDLWLHLSAHTENGNALVLEDGCGGTEALSLEALVRLLRSGGEPQRGSFVFLSNCQSQSLAAAFYAAGVRHIVYTKRPVTDAMASRFASGLYLHLACGFSLKEAFQIARAEVDPIQEGDSGFRLLAAEDVRLRECTSACKWKAALRSPAFPLPSQVEDFVGREEILYDILQLLSQRRVVVLHCQRSLGRTALLLEIAHYMSVPGRRFAQRCIFGQAQEVKDGLLILDDADAALTKHQDLLRKNLECPDFFLLVGCRYPHWDLFQDQVKPVHVELPPLSALASATLFAQRGRDSC

Secondary structure (DSSP, 8-state):
----PPPPPPPP----------------HHHHHHHHHHHHHHHHHHHHHHH-HHHHHHHHHHHHHHHS-S---------SS----THHHHHTTS-HHHHHHHHHHHHHHHHHHHHHHHHHHS----------------HHHHHHHHHHHHHHHHHS-----S-----PPP----------PPP-EEEE--SEEEEEE---SEEEEE-TTS-EEEEEPPPP-HHHHHHHHHHHHTTSSEEEEEE--HHHHHHHHHHTTTS--EEEEE--EETTTEEEEE-SSSBEEEEEHHHHHHHHHHT-SPPTT-EEEEESTT-HHHHHHHHHTT--EEEEESS---HHHHHHHHHHHHHHHHTT-BHHHHHHHHHHHHGGGTTS---EEEEESSEEEE----S------SSPPPSSPPPPPPTT--S-HHHHHHHHHHHHH-SEEEEE--TTSSHHHHHHHHHHHHHSTTSTTTT-EEESS----SSEEEEES-HHHHHHHHHHHHHHHHTSTTEEEEEEESS--TTTTTTT---EEEE--PPPHHHHHHHHHHHHHHT-

Organism: NCBI:txid2562239

Foldseek 3Di:
DDDDDDDDDDDDDDDDDDDDDDDDDDDDPVVVVVVVVVVVVVVVVVVVCVVPVPVVVVVLVVVCVVPPDPDDDDPDDDDPDDDDPCSVVVLVPDDPVVNVVVVVVVVVVVVVVVVVVVVVPDDDDDDDDDDDDDDDDDVVNVVVVVVVVVCCCVQQVDDPDDDQPPQADDPPDPPPDDDPDDFPAAEDAFQAAEEEEAFFQWEWGADSVRDTDTDGDDGFPVVLLVVLLLVLLVQQHAYAYAYFDLVVLLVQLLCQVVGQYHYEYHFEDDVLFWTWGDPQLRYTDTHGLVNLLVSLPVSPAGDPPRAYEHLYACNRSVVSSVVSSHDQKYKDFNHGADSVLSSQLSNQLSNVLSVFDKNVRSNVRSQVRRQVVDVHGNRIDIRHPGIYGHDGPPPPPSPDRPPDPQLEDAPDADPLDFDCSVVLSVVSVCVVVFQAEEEAAAPPQCLVNSLSVNQVVQCPRNHPQNSNEYEDAQDQHQAGEYEYQEVVVRCVPCVVRVVVSLVRVRHGYYYYYHDDDQPRPPVRTRYHYDYRDHDDPVRVVSSVVVVVVVVD

Nearest PDB structures (foldseek):
  8tl0-assembly1_A  TM=7.934E-01  e=2.345E-10  Haliangium ochraceum
  8tl0-assembly1_C  TM=8.166E-01  e=6.917E-10  Haliangium ochraceum
  8tl0-assembly1_D  TM=8.076E-01  e=4.542E-10  Haliangium ochraceum
  8tl0-assembly1_B  TM=8.181E-01  e=7.801E-10  Haliangium ochraceum
  5mz6-assembly1_1  TM=6.669E-01  e=5.721E-03  Caenorhabditis elegans

Mean predicted aligned error: 15.75 Å